Protein AF-E6UKV4-F1 (afdb_monomer_lite)

Foldseek 3Di:
DPPDDLVVLLVLLPVQDDPLLSVQVVVLPADSQLSNQLSVDDSVQSSLVSQFPDHSVLSNLLSVLQVVVLDHPVLNSLLSVLRNPFCQLSVCSVVLSVCSVVVVDDNNQSSLLSLLSRPDVDDSVVSVVLVVLVQWGRDSPSHIAGDLVLLVLLVLLVAKKWWADPVGDIDTPPDPVSSVVCVVRVTGIDGPDASCLSSLSSVLVPPPCSVVLSVVSSPPPPDDSHPDYSVNSVVSVQLVVQVVLLVVLLVLLVVLLVVVVVVLVVDDPVVVVVCVVVNVVSVVLSVCSVVPSNPDHPQLSVLLNPDPRNSVLLSVLQVPDPPNPPDDSVVSSSVSSVVSSVVVVVVVVVVVVVVVVVVVVVVVPDDDDDDDDDDDD

Radius of gyration: 33.76 Å; chains: 1; bounding box: 69×80×96 Å

Sequence (377 aa):
MIQTNRDDNLASLAEVLSKEQMARIIACDYSDQAIAVMAEFDRGYVERFAESKFDVESIEKLIIAYDDKLFDWKDLLHIMEYSCYDFGCEEYIDDFIRSLRAKEINHTTAARILTATSYEPDTYHGLMALIKSGAYYPTQFASIGLNTGVAAELRDLGVPLTAMRKEGTYYDLTQKSDFDEAVKKGDRIKLVKFPKLAVAVNEMMAYPDWHDFKAWFQKHLGIDRTQLTGDELRAQYRYFSMERYADKLVDKVAAEHTAFMEDIKKRPPEQIIGSAYEIVIKEQIKMFMTEVPQLIPEQKTDALMSSNNALNAIYEQWRSDDDFADTDIEVIIENTADKLIAARERERKLAAELAKKTMADDLQDKPHFKPGKKFRR

InterPro domains:
  IPR024380 Domain of unknown function DUF3848 [PF12959] (249-339)

pLDDT: mean 88.66, std 11.86, range [41.22, 98.62]

Structure (mmCIF, N/CA/C/O backbone):
data_AF-E6UKV4-F1
#
_entry.id   AF-E6UKV4-F1
#
loop_
_atom_site.group_PDB
_atom_site.id
_atom_site.type_symbol
_atom_site.label_atom_id
_atom_site.label_alt_id
_atom_site.label_comp_id
_atom_site.label_asym_id
_atom_site.label_entity_id
_atom_site.label_seq_id
_atom_site.pdbx_PDB_ins_code
_atom_site.Cartn_x
_atom_site.Cartn_y
_atom_site.Cartn_z
_atom_site.occupancy
_atom_site.B_iso_or_equiv
_atom_site.auth_seq_id
_atom_site.auth_comp_id
_atom_site.auth_asym_id
_atom_site.auth_atom_id
_atom_site.pdbx_PDB_model_num
ATOM 1 N N . MET A 1 1 ? 25.575 -23.690 -29.001 1.00 41.75 1 MET A N 1
ATOM 2 C CA . MET A 1 1 ? 26.316 -22.420 -29.095 1.00 41.75 1 MET A CA 1
ATOM 3 C C . MET A 1 1 ? 27.323 -22.554 -30.215 1.00 41.75 1 MET A C 1
ATOM 5 O O . MET A 1 1 ? 28.294 -23.283 -30.060 1.00 41.75 1 MET A O 1
ATOM 9 N N . ILE A 1 2 ? 27.036 -21.953 -31.367 1.00 41.22 2 ILE A N 1
ATOM 10 C CA . ILE A 1 2 ? 28.061 -21.690 -32.377 1.00 41.22 2 ILE A CA 1
ATOM 11 C C . ILE A 1 2 ? 28.805 -20.467 -31.838 1.00 41.22 2 ILE A C 1
ATOM 13 O O . ILE A 1 2 ? 28.173 -19.442 -31.614 1.00 41.22 2 ILE A O 1
ATOM 17 N N . GLN A 1 3 ? 30.096 -20.600 -31.534 1.00 46.06 3 GLN A N 1
ATOM 18 C CA . GLN A 1 3 ? 30.961 -19.441 -31.318 1.00 46.06 3 GLN A CA 1
ATOM 19 C C . GLN A 1 3 ? 31.087 -18.732 -32.669 1.00 46.06 3 GLN A C 1
ATOM 21 O O . GLN A 1 3 ? 31.904 -19.135 -33.494 1.00 46.06 3 GLN A O 1
ATOM 26 N N . THR A 1 4 ? 30.239 -17.743 -32.942 1.00 57.81 4 THR A N 1
ATOM 27 C CA . THR A 1 4 ? 30.533 -16.759 -33.986 1.00 57.81 4 THR A CA 1
ATOM 28 C C . THR A 1 4 ? 31.707 -15.906 -33.519 1.00 57.81 4 THR A C 1
ATOM 30 O O . THR A 1 4 ? 31.806 -15.554 -32.342 1.00 57.81 4 THR A O 1
ATOM 33 N N . ASN A 1 5 ? 32.642 -15.632 -34.427 1.00 84.00 5 ASN A N 1
ATOM 34 C CA . ASN A 1 5 ? 33.784 -14.771 -34.139 1.00 84.00 5 ASN A CA 1
ATOM 35 C C . ASN A 1 5 ? 33.293 -13.314 -34.021 1.00 84.00 5 ASN A C 1
ATOM 37 O O . ASN A 1 5 ? 32.336 -12.940 -34.699 1.00 84.00 5 ASN A O 1
ATOM 41 N N . ARG A 1 6 ? 33.929 -12.486 -33.177 1.00 89.69 6 ARG A N 1
ATOM 42 C CA . ARG A 1 6 ? 33.567 -11.072 -32.940 1.00 89.69 6 ARG A CA 1
ATOM 43 C C . ARG A 1 6 ? 33.323 -10.315 -34.247 1.00 89.69 6 ARG A C 1
ATOM 45 O O . ARG A 1 6 ? 32.348 -9.577 -34.357 1.00 89.69 6 ARG A O 1
ATOM 52 N N . ASP A 1 7 ? 34.178 -10.551 -35.238 1.00 89.69 7 ASP A N 1
ATOM 53 C CA . ASP A 1 7 ? 34.106 -9.928 -36.560 1.00 89.69 7 ASP A CA 1
ATOM 54 C C . ASP A 1 7 ? 32.793 -10.237 -37.298 1.00 89.69 7 ASP A C 1
ATOM 56 O O . ASP A 1 7 ? 32.227 -9.344 -37.923 1.00 89.69 7 ASP A O 1
ATOM 60 N N . ASP A 1 8 ? 32.267 -11.461 -37.184 1.00 90.06 8 ASP A N 1
ATOM 61 C CA . ASP A 1 8 ? 31.013 -11.870 -37.833 1.00 90.06 8 ASP A CA 1
ATOM 62 C C . ASP A 1 8 ? 29.803 -11.182 -37.180 1.00 90.06 8 ASP A C 1
ATOM 64 O O . ASP A 1 8 ? 28.882 -10.724 -37.864 1.00 90.06 8 ASP A O 1
ATOM 68 N N . ASN A 1 9 ? 29.814 -11.059 -35.848 1.00 91.75 9 ASN A N 1
ATOM 69 C CA . ASN A 1 9 ? 28.762 -10.356 -35.111 1.00 91.75 9 ASN A CA 1
ATOM 70 C C . ASN A 1 9 ? 28.812 -8.846 -35.402 1.00 91.75 9 ASN A C 1
ATOM 72 O O . ASN A 1 9 ? 27.779 -8.237 -35.666 1.00 91.75 9 ASN A O 1
ATOM 76 N N . LEU A 1 10 ? 30.008 -8.243 -35.444 1.00 91.62 10 LEU A N 1
ATOM 77 C CA . LEU A 1 10 ? 30.180 -6.841 -35.844 1.00 91.62 10 LEU A CA 1
ATOM 78 C C . LEU A 1 10 ? 29.750 -6.597 -37.297 1.00 91.62 10 LEU A C 1
ATOM 80 O O . LEU A 1 10 ? 29.139 -5.568 -37.581 1.00 91.62 10 LEU A O 1
ATOM 84 N N . ALA A 1 11 ? 30.030 -7.530 -38.210 1.00 91.00 11 ALA A N 1
ATOM 85 C CA . ALA A 1 11 ? 29.547 -7.456 -39.586 1.00 91.00 11 ALA A CA 1
ATOM 86 C C . ALA A 1 11 ? 28.012 -7.493 -39.636 1.00 91.00 11 ALA A C 1
ATOM 88 O O . ALA A 1 11 ? 27.412 -6.651 -40.299 1.00 91.00 11 ALA A O 1
ATOM 89 N N . SER A 1 12 ? 27.387 -8.388 -38.864 1.00 90.06 12 SER A N 1
ATOM 90 C CA . SER A 1 12 ? 25.924 -8.492 -38.755 1.00 90.06 12 SER A CA 1
ATOM 91 C C . SER A 1 12 ? 25.298 -7.194 -38.225 1.00 90.06 12 SER A C 1
ATOM 93 O O . SER A 1 12 ? 24.320 -6.699 -38.781 1.00 90.06 12 SER A O 1
ATOM 95 N N . LEU A 1 13 ? 25.906 -6.572 -37.207 1.00 91.81 13 LEU A N 1
ATOM 96 C CA . LEU A 1 13 ? 25.491 -5.259 -36.699 1.00 91.81 13 LEU A CA 1
ATOM 97 C C . LEU A 1 13 ? 25.635 -4.149 -37.753 1.00 91.81 13 LEU A C 1
ATOM 99 O O . LEU A 1 13 ? 24.759 -3.291 -37.879 1.00 91.81 13 LEU A O 1
ATOM 103 N N . ALA A 1 14 ? 26.712 -4.172 -38.541 1.00 91.12 14 ALA A N 1
ATOM 104 C CA . ALA A 1 14 ? 26.966 -3.185 -39.589 1.00 91.12 14 ALA A CA 1
ATOM 105 C C . ALA A 1 14 ? 25.975 -3.265 -40.768 1.00 91.12 14 ALA A C 1
ATOM 107 O O . ALA A 1 14 ? 25.822 -2.281 -41.493 1.00 91.12 14 ALA A O 1
ATOM 108 N N . GLU A 1 15 ? 25.285 -4.394 -40.966 1.00 90.38 15 GLU A N 1
ATOM 109 C CA . GLU A 1 15 ? 24.217 -4.520 -41.971 1.00 90.38 15 GLU A CA 1
ATOM 110 C C . GLU A 1 15 ? 22.943 -3.748 -41.584 1.00 90.38 15 GLU A C 1
ATOM 112 O O . GLU A 1 15 ? 22.165 -3.343 -42.455 1.00 90.38 15 GLU A O 1
ATOM 117 N N . VAL A 1 16 ? 22.725 -3.525 -40.283 1.00 89.56 16 VAL A N 1
ATOM 118 C CA . VAL A 1 16 ? 21.478 -2.960 -39.744 1.00 89.56 16 VAL A CA 1
ATOM 119 C C . VAL A 1 16 ? 21.639 -1.555 -39.153 1.00 89.56 16 VAL A C 1
ATOM 121 O O . VAL A 1 16 ? 20.703 -0.753 -39.247 1.00 89.56 16 VAL A O 1
ATOM 124 N N . LEU A 1 17 ? 22.811 -1.223 -38.609 1.00 91.12 17 LEU A N 1
ATOM 125 C CA . LEU A 1 17 ? 23.125 0.086 -38.026 1.00 91.12 17 LEU A CA 1
ATOM 126 C C . LEU A 1 17 ? 23.653 1.092 -39.062 1.00 91.12 17 LEU A C 1
ATOM 128 O O . LEU A 1 17 ? 24.257 0.732 -40.073 1.00 91.12 17 LEU A O 1
ATOM 132 N N . SER A 1 18 ? 23.465 2.391 -38.800 1.00 92.56 18 SER A N 1
ATOM 133 C CA . SER A 1 18 ? 24.151 3.447 -39.556 1.00 92.56 18 SER A CA 1
ATOM 134 C C . SER A 1 18 ? 25.662 3.430 -39.283 1.00 92.56 18 SER A C 1
ATOM 136 O O . SER A 1 18 ? 26.125 2.884 -38.281 1.00 92.56 18 SER A O 1
ATOM 138 N N . LYS A 1 19 ? 26.459 4.085 -40.140 1.00 92.94 19 LYS A N 1
ATOM 139 C CA . LYS A 1 19 ? 27.911 4.208 -39.913 1.00 92.94 19 LYS A CA 1
ATOM 140 C C . LYS A 1 19 ? 28.224 4.918 -38.596 1.00 92.94 19 LYS A C 1
ATOM 142 O O . LYS A 1 19 ? 29.165 4.537 -37.907 1.00 92.94 19 LYS A O 1
ATOM 147 N N . GLU A 1 20 ? 27.437 5.932 -38.246 1.00 92.56 20 GLU A N 1
ATOM 148 C CA . GLU A 1 20 ? 27.574 6.674 -36.993 1.00 92.56 20 GLU A CA 1
ATOM 149 C C . GLU A 1 20 ? 27.211 5.806 -35.782 1.00 92.56 20 GLU A C 1
ATOM 151 O O . GLU A 1 20 ? 27.952 5.799 -34.802 1.00 92.56 20 GLU A O 1
ATOM 156 N N . GLN A 1 21 ? 26.110 5.050 -35.851 1.00 93.00 21 GLN A N 1
ATOM 157 C CA . GLN A 1 21 ? 25.702 4.126 -34.787 1.00 93.00 21 GLN A CA 1
ATOM 158 C C . GLN A 1 21 ? 26.740 3.010 -34.597 1.00 93.00 21 GLN A C 1
ATOM 160 O O . GLN A 1 21 ? 27.145 2.727 -33.471 1.00 93.00 21 GLN A O 1
ATOM 165 N N . MET A 1 22 ? 27.249 2.442 -35.692 1.00 93.81 22 MET A N 1
ATOM 166 C CA . MET A 1 22 ? 28.295 1.420 -35.646 1.00 93.81 22 MET A CA 1
ATOM 167 C C . MET A 1 22 ? 29.593 1.957 -35.028 1.00 93.81 22 MET A C 1
ATOM 169 O O . MET A 1 22 ? 30.216 1.285 -34.208 1.00 93.81 22 MET A O 1
ATOM 173 N N . ALA A 1 23 ? 29.987 3.191 -35.362 1.00 92.44 23 ALA A N 1
ATOM 174 C CA . ALA A 1 23 ? 31.160 3.826 -34.766 1.00 92.44 23 ALA A CA 1
ATOM 175 C C . ALA A 1 23 ? 31.024 3.997 -33.243 1.00 92.44 23 ALA A C 1
ATOM 177 O O . ALA A 1 23 ? 32.015 3.836 -32.532 1.00 92.44 23 ALA A O 1
ATOM 178 N N . ARG A 1 24 ? 29.814 4.274 -32.733 1.00 90.75 24 ARG A N 1
ATOM 179 C CA . ARG A 1 24 ? 29.554 4.334 -31.284 1.00 90.75 24 ARG A CA 1
ATOM 180 C C . ARG A 1 24 ? 29.714 2.971 -30.622 1.00 90.75 24 ARG A C 1
ATOM 182 O O . ARG A 1 24 ? 30.441 2.881 -29.642 1.00 90.75 24 ARG A O 1
ATOM 189 N N . ILE A 1 25 ? 29.112 1.920 -31.185 1.00 91.50 25 ILE A N 1
ATOM 190 C CA . ILE A 1 25 ? 29.242 0.550 -30.656 1.00 91.50 25 ILE A CA 1
ATOM 191 C C . ILE A 1 25 ? 30.713 0.121 -30.587 1.00 91.50 25 ILE A C 1
ATOM 193 O O . ILE A 1 25 ? 31.148 -0.406 -29.568 1.00 91.50 25 ILE A O 1
ATOM 197 N N . ILE A 1 26 ? 31.497 0.397 -31.635 1.00 90.88 26 ILE A N 1
ATOM 198 C CA . ILE A 1 26 ? 32.935 0.084 -31.661 1.00 90.88 26 ILE A CA 1
ATOM 199 C C . ILE A 1 26 ? 33.698 0.888 -30.598 1.00 90.88 26 ILE A C 1
ATOM 201 O O . ILE A 1 26 ? 34.584 0.345 -29.943 1.00 90.88 26 ILE A O 1
ATOM 205 N N . ALA A 1 27 ? 33.363 2.167 -30.409 1.00 90.44 27 ALA A N 1
ATOM 206 C CA . ALA A 1 27 ? 34.031 3.030 -29.435 1.00 90.44 27 ALA A CA 1
ATOM 207 C C . ALA A 1 27 ? 33.774 2.624 -27.973 1.00 90.44 27 ALA A C 1
ATOM 209 O O . ALA A 1 27 ? 34.588 2.945 -27.112 1.00 90.44 27 ALA A O 1
ATOM 210 N N . CYS A 1 28 ? 32.666 1.932 -27.696 1.00 87.50 28 CYS A N 1
ATOM 211 C CA . CYS A 1 28 ? 32.306 1.458 -26.361 1.00 87.50 28 CYS A CA 1
ATOM 212 C C . CYS A 1 28 ? 33.097 0.221 -25.897 1.00 87.50 28 CYS A C 1
ATOM 214 O O . CYS A 1 28 ? 32.982 -0.136 -24.735 1.00 87.50 28 CYS A O 1
ATOM 216 N N . ASP A 1 29 ? 33.879 -0.426 -26.770 1.00 88.50 29 ASP A N 1
ATOM 217 C CA . ASP A 1 29 ? 34.692 -1.619 -26.460 1.00 88.50 29 ASP A CA 1
ATOM 218 C C . ASP A 1 29 ? 33.945 -2.733 -25.695 1.00 88.50 29 ASP A C 1
ATOM 220 O O . ASP A 1 29 ? 34.481 -3.372 -24.793 1.00 88.50 29 ASP A O 1
ATOM 224 N N . TYR A 1 30 ? 32.683 -2.980 -26.066 1.00 91.81 30 TYR A N 1
ATOM 225 C CA . TYR A 1 30 ? 31.877 -4.052 -25.479 1.00 91.81 30 TYR A CA 1
ATOM 226 C C . TYR A 1 30 ? 32.553 -5.423 -25.618 1.00 91.81 30 TYR A C 1
ATOM 228 O O . TYR A 1 30 ? 33.149 -5.745 -26.660 1.00 91.81 30 TYR A O 1
ATOM 236 N N . SER A 1 31 ? 32.369 -6.266 -24.604 1.00 92.06 31 SER A N 1
ATOM 237 C CA . SER A 1 31 ? 32.771 -7.671 -24.609 1.00 92.06 31 SER A CA 1
ATOM 238 C C . SER A 1 31 ? 32.166 -8.453 -25.779 1.00 92.06 31 SER A C 1
ATOM 240 O O . SER A 1 31 ? 31.101 -8.128 -26.308 1.00 92.06 31 SER A O 1
ATOM 242 N N . ASP A 1 32 ? 32.837 -9.534 -26.182 1.00 91.12 32 ASP A N 1
ATOM 243 C CA . ASP A 1 32 ? 32.373 -10.394 -27.281 1.00 91.12 32 ASP A CA 1
ATOM 244 C C . ASP A 1 32 ? 30.984 -10.982 -27.016 1.00 91.12 32 ASP A C 1
ATOM 246 O O . ASP A 1 32 ? 30.185 -11.118 -27.941 1.00 91.12 32 ASP A O 1
ATOM 250 N N . GLN A 1 33 ? 30.680 -11.285 -25.750 1.00 90.19 33 GLN A N 1
ATOM 251 C CA . GLN A 1 33 ? 29.360 -11.742 -25.322 1.00 90.19 33 GLN A CA 1
ATOM 252 C C . GLN A 1 33 ? 28.304 -10.654 -25.536 1.00 90.19 33 GLN A C 1
ATOM 254 O O . GLN A 1 33 ? 27.249 -10.938 -26.099 1.00 90.19 33 GLN A O 1
ATOM 259 N N . ALA A 1 34 ? 28.592 -9.411 -25.139 1.00 91.25 34 ALA A N 1
ATOM 260 C CA . ALA A 1 34 ? 27.663 -8.305 -25.328 1.00 91.25 34 ALA A CA 1
ATOM 261 C C . ALA A 1 34 ? 27.397 -8.028 -26.814 1.00 91.25 34 ALA A C 1
ATOM 263 O O . ALA A 1 34 ? 26.242 -7.907 -27.220 1.00 91.25 34 ALA A O 1
ATOM 264 N N . ILE A 1 35 ? 28.448 -8.028 -27.641 1.00 93.00 35 ILE A N 1
ATOM 265 C CA . ILE A 1 35 ? 28.330 -7.888 -29.098 1.00 93.00 35 ILE A CA 1
ATOM 266 C C . ILE A 1 35 ? 27.526 -9.040 -29.715 1.00 93.00 35 ILE A C 1
ATOM 268 O O . ILE A 1 35 ? 26.695 -8.797 -30.590 1.00 93.00 35 ILE A O 1
ATOM 272 N N . ALA A 1 36 ? 27.735 -10.279 -29.259 1.00 91.25 36 ALA A N 1
ATOM 273 C CA . ALA A 1 36 ? 26.970 -11.431 -29.728 1.00 91.25 36 ALA A CA 1
ATOM 274 C C . ALA A 1 36 ? 25.477 -11.282 -29.411 1.00 91.25 36 ALA A C 1
ATOM 276 O O . ALA A 1 36 ? 24.657 -11.432 -30.309 1.00 91.25 36 ALA A O 1
ATOM 277 N N . VAL A 1 37 ? 25.131 -10.910 -28.174 1.00 90.38 37 VAL A N 1
ATOM 278 C CA . VAL A 1 37 ? 23.735 -10.684 -27.772 1.00 90.38 37 VAL A CA 1
ATOM 279 C C . VAL A 1 37 ? 23.104 -9.550 -28.576 1.00 90.38 37 VAL A C 1
ATOM 281 O O . VAL A 1 37 ? 21.997 -9.714 -29.075 1.00 90.38 37 VAL A O 1
ATOM 284 N N . MET A 1 38 ? 23.791 -8.414 -28.749 1.00 91.44 38 MET A N 1
ATOM 285 C CA . MET A 1 38 ? 23.276 -7.300 -29.558 1.00 91.44 38 MET A CA 1
ATOM 286 C C . MET A 1 38 ? 22.964 -7.735 -30.997 1.00 91.44 38 MET A C 1
ATOM 288 O O . MET A 1 38 ? 21.953 -7.310 -31.554 1.00 91.44 38 MET A O 1
ATOM 292 N N . ALA A 1 39 ? 23.798 -8.598 -31.585 1.00 90.25 39 ALA A N 1
ATOM 293 C CA . ALA A 1 39 ? 23.620 -9.102 -32.945 1.00 90.25 39 ALA A CA 1
ATOM 294 C C . ALA A 1 39 ? 22.420 -10.059 -33.106 1.00 90.25 39 ALA A C 1
ATOM 296 O O . ALA A 1 39 ? 21.989 -10.297 -34.232 1.00 90.25 39 ALA A O 1
ATOM 297 N N . GLU A 1 40 ? 21.855 -10.586 -32.013 1.00 87.81 40 GLU A N 1
ATOM 298 C CA . GLU A 1 40 ? 20.640 -11.415 -32.049 1.00 87.81 40 GLU A CA 1
ATOM 299 C C . GLU A 1 40 ? 19.350 -10.590 -32.209 1.00 87.81 40 GLU A C 1
ATOM 301 O O . GLU A 1 40 ? 18.304 -11.149 -32.544 1.00 87.81 40 GLU A O 1
ATOM 306 N N . PHE A 1 41 ? 19.394 -9.275 -31.962 1.00 85.88 41 PHE A N 1
ATOM 307 C CA . PHE A 1 41 ? 18.215 -8.409 -32.008 1.00 85.88 41 PHE A CA 1
ATOM 308 C C . PHE A 1 41 ? 17.915 -7.879 -33.414 1.00 85.88 41 PHE A C 1
ATOM 310 O O . PHE A 1 41 ? 18.807 -7.532 -34.187 1.00 85.88 41 PHE A O 1
ATOM 317 N N . ASP A 1 42 ? 16.622 -7.718 -33.714 1.00 82.00 42 ASP A N 1
ATOM 318 C CA . ASP A 1 42 ? 16.176 -7.055 -34.940 1.00 82.00 42 ASP A CA 1
ATOM 319 C C . ASP A 1 42 ? 16.672 -5.600 -35.025 1.00 82.00 42 ASP A C 1
ATOM 321 O O . ASP A 1 42 ? 16.846 -4.898 -34.023 1.00 82.00 42 ASP A O 1
ATOM 325 N N . ARG A 1 43 ? 16.800 -5.106 -36.263 1.00 72.00 43 ARG A N 1
ATOM 326 C CA . ARG A 1 43 ? 17.299 -3.762 -36.603 1.00 72.00 43 ARG A CA 1
ATOM 327 C C . ARG A 1 43 ? 16.708 -2.623 -35.763 1.00 72.00 43 ARG A C 1
ATOM 329 O O . ARG A 1 43 ? 17.446 -1.740 -35.343 1.00 72.00 43 ARG A O 1
ATOM 336 N N . GLY A 1 44 ? 15.393 -2.628 -35.537 1.00 70.44 44 GLY A N 1
ATOM 337 C CA . GLY A 1 44 ? 14.707 -1.560 -34.793 1.00 70.44 44 GLY A CA 1
ATOM 338 C C . GLY A 1 44 ? 15.002 -1.548 -33.289 1.00 70.44 44 GLY A C 1
ATOM 339 O O . GLY A 1 44 ? 14.623 -0.609 -32.598 1.00 70.44 44 GLY A O 1
ATOM 340 N N . TYR A 1 45 ? 15.662 -2.584 -32.774 1.00 82.81 45 TYR A N 1
ATOM 341 C CA . TYR A 1 45 ? 15.988 -2.729 -31.359 1.00 82.81 45 TYR A CA 1
ATOM 342 C C . TYR A 1 45 ? 17.469 -2.509 -31.096 1.00 82.81 45 TYR A C 1
ATOM 344 O O . TYR A 1 45 ? 17.832 -1.886 -30.100 1.00 82.81 45 TYR A O 1
ATOM 352 N N . VAL A 1 46 ? 18.328 -2.949 -32.017 1.00 88.25 46 VAL A N 1
ATOM 353 C CA . VAL A 1 46 ? 19.776 -2.831 -31.837 1.00 88.25 46 VAL A CA 1
ATOM 354 C C . VAL A 1 46 ? 20.275 -1.379 -31.869 1.00 88.25 46 VAL A C 1
ATOM 356 O O . VAL A 1 46 ? 21.248 -1.042 -31.196 1.00 88.25 46 VAL A O 1
ATOM 359 N N . GLU A 1 47 ? 19.554 -0.478 -32.549 1.00 90.62 47 GLU A N 1
ATOM 360 C CA . GLU A 1 47 ? 19.830 0.968 -32.520 1.00 90.62 47 GLU A CA 1
ATOM 361 C C . GLU A 1 47 ? 19.790 1.558 -31.101 1.00 90.62 47 GLU A C 1
ATOM 363 O O . GLU A 1 47 ? 20.557 2.470 -30.793 1.00 90.62 47 GLU A O 1
ATOM 368 N N . ARG A 1 48 ? 18.972 0.995 -30.199 1.00 92.19 48 ARG A N 1
ATOM 369 C CA . ARG A 1 48 ? 18.816 1.501 -28.828 1.00 92.19 48 ARG A CA 1
ATOM 370 C C . ARG A 1 48 ? 20.066 1.310 -27.986 1.00 92.19 48 ARG A C 1
ATOM 372 O O . ARG A 1 48 ? 20.369 2.162 -27.161 1.00 92.19 48 ARG A O 1
ATOM 379 N N . PHE A 1 49 ? 20.861 0.279 -28.258 1.00 91.44 49 PHE A N 1
ATOM 380 C CA . PHE A 1 49 ? 22.164 0.104 -27.610 1.00 91.44 49 PHE A CA 1
ATOM 381 C C . PHE A 1 49 ? 23.181 1.163 -28.059 1.00 91.44 49 PHE A C 1
ATOM 383 O O . PHE A 1 49 ? 23.992 1.610 -27.254 1.00 91.44 49 PHE A O 1
ATOM 390 N N . ALA A 1 50 ? 23.113 1.613 -29.315 1.00 90.06 50 ALA A N 1
ATOM 391 C CA . ALA A 1 50 ? 23.993 2.658 -29.849 1.00 90.06 50 ALA A CA 1
ATOM 392 C C . ALA A 1 50 ? 23.559 4.088 -29.460 1.00 90.06 50 ALA A C 1
ATOM 394 O O . ALA A 1 50 ? 24.345 5.038 -29.562 1.00 90.06 50 ALA A O 1
ATOM 395 N N . GLU A 1 51 ? 22.293 4.261 -29.079 1.00 92.25 51 GLU A N 1
ATOM 396 C CA . GLU A 1 51 ? 21.681 5.550 -28.730 1.00 92.25 51 GLU A CA 1
ATOM 397 C C . GLU A 1 51 ? 21.413 5.724 -27.234 1.00 92.25 51 GLU A C 1
ATOM 399 O O . GLU A 1 51 ? 21.063 6.823 -26.800 1.00 92.25 51 GLU A O 1
ATOM 404 N N . SER A 1 52 ? 21.582 4.658 -26.453 1.00 93.38 52 SER A N 1
ATOM 405 C CA . SER A 1 52 ? 21.482 4.675 -24.998 1.00 93.38 52 SER A CA 1
ATOM 406 C C . SER A 1 52 ? 22.367 5.762 -24.393 1.00 93.38 52 SER A C 1
ATOM 408 O O . SER A 1 52 ? 23.492 5.994 -24.840 1.00 93.38 52 SER A O 1
ATOM 410 N N . LYS A 1 53 ? 21.855 6.412 -23.348 1.00 94.06 53 LYS A N 1
ATOM 411 C CA . LYS A 1 53 ? 22.612 7.366 -22.533 1.00 94.06 53 LYS A CA 1
ATOM 412 C C . LYS A 1 53 ? 23.323 6.716 -21.348 1.00 94.06 53 LYS A C 1
ATOM 414 O O . LYS A 1 53 ? 24.107 7.407 -20.706 1.00 94.06 53 LYS A O 1
ATOM 419 N N . PHE A 1 54 ? 23.039 5.443 -21.067 1.00 95.56 54 PHE A N 1
ATOM 420 C CA . PHE A 1 54 ? 23.764 4.683 -20.053 1.00 95.56 54 PHE A CA 1
ATOM 421 C C . PHE A 1 54 ? 25.232 4.519 -20.433 1.00 95.56 54 PHE A C 1
ATOM 423 O O . PHE A 1 54 ? 25.594 4.480 -21.613 1.00 95.56 54 PHE A O 1
ATOM 430 N N . ASP A 1 55 ? 26.060 4.373 -19.414 1.00 94.81 55 ASP A N 1
ATOM 431 C CA . ASP A 1 55 ? 27.430 3.943 -19.533 1.00 94.81 55 ASP A CA 1
ATOM 432 C C . ASP A 1 55 ? 27.538 2.488 -20.025 1.00 94.81 55 ASP A C 1
ATOM 434 O O . ASP A 1 55 ? 26.604 1.677 -20.012 1.00 94.81 55 ASP A O 1
ATOM 438 N N . VAL A 1 56 ? 28.730 2.178 -20.532 1.00 94.06 56 VAL A N 1
ATOM 439 C CA . VAL A 1 56 ? 29.046 0.872 -21.115 1.00 94.06 56 VAL A CA 1
ATOM 440 C C . VAL A 1 56 ? 28.918 -0.234 -20.068 1.00 94.06 56 VAL A C 1
ATOM 442 O O . VAL A 1 56 ? 28.394 -1.301 -20.379 1.00 94.06 56 VAL A O 1
ATOM 445 N N . GLU A 1 57 ? 29.353 0.021 -18.830 1.00 95.44 57 GLU A N 1
ATOM 446 C CA . GLU A 1 57 ? 29.342 -0.965 -17.744 1.00 95.44 57 GLU A CA 1
ATOM 447 C C . GLU A 1 57 ? 27.909 -1.397 -17.397 1.00 95.44 57 GLU A C 1
ATOM 449 O O . GLU A 1 57 ? 27.623 -2.583 -17.230 1.00 95.44 57 GLU A O 1
ATOM 454 N N . SER A 1 58 ? 26.986 -0.445 -17.338 1.00 96.75 58 SER A N 1
ATOM 455 C CA . SER A 1 58 ? 25.564 -0.640 -17.084 1.00 96.75 58 SER A CA 1
ATOM 456 C C . SER A 1 58 ? 24.899 -1.449 -18.190 1.00 96.75 58 SER A C 1
ATOM 458 O O . SER A 1 58 ? 24.157 -2.395 -17.909 1.00 96.75 58 SER A O 1
ATOM 460 N N . ILE A 1 59 ? 25.203 -1.134 -19.452 1.00 95.62 59 ILE A N 1
ATOM 461 C CA . ILE A 1 59 ? 24.707 -1.896 -20.603 1.00 95.62 59 ILE A CA 1
ATOM 462 C C . ILE A 1 59 ? 25.266 -3.325 -20.578 1.00 95.62 59 ILE A C 1
ATOM 464 O O . ILE A 1 59 ? 24.507 -4.276 -20.772 1.00 95.62 59 ILE A O 1
ATOM 468 N N . GLU A 1 60 ? 26.554 -3.509 -20.268 1.00 95.38 60 GLU A N 1
ATOM 469 C CA . GLU A 1 60 ? 27.146 -4.842 -20.116 1.00 95.38 60 GLU A CA 1
ATOM 470 C C . GLU A 1 60 ? 26.474 -5.651 -19.005 1.00 95.38 60 GLU A C 1
ATOM 472 O O . GLU A 1 60 ? 26.095 -6.801 -19.230 1.00 95.38 60 GLU A O 1
ATOM 477 N N . LYS A 1 61 ? 26.261 -5.056 -17.825 1.00 97.25 61 LYS A N 1
ATOM 478 C CA . LYS A 1 61 ? 25.563 -5.708 -16.705 1.00 97.25 61 LYS A CA 1
ATOM 479 C C . LYS A 1 61 ? 24.171 -6.190 -17.108 1.00 97.25 61 LYS A C 1
ATOM 481 O O . LYS A 1 61 ? 23.799 -7.317 -16.776 1.00 97.25 61 LYS A O 1
ATOM 486 N N . LEU A 1 62 ? 23.409 -5.362 -17.826 1.00 97.56 62 LEU A N 1
ATOM 487 C CA . LEU A 1 62 ? 22.076 -5.718 -18.316 1.00 97.56 62 LEU A CA 1
ATOM 488 C C . LEU A 1 62 ? 22.133 -6.860 -19.336 1.00 97.56 62 LEU A C 1
ATOM 490 O O . LEU A 1 62 ? 21.347 -7.800 -19.235 1.00 97.56 62 LEU A O 1
ATOM 494 N N . ILE A 1 63 ? 23.078 -6.823 -20.276 1.00 95.44 63 ILE A N 1
ATOM 495 C CA . ILE A 1 63 ? 23.232 -7.877 -21.285 1.00 95.44 63 ILE A CA 1
ATOM 496 C C . ILE A 1 63 ? 23.640 -9.208 -20.647 1.00 95.44 63 ILE A C 1
ATOM 498 O O . ILE A 1 63 ? 23.038 -10.235 -20.953 1.00 95.44 63 ILE A O 1
ATOM 502 N N . ILE A 1 64 ? 24.603 -9.198 -19.724 1.00 95.06 64 ILE A N 1
ATOM 503 C CA . ILE A 1 64 ? 25.022 -10.400 -18.990 1.00 95.06 64 ILE A CA 1
ATOM 504 C C . ILE A 1 64 ? 23.843 -10.964 -18.191 1.00 95.06 64 ILE A C 1
ATOM 506 O O . ILE A 1 64 ? 23.574 -12.160 -18.241 1.00 95.06 64 ILE A O 1
ATOM 510 N N . ALA A 1 65 ? 23.091 -10.110 -17.492 1.00 97.44 65 ALA A N 1
ATOM 511 C CA . ALA A 1 65 ? 21.926 -10.538 -16.725 1.00 97.44 65 ALA A CA 1
ATOM 512 C C . ALA A 1 65 ? 20.794 -11.106 -17.611 1.00 97.44 65 ALA A C 1
ATOM 514 O O . ALA A 1 65 ? 20.118 -12.058 -17.206 1.00 97.44 65 ALA A O 1
ATOM 515 N N . TYR A 1 66 ? 20.601 -10.564 -18.817 1.00 96.94 66 TYR A N 1
ATOM 516 C CA . TYR A 1 66 ? 19.708 -11.131 -19.830 1.00 96.94 66 TYR A CA 1
ATOM 517 C C . TYR A 1 66 ? 20.210 -12.494 -20.332 1.00 96.94 66 TYR A C 1
ATOM 519 O O . TYR A 1 66 ? 19.430 -13.446 -20.425 1.00 96.94 66 TYR A O 1
ATOM 527 N N . ASP A 1 67 ? 21.506 -12.627 -20.621 1.00 94.38 67 ASP A N 1
ATOM 528 C CA . ASP A 1 67 ? 22.069 -13.889 -21.101 1.00 94.38 67 ASP A CA 1
ATOM 529 C C . ASP A 1 67 ? 21.981 -14.997 -20.038 1.00 94.38 67 ASP A C 1
ATOM 531 O O . ASP A 1 67 ? 21.551 -16.112 -20.346 1.00 94.38 67 ASP A O 1
ATOM 535 N N . ASP A 1 68 ? 22.198 -14.634 -18.767 1.00 95.25 68 ASP A N 1
ATOM 536 C CA . ASP A 1 68 ? 21.964 -15.452 -17.565 1.00 95.25 68 ASP A CA 1
ATOM 537 C C . ASP A 1 68 ? 20.480 -15.815 -17.334 1.00 95.25 68 ASP A C 1
ATOM 539 O O . ASP A 1 68 ? 20.143 -16.531 -16.386 1.00 95.25 68 ASP A O 1
ATOM 543 N N . LYS A 1 69 ? 19.571 -15.342 -18.195 1.00 96.69 69 LYS A N 1
ATOM 544 C CA . LYS A 1 69 ? 18.121 -15.591 -18.155 1.00 96.69 69 LYS A CA 1
ATOM 545 C C . LYS A 1 69 ? 17.447 -15.072 -16.880 1.00 96.69 69 LYS A C 1
ATOM 547 O O . LYS A 1 69 ? 16.460 -15.653 -16.422 1.00 96.69 69 LYS A O 1
ATOM 552 N N . LEU A 1 70 ? 17.949 -13.974 -16.305 1.00 97.81 70 LEU A N 1
ATOM 553 C CA . LEU A 1 70 ? 17.300 -13.314 -15.162 1.00 97.81 70 LEU A CA 1
ATOM 55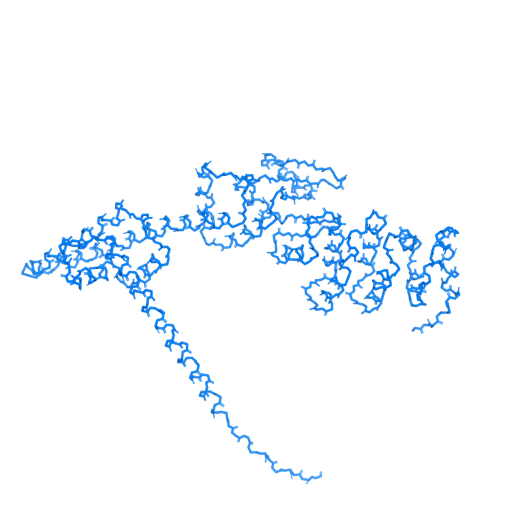4 C C . LEU A 1 70 ? 16.024 -12.563 -15.566 1.00 97.81 70 LEU A C 1
ATOM 556 O O . LEU A 1 70 ? 15.108 -12.428 -14.754 1.00 97.81 70 LEU A O 1
ATOM 560 N N . PHE A 1 71 ? 15.962 -12.095 -16.810 1.00 97.75 71 PHE A N 1
ATOM 561 C CA . PHE A 1 71 ? 14.811 -11.441 -17.428 1.00 97.75 71 PHE A CA 1
ATOM 562 C C . PHE A 1 71 ? 14.794 -11.720 -18.935 1.00 97.75 71 PHE A C 1
ATOM 564 O O . PHE A 1 71 ? 15.730 -12.328 -19.461 1.00 97.75 71 PHE A O 1
ATOM 571 N N . ASP A 1 72 ? 13.717 -11.338 -19.624 1.00 96.19 72 ASP A N 1
ATOM 572 C CA . ASP A 1 72 ? 13.545 -11.639 -21.046 1.00 96.19 72 ASP A CA 1
ATOM 573 C C . ASP A 1 72 ? 13.888 -10.455 -21.966 1.00 96.19 72 ASP A C 1
ATOM 575 O O . ASP A 1 72 ? 14.221 -9.349 -21.536 1.00 96.19 72 ASP A O 1
ATOM 579 N N . TRP A 1 73 ? 13.825 -10.698 -23.274 1.00 93.50 73 TRP A N 1
ATOM 580 C CA . TRP A 1 73 ? 14.198 -9.705 -24.277 1.00 93.50 73 TRP A CA 1
ATOM 581 C C . TRP A 1 73 ? 13.269 -8.482 -24.283 1.00 93.50 73 TRP A C 1
ATOM 583 O O . TRP A 1 73 ? 13.705 -7.396 -24.660 1.00 93.50 73 TRP A O 1
ATOM 593 N N . LYS A 1 74 ? 12.000 -8.631 -23.871 1.00 94.69 74 LYS A N 1
ATOM 594 C CA . LYS A 1 74 ? 11.037 -7.522 -23.825 1.00 94.69 74 LYS A CA 1
ATOM 595 C C . LYS A 1 74 ? 11.384 -6.570 -22.699 1.00 94.69 74 LYS A C 1
ATOM 597 O O . LYS A 1 74 ? 11.247 -5.365 -22.868 1.00 94.69 74 LYS A O 1
ATOM 602 N N . ASP A 1 75 ? 11.840 -7.105 -21.574 1.00 96.94 75 ASP A N 1
ATOM 603 C CA . ASP A 1 75 ? 12.287 -6.289 -20.453 1.00 96.94 75 ASP A CA 1
ATOM 604 C C . ASP A 1 75 ? 13.597 -5.567 -20.775 1.00 96.94 75 ASP A C 1
ATOM 606 O O . ASP A 1 75 ? 13.709 -4.378 -20.477 1.00 96.94 7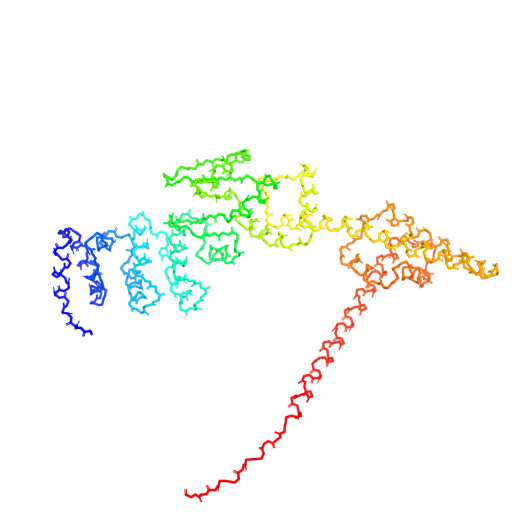5 ASP A O 1
ATOM 610 N N . LEU A 1 76 ? 14.555 -6.249 -21.428 1.00 96.00 76 LEU A N 1
ATOM 611 C CA . LEU A 1 76 ? 15.787 -5.606 -21.900 1.00 96.00 76 LEU A CA 1
ATOM 612 C C . LEU A 1 76 ? 15.448 -4.446 -22.829 1.00 96.00 76 LEU A C 1
ATOM 614 O O . LEU A 1 76 ? 15.897 -3.325 -22.613 1.00 96.00 76 LEU A O 1
ATOM 618 N N . LEU A 1 77 ? 14.607 -4.708 -23.829 1.00 93.75 77 LEU A N 1
ATOM 619 C CA . LEU A 1 77 ? 14.185 -3.698 -24.783 1.00 93.75 77 LEU A CA 1
ATOM 620 C C . LEU A 1 77 ? 13.459 -2.537 -24.100 1.00 93.75 77 LEU A C 1
ATOM 622 O O . LEU A 1 77 ? 13.739 -1.389 -24.421 1.00 93.75 77 LEU A O 1
ATOM 626 N N . HIS A 1 78 ? 12.565 -2.820 -23.150 1.00 94.94 78 HIS A N 1
ATOM 627 C CA . HIS A 1 78 ? 11.867 -1.790 -22.379 1.00 94.94 78 HIS A CA 1
ATOM 628 C C . HIS A 1 78 ? 12.865 -0.880 -21.651 1.00 94.94 78 HIS A C 1
ATOM 630 O O . HIS A 1 78 ? 12.749 0.338 -21.726 1.00 94.94 78 HIS A O 1
ATOM 636 N N . ILE A 1 79 ? 13.884 -1.443 -20.997 1.00 96.81 79 ILE A N 1
ATOM 637 C CA . ILE A 1 79 ? 14.932 -0.657 -20.326 1.00 96.81 79 ILE A CA 1
ATOM 638 C C . ILE A 1 79 ? 15.731 0.174 -21.344 1.00 96.81 79 ILE A C 1
ATOM 640 O O . ILE A 1 79 ? 15.898 1.378 -21.150 1.00 96.81 79 ILE A O 1
ATOM 644 N N . MET A 1 80 ? 16.171 -0.444 -22.445 1.00 94.94 80 MET A N 1
ATOM 645 C CA . MET A 1 80 ? 16.977 0.220 -23.476 1.00 94.94 80 MET A CA 1
ATOM 646 C C . MET A 1 80 ? 16.207 1.300 -24.246 1.00 94.94 80 MET A C 1
ATOM 648 O O . MET A 1 80 ? 16.788 2.286 -24.683 1.00 94.94 80 MET A O 1
ATOM 652 N N . GLU A 1 81 ? 14.894 1.153 -24.421 1.00 93.38 81 GLU A N 1
ATOM 653 C CA . GLU A 1 81 ? 14.064 2.185 -25.041 1.00 93.38 81 GLU A CA 1
ATOM 654 C C . GLU A 1 81 ? 14.053 3.457 -24.186 1.00 93.38 81 GLU A C 1
ATOM 656 O O . GLU A 1 81 ? 14.237 4.557 -24.714 1.00 93.38 81 GLU A O 1
ATOM 661 N N . TYR A 1 82 ? 13.889 3.311 -22.868 1.00 93.81 82 TYR A N 1
ATOM 662 C CA . TYR A 1 82 ? 13.867 4.443 -21.944 1.00 93.81 82 TYR A CA 1
ATOM 663 C C . TYR A 1 82 ? 15.251 5.060 -21.709 1.00 93.81 82 TYR A C 1
ATOM 665 O O . TYR A 1 82 ? 15.337 6.284 -21.567 1.00 93.81 82 TYR A O 1
ATOM 673 N N . SER A 1 83 ? 16.325 4.266 -21.776 1.00 94.69 83 SER A N 1
ATOM 674 C CA . SER A 1 83 ? 17.699 4.764 -21.616 1.00 94.69 83 SER A CA 1
ATOM 675 C C . SER A 1 83 ? 18.123 5.758 -22.709 1.00 94.69 83 SER A C 1
ATOM 677 O O . SER A 1 83 ? 19.026 6.568 -22.501 1.00 94.69 83 SER A O 1
ATOM 679 N N . CYS A 1 84 ? 17.463 5.762 -23.873 1.00 92.31 84 CYS A N 1
ATOM 680 C CA . CYS A 1 84 ? 17.688 6.769 -24.917 1.00 92.31 84 CYS A CA 1
ATOM 681 C C . CYS A 1 84 ? 17.179 8.166 -24.520 1.00 92.31 84 CYS A C 1
ATOM 683 O O . CYS A 1 84 ? 17.664 9.184 -25.024 1.00 92.31 84 CYS A O 1
ATOM 685 N N . TYR A 1 85 ? 16.189 8.246 -23.628 1.00 89.81 85 TYR A N 1
ATOM 686 C CA . TYR A 1 85 ? 15.562 9.506 -23.229 1.00 89.81 85 TYR A CA 1
ATOM 687 C C . TYR A 1 85 ? 16.140 10.037 -21.921 1.00 89.81 85 TYR A C 1
ATOM 689 O O . TYR A 1 85 ? 16.438 11.232 -21.841 1.00 89.81 85 TYR A O 1
ATOM 697 N N . ASP A 1 86 ? 16.360 9.160 -20.945 1.00 88.31 86 ASP A N 1
ATOM 698 C CA . ASP A 1 86 ? 16.758 9.505 -19.584 1.00 88.31 86 ASP A CA 1
ATOM 699 C C . ASP A 1 86 ? 17.696 8.435 -18.999 1.00 88.31 86 ASP A C 1
ATOM 701 O O . ASP A 1 86 ? 17.527 7.253 -19.279 1.00 88.31 86 ASP A O 1
ATOM 705 N N . PHE A 1 87 ? 18.686 8.848 -18.202 1.00 88.56 87 PHE A N 1
ATOM 706 C CA . PHE A 1 87 ? 19.657 7.940 -17.575 1.00 88.56 87 PHE A CA 1
ATOM 707 C C . PHE A 1 87 ? 19.517 7.858 -16.044 1.00 88.56 87 PHE A C 1
ATOM 709 O O . PHE A 1 87 ? 20.295 7.182 -15.385 1.00 88.56 87 PHE A O 1
ATOM 716 N N . GLY A 1 88 ? 18.521 8.516 -15.445 1.00 90.25 88 GLY A N 1
ATOM 717 C CA . GLY A 1 88 ? 18.332 8.569 -13.992 1.00 90.25 88 GLY A CA 1
ATOM 718 C C . GLY A 1 88 ? 18.119 7.200 -13.343 1.00 90.25 88 GLY A C 1
ATOM 719 O O . GLY A 1 88 ? 18.512 6.998 -12.200 1.00 90.25 88 GLY A O 1
ATOM 720 N N . CYS A 1 89 ? 17.561 6.229 -14.070 1.00 94.44 89 CYS A N 1
ATOM 721 C CA . CYS A 1 89 ? 17.392 4.872 -13.558 1.00 94.44 89 CYS A CA 1
ATOM 722 C C . CYS A 1 89 ? 18.683 4.037 -13.505 1.00 94.44 89 CYS A C 1
ATOM 724 O O . CYS A 1 89 ? 18.690 2.990 -12.856 1.00 94.44 89 CYS A O 1
ATOM 726 N N . GLU A 1 90 ? 19.769 4.495 -14.131 1.00 96.38 90 GLU A N 1
ATOM 727 C CA . GLU A 1 90 ? 21.040 3.773 -14.234 1.00 96.38 90 GLU A CA 1
ATOM 728 C C . GLU A 1 90 ? 21.642 3.417 -12.868 1.00 96.38 90 GLU A C 1
ATOM 730 O O . GLU A 1 90 ? 22.099 2.291 -12.661 1.00 96.38 90 GLU A O 1
ATOM 735 N N . GLU A 1 91 ? 21.540 4.327 -11.892 1.00 96.38 91 GLU A N 1
ATOM 736 C CA . GLU A 1 91 ? 22.073 4.123 -10.537 1.00 96.38 91 GLU A CA 1
ATOM 737 C C . GLU A 1 91 ? 21.461 2.907 -9.812 1.00 96.38 91 GLU A C 1
ATOM 739 O O . GLU A 1 91 ? 22.046 2.389 -8.860 1.00 96.38 91 GLU A O 1
ATOM 744 N N . TYR A 1 92 ? 20.305 2.415 -10.275 1.00 98.25 92 TYR A N 1
ATOM 745 C CA . TYR A 1 92 ? 19.574 1.303 -9.668 1.00 98.25 92 TYR A CA 1
ATOM 746 C C . TYR A 1 92 ? 19.716 -0.029 -10.419 1.00 98.25 92 TYR A C 1
ATOM 748 O O . TYR A 1 92 ? 19.058 -1.003 -10.047 1.00 98.25 92 TYR A O 1
ATOM 756 N N . ILE A 1 93 ? 20.558 -0.130 -11.454 1.00 98.44 93 ILE A N 1
ATOM 757 C CA . ILE A 1 93 ? 20.719 -1.378 -12.227 1.00 98.44 93 ILE A CA 1
ATOM 758 C C . ILE A 1 93 ? 21.198 -2.538 -11.343 1.00 98.44 93 ILE A C 1
ATOM 760 O O . ILE A 1 93 ? 20.670 -3.651 -11.433 1.00 98.44 93 ILE A O 1
ATOM 764 N N . ASP A 1 94 ? 22.136 -2.285 -10.429 1.00 98.50 94 ASP A N 1
ATOM 765 C CA . ASP A 1 94 ? 22.619 -3.313 -9.502 1.00 98.50 94 ASP A CA 1
ATOM 766 C C . ASP A 1 94 ? 21.523 -3.746 -8.507 1.00 98.50 94 ASP A C 1
ATOM 768 O O . ASP A 1 94 ? 21.408 -4.929 -8.173 1.00 98.50 94 ASP A O 1
ATOM 772 N N . ASP A 1 95 ? 20.664 -2.825 -8.060 1.00 98.56 95 ASP A N 1
ATOM 773 C CA . ASP A 1 95 ? 19.488 -3.144 -7.239 1.00 98.56 95 ASP A CA 1
ATOM 774 C C . ASP A 1 95 ? 18.458 -3.979 -8.002 1.00 98.56 95 ASP A C 1
ATOM 776 O O . ASP A 1 95 ? 17.962 -4.986 -7.483 1.00 98.56 95 ASP A O 1
ATOM 780 N N . PHE A 1 96 ? 18.189 -3.608 -9.253 1.00 98.56 96 PHE A N 1
ATOM 781 C CA . PHE A 1 96 ? 17.332 -4.351 -10.165 1.00 98.56 96 PHE A CA 1
ATOM 782 C C . PHE A 1 96 ? 17.825 -5.795 -10.325 1.00 98.56 96 PHE A C 1
ATOM 784 O O . PHE A 1 96 ? 17.091 -6.728 -9.986 1.00 98.56 96 PHE A O 1
ATOM 791 N N . ILE A 1 97 ? 19.086 -6.004 -10.715 1.00 98.62 97 ILE A N 1
ATOM 792 C CA . ILE A 1 97 ? 19.666 -7.345 -10.905 1.00 98.62 97 ILE A CA 1
ATOM 793 C C . ILE A 1 97 ? 19.640 -8.153 -9.600 1.00 98.62 97 ILE A C 1
ATOM 795 O O . ILE A 1 97 ? 19.279 -9.337 -9.605 1.00 98.62 97 ILE A O 1
ATOM 799 N N . ARG A 1 98 ? 19.981 -7.532 -8.459 1.00 98.50 98 ARG A N 1
ATOM 800 C CA . ARG A 1 98 ? 19.904 -8.191 -7.144 1.00 98.50 98 ARG A CA 1
ATOM 801 C C . ARG A 1 98 ? 18.486 -8.656 -6.824 1.00 98.50 98 ARG A C 1
ATOM 803 O O . ARG A 1 98 ? 18.322 -9.798 -6.394 1.00 98.50 98 ARG A O 1
ATOM 810 N N . SER A 1 99 ? 17.477 -7.827 -7.089 1.00 98.25 99 SER A N 1
ATOM 811 C CA . SER A 1 99 ? 16.075 -8.173 -6.825 1.00 98.25 99 SER A CA 1
ATOM 812 C C . SER A 1 99 ? 15.594 -9.377 -7.650 1.00 98.25 99 SER A C 1
ATOM 814 O O . SER A 1 99 ? 14.862 -10.225 -7.130 1.00 98.25 99 SER A O 1
ATOM 816 N N . LEU A 1 100 ? 16.071 -9.520 -8.895 1.00 98.25 100 LEU A N 1
ATOM 817 C CA . LEU A 1 100 ? 15.775 -10.675 -9.752 1.00 98.25 100 LEU A CA 1
ATOM 818 C C . LEU A 1 100 ? 16.427 -11.955 -9.231 1.00 98.25 100 LEU A C 1
ATOM 820 O O . LEU A 1 100 ? 15.765 -12.986 -9.100 1.00 98.25 100 LEU A O 1
ATOM 824 N N . ARG A 1 101 ? 17.715 -11.889 -8.873 1.00 97.94 101 ARG A N 1
ATOM 825 C CA . ARG A 1 101 ? 18.457 -13.033 -8.313 1.00 97.94 101 ARG A CA 1
ATOM 826 C C . ARG A 1 101 ? 17.843 -13.522 -7.004 1.00 97.94 101 ARG A C 1
ATOM 828 O O . ARG A 1 101 ? 17.739 -14.727 -6.784 1.00 97.94 101 ARG A O 1
ATOM 835 N N . ALA A 1 102 ? 17.397 -12.590 -6.166 1.00 97.50 102 ALA A N 1
ATOM 836 C CA . ALA A 1 102 ? 16.704 -12.880 -4.917 1.00 97.50 102 ALA A CA 1
ATOM 837 C C . ALA A 1 102 ? 15.244 -13.340 -5.114 1.00 97.50 102 ALA A C 1
ATOM 839 O O . ALA A 1 102 ? 14.610 -13.765 -4.150 1.00 97.50 102 ALA A O 1
ATOM 840 N N . LYS A 1 103 ? 14.714 -13.297 -6.349 1.00 96.00 103 LYS A N 1
ATOM 841 C CA . LYS A 1 103 ? 13.317 -13.622 -6.696 1.00 96.00 103 LYS A CA 1
ATOM 842 C C . LYS A 1 103 ? 12.301 -12.827 -5.878 1.00 96.00 103 LYS A C 1
ATOM 844 O O . LYS A 1 103 ? 11.227 -13.321 -5.540 1.00 96.00 103 LYS A O 1
ATOM 849 N N . GLU A 1 104 ? 12.646 -11.588 -5.557 1.00 95.25 104 GLU A N 1
ATOM 850 C CA . GLU A 1 104 ? 11.806 -10.712 -4.748 1.00 95.25 104 GLU A CA 1
ATOM 851 C C . GLU A 1 104 ? 10.552 -10.235 -5.478 1.00 95.25 104 GLU A C 1
ATOM 853 O O . GLU A 1 104 ? 9.556 -9.877 -4.844 1.00 95.25 104 GLU A O 1
ATOM 858 N N . ILE A 1 105 ? 10.622 -10.174 -6.806 1.00 95.50 105 ILE A N 1
ATOM 859 C CA . ILE A 1 105 ? 9.564 -9.684 -7.677 1.00 95.50 105 ILE A CA 1
ATOM 860 C C . ILE A 1 105 ? 9.726 -10.298 -9.074 1.00 95.50 105 ILE A C 1
ATOM 862 O O . ILE A 1 105 ? 10.809 -10.744 -9.450 1.00 95.50 105 ILE A O 1
ATOM 866 N N . ASN A 1 106 ? 8.642 -10.349 -9.849 1.00 96.56 106 ASN A N 1
ATOM 867 C CA . ASN A 1 106 ? 8.701 -10.817 -11.233 1.00 96.56 106 ASN A CA 1
ATOM 868 C C . ASN A 1 106 ? 9.518 -9.852 -12.118 1.00 96.56 106 ASN A C 1
ATOM 870 O O . ASN A 1 106 ? 9.436 -8.635 -11.944 1.00 96.56 106 ASN A O 1
ATOM 874 N N . HIS A 1 107 ? 10.250 -10.406 -13.088 1.00 97.69 107 HIS A N 1
ATOM 875 C CA . HIS A 1 107 ? 11.187 -9.678 -13.943 1.00 97.69 107 HIS A CA 1
ATOM 876 C C . HIS A 1 107 ? 10.566 -8.510 -14.722 1.00 97.69 107 HIS A C 1
ATOM 878 O O . HIS A 1 107 ? 11.110 -7.408 -14.697 1.00 97.69 107 HIS A O 1
ATOM 884 N N . THR A 1 108 ? 9.374 -8.682 -15.296 1.00 98.00 108 THR A N 1
ATOM 885 C CA . THR A 1 108 ? 8.695 -7.600 -16.023 1.00 98.00 108 THR A CA 1
ATOM 886 C C . THR A 1 108 ? 8.250 -6.478 -15.096 1.00 98.00 108 THR A C 1
ATOM 888 O O . THR A 1 108 ? 8.328 -5.297 -15.438 1.00 98.00 108 THR A O 1
ATOM 891 N N . THR A 1 109 ? 7.805 -6.822 -13.890 1.00 97.81 109 THR A N 1
ATOM 892 C CA . THR A 1 109 ? 7.466 -5.830 -12.866 1.00 97.81 109 THR A CA 1
ATOM 893 C C . THR A 1 109 ? 8.718 -5.065 -12.428 1.00 97.81 109 THR A C 1
ATOM 895 O O . THR A 1 109 ? 8.675 -3.840 -12.370 1.00 97.81 109 THR A O 1
ATOM 898 N N . ALA A 1 110 ? 9.837 -5.758 -12.195 1.00 98.25 110 ALA A N 1
ATOM 899 C CA . ALA A 1 110 ? 11.126 -5.152 -11.856 1.00 98.25 110 ALA A CA 1
ATOM 900 C C . ALA A 1 110 ? 11.635 -4.194 -12.944 1.00 98.25 110 ALA A C 1
ATOM 902 O O . ALA A 1 110 ? 12.011 -3.069 -12.630 1.00 98.25 110 ALA A O 1
ATOM 903 N N . ALA A 1 111 ? 11.594 -4.590 -14.218 1.00 98.31 111 ALA A N 1
ATOM 904 C CA . ALA A 1 111 ? 12.086 -3.761 -15.320 1.00 98.31 111 ALA A CA 1
ATOM 905 C C . ALA A 1 111 ? 11.274 -2.466 -15.462 1.00 98.31 111 ALA A C 1
ATOM 907 O O . ALA A 1 111 ? 11.821 -1.379 -15.645 1.00 98.31 111 ALA A O 1
ATOM 908 N N . ARG A 1 112 ? 9.951 -2.554 -15.281 1.00 97.81 112 ARG A N 1
ATOM 909 C CA . ARG A 1 112 ? 9.086 -1.368 -15.273 1.00 97.81 112 ARG A CA 1
ATOM 910 C C . ARG A 1 112 ? 9.340 -0.468 -14.067 1.00 97.81 112 ARG A C 1
ATOM 912 O O . ARG A 1 112 ? 9.299 0.747 -14.230 1.00 97.81 112 ARG A O 1
ATOM 919 N N . ILE A 1 113 ? 9.625 -1.034 -12.890 1.00 97.94 113 ILE A N 1
ATOM 920 C CA . ILE A 1 113 ? 10.038 -0.255 -11.710 1.00 97.94 113 ILE A CA 1
ATOM 921 C C . ILE A 1 113 ? 11.342 0.475 -11.987 1.00 97.94 113 ILE A C 1
ATOM 923 O O . ILE A 1 113 ? 11.405 1.671 -11.728 1.00 97.94 113 ILE A O 1
ATOM 927 N N . LEU A 1 114 ? 12.338 -0.222 -12.543 1.00 98.31 114 LEU A N 1
ATOM 928 C CA . LEU A 1 114 ? 13.627 0.361 -12.895 1.00 98.31 114 LEU A CA 1
ATOM 929 C C . LEU A 1 114 ? 13.420 1.585 -13.785 1.00 98.31 114 LEU A C 1
ATOM 931 O O . LEU A 1 114 ? 13.802 2.675 -13.401 1.00 98.31 114 LEU A O 1
ATOM 935 N N . THR A 1 115 ? 12.706 1.458 -14.904 1.00 97.06 115 THR A N 1
ATOM 936 C CA . THR A 1 115 ? 12.462 2.628 -15.771 1.00 97.06 115 THR A CA 1
ATOM 937 C C . THR A 1 115 ? 11.634 3.733 -15.103 1.00 97.06 115 THR A C 1
ATOM 939 O O . THR A 1 115 ? 11.779 4.901 -15.447 1.00 97.06 115 THR A O 1
ATOM 942 N N . ALA A 1 116 ? 10.768 3.399 -14.140 1.00 95.25 116 ALA A N 1
ATOM 943 C CA . ALA A 1 116 ? 9.952 4.386 -13.441 1.00 95.25 116 ALA A CA 1
ATOM 944 C C . ALA A 1 116 ? 10.759 5.288 -12.495 1.00 95.25 116 ALA A C 1
ATOM 946 O O . ALA A 1 116 ? 10.313 6.405 -12.238 1.00 95.25 116 ALA A O 1
ATOM 947 N N . THR A 1 117 ? 11.932 4.867 -12.007 1.00 96.06 117 THR A N 1
ATOM 948 C CA . THR A 1 117 ? 12.754 5.705 -11.109 1.00 96.06 117 THR A CA 1
ATOM 949 C C . THR A 1 117 ? 13.278 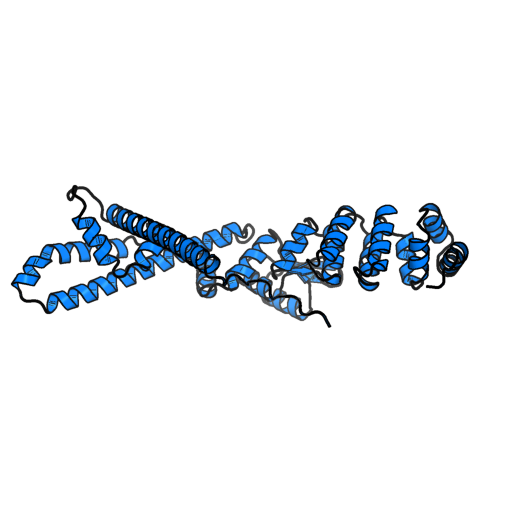6.968 -11.790 1.00 96.06 117 THR A C 1
ATOM 951 O O . THR A 1 117 ? 13.522 7.961 -11.117 1.00 96.06 117 THR A O 1
ATOM 954 N N . SER A 1 118 ? 13.357 6.988 -13.124 1.00 92.88 118 SER A N 1
ATOM 955 C CA . SER A 1 118 ? 13.669 8.197 -13.898 1.00 92.88 118 SER A CA 1
ATOM 956 C C . SER A 1 118 ? 12.585 9.283 -13.812 1.00 92.88 118 SER A C 1
ATOM 958 O O . SER A 1 118 ? 12.860 10.451 -14.078 1.00 92.88 118 SER A O 1
ATOM 960 N N . TYR A 1 119 ? 11.341 8.927 -13.471 1.00 89.62 119 TYR A N 1
ATOM 961 C CA . TYR A 1 119 ? 10.185 9.831 -13.574 1.00 89.62 119 TYR A CA 1
ATOM 962 C C . TYR A 1 119 ? 9.348 9.934 -12.296 1.00 89.62 119 TYR A C 1
ATOM 964 O O . TYR A 1 119 ? 8.437 10.762 -12.223 1.00 89.62 119 TYR A O 1
ATOM 972 N N . GLU A 1 120 ? 9.626 9.101 -11.297 1.00 89.81 120 GLU A N 1
ATOM 973 C CA . GLU A 1 120 ? 8.979 9.133 -9.990 1.00 89.81 120 GLU A CA 1
ATOM 974 C C . GLU A 1 120 ? 9.998 9.574 -8.926 1.00 89.81 120 GLU A C 1
ATOM 976 O O . GLU A 1 120 ? 11.154 9.161 -8.978 1.00 89.81 120 GLU A O 1
ATOM 981 N N . PRO A 1 121 ? 9.601 10.384 -7.931 1.00 85.75 121 PRO A N 1
ATOM 982 C CA . PRO A 1 121 ? 10.520 10.933 -6.934 1.00 85.75 121 PRO A CA 1
ATOM 983 C C . PRO A 1 121 ? 10.827 9.928 -5.804 1.00 85.75 121 PRO A C 1
ATOM 985 O O . PRO A 1 121 ? 10.620 10.236 -4.630 1.00 85.75 121 PRO A O 1
ATOM 988 N N . ASP A 1 122 ? 11.262 8.710 -6.138 1.00 92.75 122 ASP A N 1
ATOM 989 C CA . ASP A 1 122 ? 11.628 7.669 -5.168 1.00 92.75 122 ASP A CA 1
ATOM 990 C C . ASP A 1 122 ? 12.684 6.704 -5.743 1.00 92.75 122 ASP A C 1
ATOM 992 O O . ASP A 1 122 ? 12.884 6.598 -6.951 1.00 92.75 122 ASP A O 1
ATOM 996 N N . THR A 1 123 ? 13.347 5.975 -4.853 1.00 96.00 123 THR A N 1
ATOM 997 C CA . THR A 1 123 ? 14.341 4.945 -5.177 1.00 96.00 123 THR A CA 1
ATOM 998 C C . THR A 1 123 ? 13.690 3.686 -5.753 1.00 96.00 123 THR A C 1
ATOM 1000 O O . THR A 1 123 ? 12.506 3.422 -5.524 1.00 96.00 123 THR A O 1
ATOM 1003 N N . TYR A 1 124 ? 14.480 2.825 -6.405 1.00 97.69 124 TYR A N 1
ATOM 1004 C CA . TYR A 1 124 ? 14.012 1.511 -6.869 1.00 97.69 124 TYR A CA 1
ATOM 1005 C C . TYR A 1 124 ? 13.351 0.687 -5.754 1.00 97.69 124 TYR A C 1
ATOM 1007 O O . TYR A 1 124 ? 12.249 0.161 -5.927 1.00 97.69 124 TYR A O 1
ATOM 1015 N N . HIS A 1 125 ? 13.978 0.626 -4.574 1.00 97.38 125 HIS A N 1
ATOM 1016 C CA . HIS A 1 125 ? 13.432 -0.088 -3.413 1.00 97.38 125 HIS A CA 1
ATOM 1017 C C . HIS A 1 125 ? 12.158 0.560 -2.868 1.00 97.38 125 HIS A C 1
ATOM 1019 O O . HIS A 1 125 ? 11.232 -0.154 -2.478 1.00 97.38 125 HIS A O 1
ATOM 1025 N N . GLY A 1 126 ? 12.082 1.893 -2.872 1.00 96.75 126 GLY A N 1
ATOM 1026 C CA . GLY A 1 126 ? 10.885 2.635 -2.477 1.00 96.75 126 GLY A CA 1
ATOM 1027 C C . GLY A 1 126 ? 9.697 2.333 -3.388 1.00 96.75 126 GLY A C 1
ATOM 1028 O O . GLY A 1 126 ? 8.651 1.883 -2.912 1.00 96.75 126 GLY A O 1
ATOM 1029 N N . LEU A 1 127 ? 9.879 2.451 -4.706 1.00 96.75 127 LEU A N 1
ATOM 1030 C CA . LEU A 1 127 ? 8.853 2.100 -5.694 1.00 96.75 127 LEU A CA 1
ATOM 1031 C C . LEU A 1 127 ? 8.461 0.618 -5.622 1.00 96.75 127 LEU A C 1
ATOM 1033 O O . LEU A 1 127 ? 7.275 0.282 -5.679 1.00 96.75 127 LEU A O 1
ATOM 1037 N N . MET A 1 128 ? 9.435 -0.277 -5.438 1.00 97.62 128 MET A N 1
ATOM 1038 C CA . MET A 1 128 ? 9.173 -1.701 -5.244 1.00 97.62 128 MET A CA 1
ATOM 1039 C C . MET A 1 128 ? 8.321 -1.956 -3.995 1.00 97.62 128 MET A C 1
ATOM 1041 O O . MET A 1 128 ? 7.387 -2.757 -4.056 1.00 97.62 128 MET A O 1
ATOM 1045 N N . ALA A 1 129 ? 8.587 -1.268 -2.882 1.00 97.44 129 ALA A N 1
ATOM 1046 C CA . ALA A 1 129 ? 7.781 -1.374 -1.668 1.00 97.44 129 ALA A CA 1
ATOM 1047 C C . ALA A 1 129 ? 6.340 -0.883 -1.892 1.00 97.44 129 ALA A C 1
ATOM 1049 O O . ALA A 1 129 ? 5.391 -1.550 -1.472 1.00 97.44 129 ALA A O 1
ATOM 1050 N N . LEU A 1 130 ? 6.157 0.229 -2.617 1.00 96.75 130 LEU A N 1
ATOM 1051 C CA . LEU A 1 130 ? 4.829 0.728 -2.992 1.00 96.75 130 LEU A CA 1
ATOM 1052 C C . LEU A 1 130 ? 4.047 -0.297 -3.824 1.00 96.75 130 LEU A C 1
ATOM 1054 O O . LEU A 1 130 ? 2.865 -0.515 -3.568 1.00 96.75 130 LEU A O 1
ATOM 1058 N N . ILE A 1 131 ? 4.688 -0.968 -4.780 1.00 96.88 131 ILE A N 1
ATOM 1059 C CA . ILE A 1 131 ? 4.032 -1.982 -5.619 1.00 96.88 131 ILE A CA 1
ATOM 1060 C C . ILE A 1 131 ? 3.744 -3.263 -4.836 1.00 96.88 131 ILE A C 1
ATOM 1062 O O . ILE A 1 131 ? 2.638 -3.795 -4.925 1.00 96.88 131 ILE A O 1
ATOM 1066 N N . LYS A 1 132 ? 4.689 -3.738 -4.012 1.00 96.56 132 LYS A N 1
ATOM 1067 C CA . LYS A 1 132 ? 4.485 -4.912 -3.144 1.00 96.56 132 LYS A CA 1
ATOM 1068 C C . LYS A 1 132 ? 3.344 -4.707 -2.144 1.00 96.56 132 LYS A C 1
ATOM 1070 O O . LYS A 1 132 ? 2.714 -5.685 -1.756 1.00 96.56 132 LYS A O 1
ATOM 1075 N N . SER A 1 133 ? 3.041 -3.462 -1.765 1.00 96.44 133 SER A N 1
ATOM 1076 C CA . SER A 1 133 ? 1.886 -3.163 -0.909 1.00 96.44 133 SER A CA 1
ATOM 1077 C C . SER A 1 133 ? 0.534 -3.473 -1.563 1.00 96.44 133 SER A C 1
ATOM 1079 O O . SER A 1 133 ? -0.460 -3.586 -0.856 1.00 96.44 133 SER A O 1
ATOM 1081 N N . GLY A 1 134 ? 0.471 -3.574 -2.897 1.00 96.56 134 GLY A N 1
ATOM 1082 C CA . GLY A 1 134 ? -0.772 -3.721 -3.661 1.00 96.56 134 GLY A CA 1
ATOM 1083 C C . GLY A 1 134 ? -1.502 -2.404 -3.954 1.00 96.56 134 GLY A C 1
ATOM 1084 O O . GLY A 1 134 ? -2.411 -2.390 -4.786 1.00 96.56 134 GLY A O 1
ATOM 1085 N N . ALA A 1 135 ? -1.082 -1.287 -3.345 1.00 97.50 135 ALA A N 1
ATOM 1086 C CA . ALA A 1 135 ? -1.684 0.027 -3.578 1.00 97.50 135 ALA A CA 1
ATOM 1087 C C . ALA A 1 135 ? -1.344 0.617 -4.956 1.00 97.50 135 ALA A C 1
ATOM 1089 O O . ALA A 1 135 ? -2.108 1.422 -5.493 1.00 97.50 135 ALA A O 1
ATOM 1090 N N . TYR A 1 136 ? -0.218 0.198 -5.537 1.00 97.25 136 TYR A N 1
ATOM 1091 C CA . TYR A 1 136 ? 0.273 0.667 -6.828 1.00 97.25 136 TYR A CA 1
ATOM 1092 C C . TYR A 1 136 ? 0.576 -0.492 -7.773 1.00 97.25 136 TYR A C 1
ATOM 1094 O O . TYR A 1 136 ? 0.863 -1.609 -7.348 1.00 97.25 136 TYR A O 1
ATOM 1102 N N . TYR A 1 137 ? 0.577 -0.196 -9.068 1.00 95.62 137 TYR A N 1
ATOM 1103 C CA . TYR A 1 137 ? 1.077 -1.081 -10.112 1.00 95.62 137 TYR A CA 1
ATOM 1104 C C . TYR A 1 137 ? 2.052 -0.322 -11.022 1.00 95.62 137 TYR A C 1
ATOM 1106 O O . TYR A 1 137 ? 1.846 0.868 -11.286 1.00 95.62 137 TYR A O 1
ATOM 1114 N N . PRO A 1 138 ? 3.108 -0.977 -11.531 1.00 94.75 138 PRO A N 1
ATOM 1115 C CA . PRO A 1 138 ? 3.960 -0.363 -12.530 1.00 94.75 138 PRO A CA 1
ATOM 1116 C C . PRO A 1 138 ? 3.274 -0.395 -13.893 1.00 94.75 138 PRO A C 1
ATOM 1118 O O . PRO A 1 138 ? 2.629 -1.373 -14.284 1.00 94.75 138 PRO A O 1
ATOM 1121 N N . THR A 1 139 ? 3.435 0.684 -14.640 1.00 92.06 139 THR A N 1
ATOM 1122 C CA . THR A 1 139 ? 2.863 0.836 -15.974 1.00 92.06 139 THR A CA 1
ATOM 1123 C C . THR A 1 139 ? 3.891 0.494 -17.042 1.00 92.06 139 THR A C 1
ATOM 1125 O O . THR A 1 139 ? 5.089 0.441 -16.782 1.00 92.06 139 THR A O 1
ATOM 1128 N N . GLN A 1 140 ? 3.430 0.283 -18.271 1.00 89.88 140 GLN A N 1
ATOM 1129 C CA . GLN A 1 140 ? 4.320 0.121 -19.425 1.00 89.88 140 GLN A CA 1
ATOM 1130 C C . GLN A 1 140 ? 4.978 1.439 -19.873 1.00 89.88 140 GLN A C 1
ATOM 1132 O O . GLN A 1 140 ? 5.721 1.434 -20.840 1.00 89.88 140 GLN A O 1
ATOM 1137 N N . PHE A 1 141 ? 4.684 2.562 -19.207 1.00 88.81 141 PHE A N 1
ATOM 1138 C CA . PHE A 1 141 ? 5.108 3.901 -19.616 1.00 88.81 141 PHE A CA 1
ATOM 1139 C C . PHE A 1 141 ? 6.066 4.540 -18.597 1.00 88.81 141 PHE A C 1
ATOM 1141 O O . PHE A 1 141 ? 5.841 5.685 -18.199 1.00 88.81 141 PHE A O 1
ATOM 1148 N N . ALA A 1 142 ? 7.041 3.763 -18.105 1.00 90.56 142 ALA A N 1
ATOM 1149 C CA . ALA A 1 142 ? 8.053 4.179 -17.123 1.00 90.56 142 ALA A CA 1
ATOM 1150 C C . ALA A 1 142 ? 7.481 5.007 -15.956 1.00 90.56 142 ALA A C 1
ATOM 1152 O O . ALA A 1 142 ? 7.887 6.131 -15.679 1.00 90.56 142 ALA A O 1
ATOM 1153 N N . SER A 1 143 ? 6.457 4.470 -15.293 1.00 91.12 143 SER A N 1
ATOM 1154 C CA . SER A 1 143 ? 5.828 5.119 -14.141 1.00 91.12 143 SER A CA 1
ATOM 1155 C C . SER A 1 143 ? 5.018 4.113 -13.325 1.00 91.12 143 SER A C 1
ATOM 1157 O O . SER A 1 143 ? 4.706 3.025 -13.818 1.00 91.12 143 SER A O 1
ATOM 1159 N N . ILE A 1 144 ? 4.521 4.540 -12.163 1.00 93.56 144 ILE A N 1
ATOM 1160 C CA . ILE A 1 144 ? 3.505 3.816 -11.388 1.00 93.56 144 ILE A CA 1
ATOM 1161 C C . ILE A 1 144 ? 2.104 4.447 -11.493 1.00 93.56 144 ILE A C 1
ATOM 1163 O O . ILE A 1 144 ? 1.957 5.628 -11.820 1.00 93.56 144 ILE A O 1
ATOM 1167 N N . GLY A 1 145 ? 1.066 3.650 -11.238 1.00 94.62 145 GLY A N 1
ATOM 1168 C CA . GLY A 1 145 ? -0.332 4.076 -11.117 1.00 94.62 145 GLY A CA 1
ATOM 1169 C C . GLY A 1 145 ? -0.996 3.458 -9.886 1.00 94.62 145 GLY A C 1
ATOM 1170 O O . GLY A 1 145 ? -0.537 2.432 -9.385 1.00 94.62 145 GLY A O 1
ATOM 1171 N N . LEU A 1 146 ? -2.058 4.085 -9.382 1.00 96.81 146 LEU A N 1
ATOM 1172 C CA . LEU A 1 146 ? -2.834 3.578 -8.250 1.00 96.81 146 LEU A CA 1
ATOM 1173 C C . LEU A 1 146 ? -3.733 2.418 -8.666 1.00 96.81 146 LEU A C 1
ATOM 1175 O O . LEU A 1 146 ? -4.434 2.503 -9.673 1.00 96.81 146 LEU A O 1
ATOM 1179 N N . ASN A 1 147 ? -3.807 1.382 -7.832 1.00 97.00 147 ASN A N 1
ATOM 1180 C CA . ASN A 1 147 ? -4.858 0.379 -7.953 1.00 97.00 147 ASN A CA 1
ATOM 1181 C C . ASN A 1 147 ? -6.238 1.064 -7.920 1.00 97.00 147 ASN A C 1
ATOM 1183 O O . ASN A 1 147 ? -6.500 1.897 -7.052 1.00 97.00 147 ASN A O 1
ATOM 1187 N N . THR A 1 148 ? -7.128 0.717 -8.853 1.00 95.81 148 THR A N 1
ATOM 1188 C CA . THR A 1 148 ? -8.427 1.386 -9.018 1.00 95.81 148 THR A CA 1
ATOM 1189 C C . THR A 1 148 ? -9.296 1.341 -7.760 1.00 95.81 148 THR A C 1
ATOM 1191 O O . THR A 1 148 ? -9.979 2.321 -7.471 1.00 95.81 148 THR A O 1
ATOM 1194 N N . GLY A 1 149 ? -9.251 0.245 -6.992 1.00 96.38 149 GLY A N 1
ATOM 1195 C CA . GLY A 1 149 ? -9.985 0.138 -5.727 1.00 96.38 149 GLY A CA 1
ATOM 1196 C C . GLY A 1 149 ? -9.473 1.139 -4.691 1.00 96.38 149 GLY A C 1
ATOM 1197 O O . GLY A 1 149 ? -10.250 1.902 -4.127 1.00 96.38 149 GLY A O 1
ATOM 1198 N N . VAL A 1 150 ? -8.152 1.217 -4.528 1.00 97.62 150 VAL A N 1
ATOM 1199 C CA . VAL A 1 150 ? -7.498 2.166 -3.612 1.00 97.62 150 VAL A CA 1
ATOM 1200 C C . VAL A 1 150 ? -7.733 3.610 -4.050 1.00 97.62 150 VAL A C 1
ATOM 1202 O O . VAL A 1 150 ? -8.011 4.476 -3.224 1.00 97.62 150 VAL A O 1
ATOM 1205 N N . ALA A 1 151 ? -7.677 3.878 -5.354 1.00 97.25 151 ALA A N 1
ATOM 1206 C CA . ALA A 1 151 ? -7.965 5.195 -5.906 1.00 97.25 151 ALA A CA 1
ATOM 1207 C C . ALA A 1 151 ? -9.417 5.631 -5.634 1.00 97.25 151 ALA A C 1
ATOM 1209 O O . ALA A 1 151 ? -9.658 6.788 -5.297 1.00 97.25 151 ALA A O 1
ATOM 1210 N N . ALA A 1 152 ? -10.383 4.713 -5.734 1.00 96.06 152 ALA A N 1
ATOM 1211 C CA . ALA A 1 152 ? -11.779 5.006 -5.414 1.00 96.06 152 ALA A CA 1
ATOM 1212 C C . ALA A 1 152 ? -11.961 5.343 -3.925 1.00 96.06 152 ALA A C 1
ATOM 1214 O O . ALA A 1 152 ? -12.658 6.299 -3.595 1.00 96.06 152 ALA A O 1
ATOM 1215 N N . GLU A 1 153 ? -11.285 4.610 -3.039 1.00 96.44 153 GLU A N 1
ATOM 1216 C CA . GLU A 1 153 ? -11.295 4.867 -1.597 1.00 96.44 153 GLU A CA 1
ATOM 1217 C C . GLU A 1 153 ? -10.670 6.227 -1.246 1.00 96.44 153 GLU A C 1
ATOM 1219 O O . GLU A 1 153 ? -11.263 7.010 -0.506 1.00 96.44 153 GLU A O 1
ATOM 1224 N N . LEU A 1 154 ? -9.521 6.566 -1.840 1.00 95.94 154 LEU A N 1
ATOM 1225 C CA . LEU A 1 154 ? -8.884 7.881 -1.693 1.00 95.94 154 LEU A CA 1
ATOM 1226 C C . LEU A 1 154 ? -9.797 9.024 -2.158 1.00 95.94 154 LEU A C 1
ATOM 1228 O O . LEU A 1 154 ? -9.933 10.031 -1.460 1.00 95.94 154 LEU A O 1
ATOM 1232 N N . ARG A 1 155 ? -10.460 8.859 -3.309 1.00 94.81 155 ARG A N 1
ATOM 1233 C CA . ARG A 1 155 ? -11.446 9.824 -3.814 1.00 94.81 155 ARG A CA 1
ATOM 1234 C C . ARG A 1 155 ? -12.594 10.005 -2.824 1.00 94.81 155 ARG A C 1
ATOM 1236 O O . ARG A 1 155 ? -12.988 11.135 -2.554 1.00 94.81 155 ARG A O 1
ATOM 1243 N N . ASP A 1 156 ? -13.129 8.915 -2.281 1.00 93.56 156 ASP A N 1
ATOM 1244 C CA . ASP A 1 156 ? -14.250 8.966 -1.336 1.00 93.56 156 ASP A CA 1
ATOM 1245 C C . ASP A 1 156 ? -13.845 9.606 0.002 1.00 93.56 156 ASP A C 1
ATOM 1247 O O . ASP A 1 156 ? -14.667 10.256 0.650 1.00 93.56 156 ASP A O 1
ATOM 1251 N N . LEU A 1 157 ? -12.570 9.507 0.386 1.00 93.50 157 LEU A N 1
ATOM 1252 C CA . LEU A 1 157 ? -11.983 10.276 1.489 1.00 93.50 157 LEU A CA 1
ATOM 1253 C C . LEU A 1 157 ? -11.768 11.760 1.144 1.00 93.50 157 LEU A C 1
ATOM 1255 O O . LEU A 1 157 ? -11.399 12.537 2.020 1.00 93.50 157 LEU A O 1
ATOM 1259 N N . GLY A 1 158 ? -12.015 12.173 -0.102 1.00 92.19 158 GLY A N 1
ATOM 1260 C CA . GLY A 1 158 ? -11.836 13.536 -0.602 1.00 92.19 158 GLY A CA 1
ATOM 1261 C C . GLY A 1 158 ? -10.376 13.923 -0.828 1.00 92.19 158 GLY A C 1
ATOM 1262 O O . GLY A 1 158 ? -10.052 15.110 -0.787 1.00 92.19 158 GLY A O 1
ATOM 1263 N N . VAL A 1 159 ? -9.495 12.941 -1.022 1.00 93.81 159 VAL A N 1
ATOM 1264 C CA . VAL A 1 159 ? -8.083 13.173 -1.335 1.00 93.81 159 VAL A CA 1
ATOM 1265 C C . VAL A 1 159 ? -7.957 13.573 -2.810 1.00 93.81 159 VAL A C 1
ATOM 1267 O O . VAL A 1 159 ? -8.501 12.871 -3.666 1.00 93.81 159 VAL A O 1
ATOM 1270 N N . PRO A 1 160 ? -7.244 14.666 -3.143 1.00 93.44 160 PRO A N 1
ATOM 1271 C CA . PRO A 1 160 ? -7.036 15.068 -4.530 1.00 93.44 160 PRO A CA 1
ATOM 1272 C C . PRO A 1 160 ? -6.266 14.010 -5.327 1.00 93.44 160 PRO A C 1
ATOM 1274 O O . PRO A 1 160 ? -5.183 13.573 -4.926 1.00 93.44 160 PRO A O 1
ATOM 1277 N N . LEU A 1 161 ? -6.813 13.638 -6.483 1.00 95.75 161 LEU A N 1
ATOM 1278 C CA . LEU A 1 161 ? -6.214 12.692 -7.421 1.00 95.75 161 LEU A CA 1
ATOM 1279 C C . LEU A 1 161 ? -6.061 13.335 -8.796 1.00 95.75 161 LEU A C 1
ATOM 1281 O O . LEU A 1 161 ? -6.846 14.199 -9.187 1.00 95.75 161 LEU A O 1
ATOM 1285 N N . THR A 1 162 ? -5.081 12.854 -9.549 1.00 95.19 162 THR A N 1
ATOM 1286 C CA . THR A 1 162 ? -4.887 13.191 -10.960 1.00 95.19 162 THR A CA 1
ATOM 1287 C C . THR A 1 162 ? -4.965 11.936 -11.810 1.00 95.19 162 THR A C 1
ATOM 1289 O O . THR A 1 162 ? -4.805 10.816 -11.323 1.00 95.19 162 THR A O 1
ATOM 1292 N N . ALA A 1 163 ? -5.198 12.112 -13.102 1.00 95.00 163 ALA A N 1
ATOM 1293 C CA . ALA A 1 163 ? -5.049 11.059 -14.087 1.00 95.00 163 ALA A CA 1
ATOM 1294 C C . ALA A 1 163 ? -4.129 11.514 -15.218 1.00 95.00 163 ALA A C 1
ATOM 1296 O O . ALA A 1 163 ? -4.005 12.705 -15.511 1.00 95.00 163 ALA A O 1
ATOM 1297 N N . MET A 1 164 ? -3.477 10.546 -15.855 1.00 91.69 164 MET A N 1
ATOM 1298 C CA . MET A 1 164 ? -2.682 10.768 -17.052 1.00 91.69 164 MET A CA 1
ATOM 1299 C C . MET A 1 164 ? -3.230 9.940 -18.208 1.00 91.69 164 MET A C 1
ATOM 1301 O O . MET A 1 164 ? -3.385 8.720 -18.097 1.00 91.69 164 MET A O 1
ATOM 1305 N N . ARG A 1 165 ? -3.476 10.615 -19.330 1.00 88.56 165 ARG A N 1
ATOM 1306 C CA . ARG A 1 165 ? -3.860 9.966 -20.586 1.00 88.56 165 ARG A CA 1
ATOM 1307 C C . ARG A 1 165 ? -2.671 9.264 -21.235 1.00 88.56 165 ARG A C 1
ATOM 1309 O O . ARG A 1 165 ? -1.518 9.547 -20.910 1.00 88.56 165 ARG A O 1
ATOM 1316 N N . LYS A 1 166 ? -2.940 8.392 -22.208 1.00 80.25 166 LYS A N 1
ATOM 1317 C CA . LYS A 1 166 ? -1.898 7.663 -22.959 1.00 80.25 166 LYS A CA 1
ATOM 1318 C C . LYS A 1 166 ? -0.917 8.598 -23.670 1.00 80.25 166 LYS A C 1
ATOM 1320 O O . LYS A 1 166 ? 0.263 8.292 -23.743 1.00 80.25 166 LYS A O 1
ATOM 1325 N N . GLU A 1 167 ? -1.392 9.745 -24.138 1.00 80.12 167 GLU A N 1
ATOM 1326 C CA . GLU A 1 167 ? -0.595 10.799 -24.772 1.00 80.12 167 GLU A CA 1
ATOM 1327 C C . GLU A 1 167 ? 0.232 11.653 -23.788 1.00 80.12 167 GLU A C 1
ATOM 1329 O O . GLU A 1 167 ? 0.847 12.633 -24.198 1.00 80.12 167 GLU A O 1
ATOM 1334 N N . GLY A 1 168 ? 0.241 11.326 -22.490 1.00 80.81 168 GLY A N 1
ATOM 1335 C CA . GLY A 1 168 ? 1.080 11.994 -21.486 1.00 80.81 168 GLY A CA 1
ATOM 1336 C C . GLY A 1 168 ? 0.484 13.265 -20.872 1.00 80.81 168 GLY A C 1
ATOM 1337 O O . GLY A 1 168 ? 1.152 13.946 -20.099 1.00 80.81 168 GLY A O 1
ATOM 1338 N N . THR A 1 169 ? -0.772 13.600 -21.182 1.00 87.62 169 THR A N 1
ATOM 1339 C CA . THR A 1 169 ? -1.446 14.778 -20.608 1.00 87.62 169 THR A CA 1
ATOM 1340 C C . THR A 1 169 ? -2.012 14.469 -19.222 1.00 87.62 169 THR A C 1
ATOM 1342 O O . THR A 1 169 ? -2.795 13.527 -19.074 1.00 87.62 169 THR A O 1
ATOM 1345 N N . TYR A 1 170 ? -1.643 15.287 -18.232 1.00 90.19 170 TYR A N 1
ATOM 1346 C CA . TYR A 1 170 ? -2.153 15.233 -16.859 1.00 90.19 170 TYR A CA 1
ATOM 1347 C C . TYR A 1 170 ? -3.405 16.096 -16.685 1.00 90.19 170 TYR A C 1
ATOM 1349 O O . TYR A 1 170 ? -3.502 17.176 -17.267 1.00 90.19 170 TYR A O 1
ATOM 1357 N N . TYR A 1 171 ? -4.345 15.631 -15.864 1.00 93.12 171 TYR A N 1
ATOM 1358 C CA . TYR A 1 171 ? -5.534 16.387 -15.475 1.00 93.12 171 TYR A CA 1
ATOM 1359 C C . TYR A 1 171 ? -6.027 15.988 -14.077 1.00 93.12 171 TYR A C 1
ATOM 1361 O O . TYR A 1 171 ? -5.795 14.864 -13.624 1.00 93.12 171 TYR A O 1
ATOM 1369 N N . ASP A 1 172 ? -6.700 16.914 -13.397 1.00 93.88 172 ASP A N 1
ATOM 1370 C CA . ASP A 1 172 ? -7.256 16.701 -12.059 1.00 93.88 172 ASP A CA 1
ATOM 1371 C C . ASP A 1 172 ? -8.582 15.931 -12.119 1.00 93.88 172 ASP A C 1
ATOM 1373 O O . ASP A 1 172 ? -9.406 16.147 -13.010 1.00 93.88 172 ASP A O 1
ATOM 1377 N N . LEU A 1 173 ? -8.814 15.056 -11.140 1.00 94.12 173 LEU A N 1
ATOM 1378 C CA . LEU A 1 173 ? -10.072 14.326 -10.971 1.00 94.12 173 LEU A CA 1
ATOM 1379 C C . LEU A 1 173 ? -10.956 15.062 -9.961 1.00 94.12 173 LEU A C 1
ATOM 1381 O O . LEU A 1 173 ? -10.996 14.722 -8.779 1.00 94.12 173 LEU A O 1
ATOM 1385 N N . THR A 1 174 ? -11.630 16.114 -10.425 1.00 86.88 174 THR A N 1
ATOM 1386 C CA . THR A 1 174 ? -12.372 17.044 -9.556 1.00 86.88 174 THR A CA 1
ATOM 1387 C C . THR A 1 174 ? -13.746 16.529 -9.144 1.00 86.88 174 THR A C 1
ATOM 1389 O O . THR A 1 174 ? -14.232 16.841 -8.057 1.00 86.88 174 THR A O 1
ATOM 1392 N N . GLN A 1 175 ? -14.379 15.741 -10.011 1.00 89.12 175 GLN A N 1
ATOM 1393 C CA . GLN A 1 175 ? -15.701 15.167 -9.804 1.00 89.12 175 GLN A CA 1
ATOM 1394 C C . GLN A 1 175 ? -15.653 13.646 -9.926 1.00 89.12 175 GLN A C 1
ATOM 1396 O O . GLN A 1 175 ? -14.781 13.065 -10.575 1.00 89.12 175 GLN A O 1
ATOM 1401 N N . LYS A 1 176 ? -16.660 12.978 -9.355 1.00 91.00 176 LYS A N 1
ATOM 1402 C CA . LYS A 1 176 ? -16.813 11.525 -9.499 1.00 91.00 176 LYS A CA 1
ATOM 1403 C C . LYS A 1 176 ? -16.907 11.091 -10.970 1.00 91.00 176 LYS A C 1
ATOM 1405 O O . LYS A 1 176 ? -16.341 10.063 -11.324 1.00 91.00 176 LYS A O 1
ATOM 1410 N N . SER A 1 177 ? -17.564 11.884 -11.819 1.00 93.25 177 SER A N 1
ATOM 1411 C CA . SER A 1 177 ? -17.655 11.625 -13.262 1.00 93.25 177 SER A CA 1
ATOM 1412 C C . SER A 1 177 ? -16.289 11.576 -13.943 1.00 93.25 177 SER A C 1
ATOM 1414 O O . SER A 1 177 ? -16.073 10.708 -14.783 1.00 93.25 177 SER A O 1
ATOM 1416 N N . ASP A 1 178 ? -15.369 12.461 -13.550 1.00 93.44 178 ASP A N 1
ATOM 1417 C CA . ASP A 1 178 ? -14.022 12.538 -14.126 1.00 93.44 178 ASP A CA 1
ATOM 1418 C C . ASP A 1 178 ? -13.244 11.261 -13.793 1.00 93.44 178 ASP A C 1
ATOM 1420 O O . ASP A 1 178 ? -12.599 10.665 -14.654 1.00 93.44 178 ASP A O 1
ATOM 1424 N N . PHE A 1 179 ? -13.362 10.800 -12.542 1.00 95.19 179 PHE A N 1
ATOM 1425 C CA . PHE A 1 179 ? -12.773 9.541 -12.090 1.00 95.19 179 PHE A CA 1
ATOM 1426 C C . PHE A 1 179 ? -13.346 8.342 -12.853 1.00 95.19 179 PHE A C 1
ATOM 1428 O O . PHE A 1 179 ? -12.591 7.510 -13.352 1.00 95.19 179 PHE A O 1
ATOM 1435 N N . ASP A 1 180 ? -14.673 8.249 -12.960 1.00 94.88 180 ASP A N 1
ATOM 1436 C CA . ASP A 1 180 ? -15.335 7.124 -13.625 1.00 94.88 180 ASP A CA 1
ATOM 1437 C C . ASP A 1 180 ? -14.964 7.072 -15.124 1.00 94.88 180 ASP A C 1
ATOM 1439 O O . ASP A 1 180 ? -14.749 5.992 -15.686 1.00 94.88 180 ASP A O 1
ATOM 1443 N N . GLU A 1 181 ? -14.819 8.232 -15.774 1.00 95.19 181 GLU A N 1
ATOM 1444 C CA . GLU A 1 181 ? -14.339 8.335 -17.153 1.00 95.19 181 GLU A CA 1
ATOM 1445 C C . GLU A 1 181 ? -12.865 7.926 -17.290 1.00 95.19 181 GLU A C 1
ATOM 1447 O O . GLU A 1 181 ? -12.537 7.156 -18.200 1.00 95.19 181 GLU A O 1
ATOM 1452 N N . ALA A 1 182 ? -11.994 8.376 -16.380 1.00 95.06 182 ALA A N 1
ATOM 1453 C CA . ALA A 1 182 ? -10.580 8.000 -16.348 1.00 95.06 182 ALA A CA 1
ATOM 1454 C C . ALA A 1 182 ? -10.411 6.477 -16.221 1.00 95.06 182 ALA A C 1
ATOM 1456 O O . ALA A 1 182 ? -9.706 5.856 -17.021 1.00 95.06 182 ALA A O 1
ATOM 1457 N N . VAL A 1 183 ? -11.136 5.850 -15.286 1.00 94.31 183 VAL A N 1
ATOM 1458 C CA . VAL A 1 183 ? -11.146 4.388 -15.112 1.00 94.31 183 VAL A CA 1
ATOM 1459 C C . VAL A 1 183 ? -11.613 3.691 -16.388 1.00 94.31 183 VAL A C 1
ATOM 1461 O O . VAL A 1 183 ? -10.965 2.754 -16.854 1.00 94.31 183 VAL A O 1
ATOM 1464 N N . LYS A 1 184 ? -12.708 4.163 -16.997 1.00 94.88 184 LYS A N 1
ATOM 1465 C CA . LYS A 1 184 ? -13.259 3.575 -18.226 1.00 94.88 184 LYS A CA 1
ATOM 1466 C C . LYS A 1 184 ? -12.285 3.646 -19.405 1.00 94.88 184 LYS A C 1
ATOM 1468 O O . LYS A 1 184 ? -12.248 2.721 -20.216 1.00 94.88 184 LYS A O 1
ATOM 1473 N N . LYS A 1 185 ? -11.520 4.733 -19.526 1.00 92.62 185 LYS A N 1
ATOM 1474 C CA . LYS A 1 185 ? -10.510 4.911 -20.583 1.00 92.62 185 LYS A CA 1
ATOM 1475 C C . LYS A 1 185 ? -9.210 4.150 -20.314 1.00 92.62 185 LYS A C 1
ATOM 1477 O O . LYS A 1 185 ? -8.403 3.988 -21.232 1.00 92.62 185 LYS A O 1
ATOM 1482 N N . GLY A 1 186 ? -9.030 3.648 -19.092 1.00 91.00 186 GLY A N 1
ATOM 1483 C CA . GLY A 1 186 ? -7.771 3.064 -18.642 1.00 91.00 186 GLY A CA 1
ATOM 1484 C C . GLY A 1 186 ? -6.683 4.121 -18.461 1.00 91.00 186 GLY A C 1
ATOM 1485 O O . GLY A 1 186 ? -5.507 3.823 -18.671 1.00 91.00 186 GLY A O 1
ATOM 1486 N N . ASP A 1 187 ? -7.077 5.352 -18.123 1.00 93.69 187 ASP A N 1
ATOM 1487 C CA . ASP A 1 187 ? -6.140 6.416 -17.788 1.00 93.69 187 ASP A CA 1
ATOM 1488 C C . ASP A 1 187 ? -5.438 6.084 -16.469 1.00 93.69 187 ASP A C 1
ATOM 1490 O O . ASP A 1 187 ? -5.993 5.466 -15.556 1.00 93.69 187 ASP A O 1
ATOM 1494 N N . ARG A 1 188 ? -4.174 6.487 -16.369 1.00 92.69 188 ARG A N 1
ATOM 1495 C CA . ARG A 1 188 ? -3.336 6.173 -15.217 1.00 92.69 188 ARG A CA 1
ATOM 1496 C C . ARG A 1 188 ? -3.653 7.125 -14.076 1.00 92.69 188 ARG A C 1
ATOM 1498 O O . ARG A 1 188 ? -3.243 8.282 -14.121 1.00 92.69 188 ARG A O 1
ATOM 1505 N N . ILE A 1 189 ? -4.336 6.632 -13.050 1.00 95.75 189 ILE A N 1
ATOM 1506 C CA . ILE A 1 189 ? -4.669 7.426 -11.864 1.00 95.75 189 ILE A CA 1
ATOM 1507 C C . ILE A 1 189 ? -3.448 7.520 -10.946 1.00 95.75 189 ILE A C 1
ATOM 1509 O O . ILE A 1 189 ? -2.757 6.527 -10.701 1.00 95.75 189 ILE A O 1
ATOM 1513 N N . LYS A 1 190 ? -3.183 8.722 -10.439 1.00 92.75 190 LYS A N 1
ATOM 1514 C CA . LYS A 1 190 ? -2.064 9.047 -9.561 1.00 92.75 190 LYS A CA 1
ATOM 1515 C C . LYS A 1 190 ? -2.527 9.843 -8.348 1.00 92.75 190 LYS A C 1
ATOM 1517 O O . LYS A 1 190 ? -3.518 10.573 -8.380 1.00 92.75 190 LYS A O 1
ATOM 1522 N N . LEU A 1 191 ? -1.763 9.691 -7.273 1.00 91.56 191 LEU A N 1
ATOM 1523 C CA . LEU A 1 191 ? -1.897 10.497 -6.073 1.00 91.56 191 LEU A CA 1
ATOM 1524 C C . LEU A 1 191 ? -1.056 11.769 -6.217 1.00 91.56 191 LEU A C 1
ATOM 1526 O O . LEU A 1 191 ? 0.090 11.700 -6.655 1.00 91.56 191 LEU A O 1
ATOM 1530 N N . VAL A 1 192 ? -1.611 12.917 -5.826 1.00 82.44 192 VAL A N 1
ATOM 1531 C CA . VAL A 1 192 ? -0.932 14.217 -5.975 1.00 82.44 192 VAL A CA 1
ATOM 1532 C C . VAL A 1 192 ? 0.224 14.381 -4.981 1.00 82.44 192 VAL A C 1
ATOM 1534 O O . VAL A 1 192 ? 1.258 14.947 -5.329 1.00 82.44 192 VAL A O 1
ATOM 1537 N N . LYS A 1 193 ? 0.072 13.888 -3.743 1.00 83.94 193 LYS A N 1
ATOM 1538 C CA . LYS A 1 193 ? 1.082 13.979 -2.674 1.00 83.94 193 LYS A CA 1
ATOM 1539 C C . LYS A 1 193 ? 1.086 12.731 -1.791 1.00 83.94 193 LYS A C 1
ATOM 1541 O O . LYS A 1 193 ? 0.056 12.097 -1.619 1.00 83.94 193 LYS A O 1
ATOM 1546 N N . PHE A 1 194 ? 2.229 12.441 -1.165 1.00 87.38 194 PHE A N 1
ATOM 1547 C CA . PHE A 1 194 ? 2.397 11.402 -0.134 1.00 87.38 194 PHE A CA 1
ATOM 1548 C C . PHE A 1 194 ? 2.023 9.979 -0.592 1.00 87.38 194 PHE A C 1
ATOM 1550 O O . PHE A 1 194 ? 1.011 9.436 -0.152 1.00 87.38 194 PHE A O 1
ATOM 1557 N N . PRO A 1 195 ? 2.857 9.299 -1.400 1.00 89.69 195 PRO A N 1
ATOM 1558 C CA . PRO A 1 195 ? 2.521 7.983 -1.954 1.00 89.69 195 PRO A CA 1
ATOM 1559 C C . PRO A 1 195 ? 2.166 6.921 -0.896 1.00 89.69 195 PRO A C 1
ATOM 1561 O O . PRO A 1 195 ? 1.317 6.061 -1.141 1.00 89.69 195 PRO A O 1
ATOM 1564 N N . LYS A 1 196 ? 2.741 7.024 0.310 1.00 93.75 196 LYS A N 1
ATOM 1565 C CA . LYS A 1 196 ? 2.459 6.138 1.452 1.00 93.75 196 LYS A CA 1
ATOM 1566 C C . LYS A 1 196 ? 1.041 6.278 2.028 1.00 93.75 196 LYS A C 1
ATOM 1568 O O . LYS A 1 196 ? 0.600 5.377 2.734 1.00 93.75 196 LYS A O 1
ATOM 1573 N N . LEU A 1 197 ? 0.304 7.349 1.718 1.00 96.62 197 LEU A N 1
ATOM 1574 C CA . LEU A 1 197 ? -1.113 7.457 2.086 1.00 96.62 197 LEU A CA 1
ATOM 1575 C C . LEU A 1 197 ? -1.938 6.352 1.414 1.00 96.62 197 LEU A C 1
ATOM 1577 O O . LEU A 1 197 ? -2.733 5.697 2.079 1.00 96.62 197 LEU A O 1
ATOM 1581 N N . ALA A 1 198 ? -1.713 6.095 0.122 1.00 97.12 198 ALA A N 1
ATOM 1582 C CA . ALA A 1 198 ? -2.415 5.029 -0.591 1.00 97.12 198 ALA A CA 1
ATOM 1583 C C . ALA A 1 198 ? -2.115 3.642 -0.004 1.00 97.12 198 ALA A C 1
ATOM 1585 O O . ALA A 1 198 ? -3.000 2.794 0.051 1.00 97.12 198 ALA A O 1
ATOM 1586 N N . VAL A 1 199 ? -0.885 3.431 0.479 1.00 97.50 199 VAL A N 1
ATOM 1587 C CA . VAL A 1 199 ? -0.497 2.206 1.194 1.00 97.50 199 VAL A CA 1
ATOM 1588 C C . VAL A 1 199 ? -1.310 2.056 2.479 1.00 97.50 199 VAL A C 1
ATOM 1590 O O . VAL A 1 199 ? -1.912 1.010 2.696 1.00 97.50 199 VAL A O 1
ATOM 1593 N N . ALA A 1 200 ? -1.404 3.117 3.289 1.00 97.44 200 ALA A N 1
ATOM 1594 C CA . ALA A 1 200 ? -2.214 3.100 4.506 1.00 97.44 200 ALA A CA 1
ATOM 1595 C C . ALA A 1 200 ? -3.696 2.815 4.206 1.00 97.44 200 ALA A C 1
ATOM 1597 O O . ALA A 1 200 ? -4.291 1.967 4.861 1.00 97.44 200 ALA A O 1
ATOM 1598 N N . VAL A 1 201 ? -4.274 3.451 3.183 1.00 97.81 201 VAL A N 1
ATOM 1599 C CA . VAL A 1 201 ? -5.660 3.186 2.754 1.00 97.81 201 VAL A CA 1
ATOM 1600 C C . VAL A 1 201 ? -5.847 1.728 2.328 1.00 97.81 201 VAL A C 1
ATOM 1602 O O . VAL A 1 201 ? -6.805 1.088 2.753 1.00 97.81 201 VAL A O 1
ATOM 1605 N N . ASN A 1 202 ? -4.923 1.183 1.533 1.00 97.94 202 ASN A N 1
ATOM 1606 C CA . ASN A 1 202 ? -4.986 -0.203 1.071 1.00 97.94 202 ASN A CA 1
ATOM 1607 C C . ASN A 1 202 ? -4.880 -1.226 2.215 1.00 97.94 202 ASN A C 1
ATOM 1609 O O . ASN A 1 202 ? -5.497 -2.282 2.156 1.00 97.94 202 ASN A O 1
ATOM 1613 N N . GLU A 1 203 ? -4.122 -0.926 3.269 1.00 96.81 203 GLU A N 1
ATOM 1614 C CA . GLU A 1 203 ? -4.087 -1.760 4.475 1.00 96.81 203 GLU A CA 1
ATOM 1615 C C . GLU A 1 203 ? -5.389 -1.639 5.280 1.00 96.81 203 GLU A C 1
ATOM 1617 O O . GLU A 1 203 ? -5.981 -2.641 5.681 1.00 96.81 203 GLU A O 1
ATOM 1622 N N . MET A 1 204 ? -5.854 -0.408 5.504 1.00 96.50 204 MET A N 1
ATOM 1623 C CA . MET A 1 204 ? -6.988 -0.112 6.382 1.00 96.50 204 MET A CA 1
ATOM 1624 C C . MET A 1 204 ? -8.333 -0.540 5.792 1.00 96.50 204 MET A C 1
ATOM 1626 O O . MET A 1 204 ? -9.259 -0.815 6.549 1.00 96.50 204 MET A O 1
ATOM 1630 N N . MET A 1 205 ? -8.455 -0.672 4.467 1.00 95.62 205 MET A N 1
ATOM 1631 C CA . MET A 1 205 ? -9.689 -1.172 3.848 1.00 95.62 205 MET A CA 1
ATOM 1632 C C . MET A 1 205 ? -10.020 -2.626 4.224 1.00 95.62 205 MET A C 1
ATOM 1634 O O . MET A 1 205 ? -11.142 -3.075 4.000 1.00 95.62 205 MET A O 1
ATOM 1638 N N . ALA A 1 206 ? -9.059 -3.365 4.790 1.00 94.19 206 ALA A N 1
ATOM 1639 C CA . ALA A 1 206 ? -9.282 -4.701 5.334 1.00 94.19 206 ALA A CA 1
ATOM 1640 C C . ALA A 1 206 ? -9.903 -4.683 6.744 1.00 94.19 206 ALA A C 1
ATOM 1642 O O . ALA A 1 206 ? -10.288 -5.737 7.254 1.00 94.19 206 ALA A O 1
ATOM 1643 N N . TYR A 1 207 ? -9.985 -3.520 7.398 1.00 91.44 207 TYR A N 1
ATOM 1644 C CA . TYR A 1 207 ? -10.558 -3.410 8.734 1.00 91.44 207 TYR A CA 1
ATOM 1645 C C . TYR A 1 207 ? -12.079 -3.611 8.683 1.00 91.44 207 TYR A C 1
ATOM 1647 O O . TYR A 1 207 ? -12.746 -3.074 7.794 1.00 91.44 207 TYR A O 1
ATOM 1655 N N . PRO A 1 208 ? -12.660 -4.368 9.633 1.00 88.44 208 PRO A N 1
ATOM 1656 C CA . PRO A 1 208 ? -14.080 -4.728 9.600 1.00 88.44 208 PRO A CA 1
ATOM 1657 C C . PRO A 1 208 ? -15.016 -3.516 9.718 1.00 88.44 208 PRO A C 1
ATOM 1659 O O . PRO A 1 208 ? -16.169 -3.581 9.303 1.00 88.44 208 PRO A O 1
ATOM 1662 N N . ASP A 1 209 ? -14.527 -2.412 10.275 1.00 89.62 209 ASP A N 1
ATOM 1663 C CA . ASP A 1 209 ? -15.224 -1.147 10.489 1.00 89.62 209 ASP A CA 1
ATOM 1664 C C . ASP A 1 209 ? -14.719 -0.018 9.573 1.00 89.62 209 ASP A C 1
ATOM 1666 O O . ASP A 1 209 ? -15.043 1.148 9.795 1.00 89.62 209 ASP A O 1
ATOM 1670 N N . TRP A 1 210 ? -13.996 -0.343 8.492 1.00 94.69 210 TRP A N 1
ATOM 1671 C CA . TRP A 1 210 ? -13.514 0.635 7.507 1.00 94.69 210 TRP A CA 1
ATOM 1672 C C . TRP A 1 210 ? -14.621 1.566 6.986 1.00 94.69 210 TRP A C 1
ATOM 1674 O O . TRP A 1 210 ? -14.425 2.775 6.855 1.00 94.69 210 TRP A O 1
ATOM 1684 N N . HIS A 1 211 ? -15.807 1.019 6.700 1.00 94.38 211 HIS A N 1
ATOM 1685 C CA . HIS A 1 211 ? -16.942 1.809 6.217 1.00 94.38 211 HIS A CA 1
ATOM 1686 C C . HIS A 1 211 ? -17.472 2.788 7.271 1.00 94.38 211 HIS A C 1
ATOM 1688 O O . HIS A 1 211 ? -17.800 3.925 6.923 1.00 94.38 211 HIS A O 1
ATOM 1694 N N . ASP A 1 212 ? -17.506 2.370 8.538 1.00 92.56 212 ASP A N 1
ATOM 1695 C CA . ASP A 1 212 ? -17.916 3.219 9.659 1.00 92.56 212 ASP A CA 1
ATOM 1696 C C . ASP A 1 212 ? -16.892 4.344 9.864 1.00 92.56 212 ASP A C 1
ATOM 1698 O O . ASP A 1 212 ? -17.269 5.516 9.941 1.00 92.56 212 ASP A O 1
ATOM 1702 N N . PHE A 1 213 ? -15.596 4.005 9.849 1.00 94.00 213 PHE A N 1
ATOM 1703 C CA . PHE A 1 213 ? -14.505 4.976 9.930 1.00 94.00 213 PHE A CA 1
ATOM 1704 C C . PHE A 1 213 ? -14.569 5.995 8.792 1.00 94.00 213 PHE A C 1
ATOM 1706 O O . PHE A 1 213 ? -14.491 7.195 9.031 1.00 94.00 213 PHE A O 1
ATOM 1713 N N . LYS A 1 214 ? -14.753 5.550 7.546 1.00 94.44 214 LYS A N 1
ATOM 1714 C CA . LYS A 1 214 ? -14.847 6.443 6.385 1.00 94.44 214 LYS A CA 1
ATOM 1715 C C . LYS A 1 214 ? -16.041 7.395 6.500 1.00 94.44 214 LYS A C 1
ATOM 1717 O O . LYS A 1 214 ? -15.891 8.587 6.237 1.00 94.44 214 LYS A O 1
ATOM 1722 N N . ALA A 1 215 ? -17.204 6.907 6.937 1.00 93.19 215 ALA A N 1
ATOM 1723 C CA . ALA A 1 215 ? -18.380 7.748 7.165 1.00 93.19 215 ALA A CA 1
ATOM 1724 C C . ALA A 1 215 ? -18.158 8.767 8.297 1.00 93.19 215 ALA A C 1
ATOM 1726 O O . ALA A 1 215 ? -18.597 9.915 8.195 1.00 93.19 215 ALA A O 1
ATOM 1727 N N . TRP A 1 216 ? -17.461 8.363 9.361 1.00 92.06 216 TRP A N 1
ATOM 1728 C CA . TRP A 1 216 ? -17.027 9.249 10.438 1.00 92.06 216 TRP A CA 1
ATOM 1729 C C . TRP A 1 216 ? -16.047 10.315 9.915 1.00 92.06 216 TRP A C 1
ATOM 1731 O O . TRP A 1 216 ? -16.298 11.511 10.068 1.00 92.06 216 TRP A O 1
ATOM 1741 N N . PHE A 1 217 ? -15.008 9.910 9.185 1.00 93.38 217 PHE A N 1
ATOM 1742 C CA . PHE A 1 217 ? -13.964 10.780 8.635 1.00 93.38 217 PHE A CA 1
ATOM 1743 C C . PHE A 1 217 ? -14.533 11.817 7.658 1.00 93.38 217 PHE A C 1
ATOM 1745 O O . PHE A 1 217 ? -14.128 12.979 7.645 1.00 93.38 217 PHE A O 1
ATOM 1752 N N . GLN A 1 218 ? -15.534 11.432 6.861 1.00 91.06 218 GLN A N 1
ATOM 1753 C CA . GLN A 1 218 ? -16.210 12.337 5.931 1.00 91.06 218 GLN A CA 1
ATOM 1754 C C . GLN A 1 218 ? -16.941 13.492 6.629 1.00 91.06 218 GLN A C 1
ATOM 1756 O O . GLN A 1 218 ? -17.006 14.583 6.059 1.00 91.06 218 GLN A O 1
ATOM 1761 N N . LYS A 1 219 ? -17.460 13.269 7.845 1.00 89.88 219 LYS A N 1
ATOM 1762 C CA . LYS A 1 219 ? -18.166 14.278 8.653 1.00 89.88 219 LYS A CA 1
ATOM 1763 C C . LYS A 1 219 ? -17.217 15.225 9.397 1.00 89.88 219 LYS A C 1
ATOM 1765 O O . LYS A 1 219 ? -17.631 16.320 9.768 1.00 89.88 219 LYS A O 1
ATOM 1770 N N . HIS A 1 220 ? -15.958 14.835 9.590 1.00 84.94 220 HIS A N 1
ATOM 1771 C CA . HIS A 1 220 ? -14.960 15.631 10.300 1.00 84.94 220 HIS A CA 1
ATOM 1772 C C . HIS A 1 220 ? -14.323 16.670 9.364 1.00 84.94 220 HIS A C 1
ATOM 1774 O O . HIS A 1 220 ? -13.358 16.405 8.651 1.00 84.94 220 HIS A O 1
ATOM 1780 N N . LEU A 1 221 ? -14.896 17.880 9.356 1.00 76.62 221 LEU A N 1
ATOM 1781 C CA . LEU A 1 221 ? -14.533 18.975 8.440 1.00 76.62 221 LEU A CA 1
ATOM 1782 C C . LEU A 1 221 ? -13.185 19.654 8.747 1.00 76.62 221 LEU A C 1
ATOM 1784 O O . LEU A 1 221 ? -12.695 20.416 7.919 1.00 76.62 221 LEU A O 1
ATOM 1788 N N . GLY A 1 222 ? -12.585 19.400 9.913 1.00 83.69 222 GLY A N 1
ATOM 1789 C CA . GLY A 1 222 ? -11.309 20.007 10.321 1.00 83.69 222 GLY A CA 1
ATOM 1790 C C . GLY A 1 222 ? -10.064 19.399 9.664 1.00 83.69 222 GLY A C 1
ATOM 1791 O O . GLY A 1 222 ? -8.959 19.870 9.914 1.00 83.69 222 GLY A O 1
ATOM 1792 N N . ILE A 1 223 ? -10.223 18.352 8.850 1.00 87.00 223 ILE A N 1
ATOM 1793 C CA . ILE A 1 223 ? -9.107 17.597 8.276 1.00 87.00 223 ILE A CA 1
ATOM 1794 C C . ILE A 1 223 ? -8.751 18.162 6.898 1.00 87.00 223 ILE A C 1
ATOM 1796 O O . ILE A 1 223 ? -9.538 18.066 5.952 1.00 87.00 223 ILE A O 1
ATOM 1800 N N . ASP A 1 224 ? -7.537 18.696 6.756 1.00 90.25 224 ASP A N 1
ATOM 1801 C CA . ASP A 1 224 ? -7.002 19.097 5.453 1.00 90.25 224 ASP A CA 1
ATOM 1802 C C . ASP A 1 224 ? -6.580 17.866 4.636 1.00 90.25 224 ASP A C 1
ATOM 1804 O O . ASP A 1 224 ? -5.466 17.345 4.735 1.00 90.25 224 ASP A O 1
ATOM 1808 N N . ARG A 1 225 ? -7.488 17.421 3.767 1.00 90.50 225 ARG A N 1
ATOM 1809 C CA . ARG A 1 225 ? -7.300 16.259 2.885 1.00 90.50 225 ARG A CA 1
ATOM 1810 C C . ARG A 1 225 ? -6.219 16.464 1.822 1.00 90.50 225 ARG A C 1
ATOM 1812 O O . ARG A 1 225 ? -5.771 15.491 1.223 1.00 90.50 225 ARG A O 1
ATOM 1819 N N . THR A 1 226 ? -5.771 17.700 1.590 1.00 90.38 226 THR A N 1
ATOM 1820 C CA . THR A 1 226 ? -4.683 17.993 0.646 1.00 90.38 226 THR A CA 1
ATOM 1821 C C . THR A 1 226 ? -3.301 17.746 1.253 1.00 90.38 226 THR A C 1
ATOM 1823 O O . THR A 1 226 ? -2.331 17.569 0.509 1.00 90.38 226 THR A O 1
ATOM 1826 N N . GLN A 1 227 ? -3.193 17.765 2.588 1.00 91.94 227 GLN A N 1
ATOM 1827 C CA . GLN A 1 227 ? -1.960 17.494 3.338 1.00 91.94 227 GLN A CA 1
ATOM 1828 C C . GLN A 1 227 ? -2.013 16.172 4.120 1.00 91.94 227 GLN A C 1
ATOM 1830 O O . GLN A 1 227 ? -1.119 15.883 4.912 1.00 91.94 227 GLN A O 1
ATOM 1835 N N . LEU A 1 228 ? -3.041 15.354 3.884 1.00 93.94 228 LEU A N 1
ATOM 1836 C CA . LEU A 1 228 ? -3.229 14.085 4.571 1.00 93.94 228 LEU A CA 1
ATOM 1837 C C . LEU A 1 228 ? -2.076 13.118 4.269 1.00 93.94 228 LEU A C 1
ATOM 1839 O O . LEU A 1 228 ? -1.772 12.822 3.114 1.00 93.94 228 LEU A O 1
ATOM 1843 N N . THR A 1 229 ? -1.458 12.594 5.323 1.00 95.44 229 THR A N 1
ATOM 1844 C CA . THR A 1 229 ? -0.444 11.537 5.239 1.00 95.44 229 THR A CA 1
ATOM 1845 C C . THR A 1 229 ? -1.026 10.211 5.721 1.00 95.44 229 THR A C 1
ATOM 1847 O O . THR A 1 229 ? -2.078 10.170 6.361 1.00 95.44 229 THR A O 1
ATOM 1850 N N . GLY A 1 230 ? -0.341 9.101 5.430 1.00 94.06 230 GLY A N 1
ATOM 1851 C CA . GLY A 1 230 ? -0.750 7.791 5.945 1.00 94.06 230 GLY A CA 1
ATOM 1852 C C . GLY A 1 230 ? -0.756 7.725 7.477 1.00 94.06 230 GLY A C 1
ATOM 1853 O O . GLY A 1 230 ? -1.656 7.122 8.054 1.00 94.06 230 GLY A O 1
ATOM 1854 N N . ASP A 1 231 ? 0.202 8.379 8.138 1.00 93.31 231 ASP A N 1
ATOM 1855 C CA . ASP A 1 231 ? 0.290 8.401 9.603 1.00 93.31 231 ASP A CA 1
ATOM 1856 C C . ASP A 1 231 ? -0.838 9.224 10.227 1.00 93.31 231 ASP A C 1
ATOM 1858 O O . ASP A 1 231 ? -1.426 8.800 11.225 1.00 93.31 231 ASP A O 1
ATOM 1862 N N . GLU A 1 232 ? -1.189 10.349 9.599 1.00 94.12 232 GLU A N 1
ATOM 1863 C CA . GLU A 1 232 ? -2.326 11.169 10.011 1.00 94.12 232 GLU A CA 1
ATOM 1864 C C . GLU A 1 232 ? -3.638 10.394 9.854 1.00 94.12 232 GLU A C 1
ATOM 1866 O O . GLU A 1 232 ? -4.424 10.323 10.793 1.00 94.12 232 GLU A O 1
ATOM 1871 N N . LEU A 1 233 ? -3.854 9.702 8.728 1.00 95.44 233 LEU A N 1
ATOM 1872 C CA . LEU A 1 233 ? -5.042 8.859 8.548 1.00 95.44 233 LEU A CA 1
ATOM 1873 C C . LEU A 1 233 ? -5.145 7.773 9.635 1.00 95.44 233 LEU A C 1
ATOM 1875 O O . LEU A 1 233 ? -6.222 7.552 10.191 1.00 95.44 233 LEU A O 1
ATOM 1879 N N . ARG A 1 234 ? -4.026 7.120 9.983 1.00 93.19 234 ARG A N 1
ATOM 1880 C CA . ARG A 1 234 ? -3.986 6.143 11.086 1.00 93.19 234 ARG A CA 1
ATOM 1881 C C . ARG A 1 234 ? -4.262 6.793 12.443 1.00 93.19 234 ARG A C 1
ATOM 1883 O O . ARG A 1 234 ? -4.864 6.150 13.297 1.00 93.19 234 ARG A O 1
ATOM 1890 N N . ALA A 1 235 ? -3.832 8.035 12.665 1.00 89.00 235 ALA A N 1
ATOM 1891 C CA . ALA A 1 235 ? -4.145 8.781 13.883 1.00 89.00 235 ALA A CA 1
ATOM 1892 C C . ALA A 1 235 ? -5.644 9.078 13.997 1.00 89.00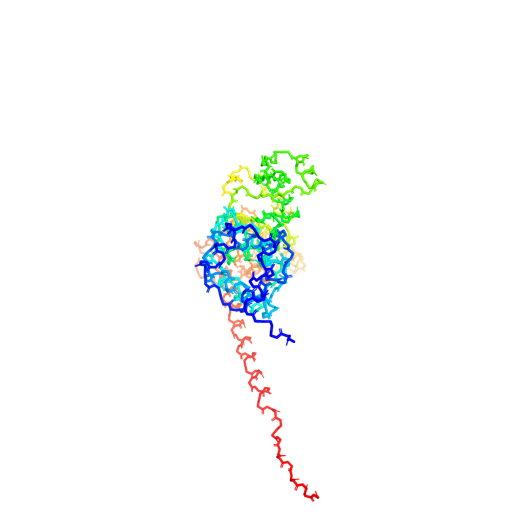 235 ALA A C 1
ATOM 1894 O O . ALA A 1 235 ? -6.236 8.821 15.043 1.00 89.00 235 ALA A O 1
ATOM 1895 N N . GLN A 1 236 ? -6.266 9.508 12.900 1.00 91.44 236 GLN A N 1
ATOM 1896 C CA . GLN A 1 236 ? -7.710 9.726 12.830 1.00 91.44 236 GLN A CA 1
ATOM 1897 C C . GLN A 1 236 ? -8.487 8.428 13.083 1.00 91.44 236 GLN A C 1
ATOM 1899 O O . GLN A 1 236 ? -9.478 8.425 13.807 1.00 91.44 236 GLN A O 1
ATOM 1904 N N . TYR A 1 237 ? -8.002 7.295 12.567 1.00 90.44 237 TYR A N 1
ATOM 1905 C CA . TYR A 1 237 ? -8.594 5.991 12.868 1.00 90.44 237 TYR A CA 1
ATOM 1906 C C . TYR A 1 237 ? -8.472 5.594 14.342 1.00 90.44 237 TYR A C 1
ATOM 1908 O O . TYR A 1 237 ? -9.425 5.049 14.898 1.00 90.44 237 TYR A O 1
ATOM 1916 N N . ARG A 1 238 ? -7.339 5.881 15.002 1.00 83.50 238 ARG A N 1
ATOM 1917 C CA . ARG A 1 238 ? -7.214 5.665 16.454 1.00 83.50 238 ARG A CA 1
ATOM 1918 C C . ARG A 1 238 ? -8.249 6.481 17.220 1.00 83.50 238 ARG A C 1
ATOM 1920 O O . ARG A 1 238 ? -8.892 5.934 18.103 1.00 83.50 238 ARG A O 1
ATOM 1927 N N . TYR A 1 239 ? -8.460 7.741 16.846 1.00 83.00 239 TYR A N 1
ATOM 1928 C CA . TYR A 1 239 ? -9.472 8.585 17.480 1.00 83.00 239 TYR A CA 1
ATOM 1929 C C . TYR A 1 239 ? -10.898 8.050 17.264 1.00 83.00 239 TYR A C 1
ATOM 1931 O O . TYR A 1 239 ? -11.623 7.850 18.233 1.00 83.00 239 TYR A O 1
ATOM 1939 N N . PHE A 1 240 ? -11.263 7.701 16.026 1.00 86.50 240 PHE A N 1
ATOM 1940 C CA . PHE A 1 240 ? -12.534 7.025 15.724 1.00 86.50 240 PHE A CA 1
ATOM 1941 C C . PHE A 1 240 ? -12.725 5.747 16.552 1.00 86.50 240 PHE A C 1
ATOM 1943 O O . PHE A 1 240 ? -13.801 5.493 17.094 1.00 86.50 240 PHE A O 1
ATOM 1950 N N . SER A 1 241 ? -11.670 4.936 16.650 1.00 81.25 241 SER A N 1
ATOM 1951 C CA . SER A 1 241 ? -11.694 3.698 17.422 1.00 81.25 241 SER A CA 1
ATOM 1952 C C . SER A 1 241 ? -11.914 4.004 18.899 1.00 81.25 241 SER A C 1
ATOM 1954 O O . SER A 1 241 ? -12.773 3.381 19.509 1.00 81.25 241 SER A O 1
ATOM 1956 N N . MET A 1 242 ? -11.204 4.985 19.462 1.00 72.62 242 MET A N 1
ATOM 1957 C CA . MET A 1 242 ? -11.373 5.412 20.852 1.00 72.62 242 MET A CA 1
ATOM 1958 C C . MET A 1 242 ? -12.808 5.849 21.150 1.00 72.62 242 MET A C 1
ATOM 1960 O O . MET A 1 242 ? -13.381 5.337 22.107 1.00 72.62 242 MET A O 1
ATOM 1964 N N . GLU A 1 243 ? -13.408 6.711 20.322 1.00 74.75 243 GLU A N 1
ATOM 1965 C CA . GLU A 1 243 ? -14.810 7.128 20.492 1.00 74.75 243 GLU A CA 1
ATOM 1966 C C . GLU A 1 243 ? -15.749 5.911 20.497 1.00 74.75 243 GLU A C 1
ATOM 1968 O O . GLU A 1 243 ? -16.521 5.699 21.431 1.00 74.75 243 GLU A O 1
ATOM 1973 N N . ARG A 1 244 ? -15.610 5.030 19.501 1.00 76.88 244 ARG A N 1
ATOM 1974 C CA . ARG A 1 244 ? -16.449 3.832 19.354 1.00 76.88 244 ARG A CA 1
ATOM 1975 C C . ARG A 1 244 ? -16.249 2.811 20.479 1.00 76.88 244 ARG A C 1
ATOM 1977 O O . ARG A 1 244 ? -17.198 2.132 20.874 1.00 76.88 244 ARG A O 1
ATOM 1984 N N . TYR A 1 245 ? -15.020 2.617 20.951 1.00 73.56 245 TYR A N 1
ATOM 1985 C CA . TYR A 1 245 ? -14.720 1.689 22.043 1.00 73.56 245 TYR A CA 1
ATOM 1986 C C . TYR A 1 245 ? -15.175 2.238 23.391 1.00 73.56 245 TYR A C 1
ATOM 1988 O O . TYR A 1 245 ? -15.614 1.450 24.228 1.00 73.56 245 TYR A O 1
ATOM 1996 N N . ALA A 1 246 ? -15.125 3.555 23.581 1.00 75.44 246 ALA A N 1
ATOM 1997 C CA . ALA A 1 246 ? -15.700 4.198 24.748 1.00 75.44 246 ALA A CA 1
ATOM 1998 C C . ALA A 1 246 ? -17.218 3.963 24.802 1.00 75.44 246 ALA A C 1
ATOM 2000 O O . ALA A 1 246 ? -17.702 3.450 25.809 1.00 75.44 246 ALA A O 1
ATOM 2001 N N . ASP A 1 247 ? -17.942 4.170 23.695 1.00 80.62 247 ASP A N 1
ATOM 2002 C CA . ASP A 1 247 ? -19.383 3.874 23.609 1.00 80.62 247 ASP A CA 1
ATOM 2003 C C . ASP A 1 247 ? -19.696 2.406 23.948 1.00 80.62 247 ASP A C 1
ATOM 2005 O O . ASP A 1 247 ? -20.558 2.105 24.774 1.00 80.62 247 ASP A O 1
ATOM 2009 N N . LYS A 1 248 ? -18.945 1.457 23.372 1.00 84.62 248 LYS A N 1
ATOM 2010 C CA . LYS A 1 248 ? -19.123 0.023 23.668 1.00 84.62 248 LYS A CA 1
ATOM 2011 C C . LYS A 1 248 ? -18.845 -0.323 25.127 1.00 84.62 248 LYS A C 1
ATOM 2013 O O . LYS A 1 248 ? -19.481 -1.226 25.673 1.00 84.62 248 LYS A O 1
ATOM 2018 N N . LEU A 1 249 ? -17.863 0.332 25.741 1.00 87.00 249 LEU A N 1
ATOM 2019 C CA . LEU A 1 249 ? -17.543 0.122 27.144 1.00 87.00 249 LEU A CA 1
ATOM 2020 C C . LEU A 1 249 ? -18.661 0.669 28.041 1.00 87.00 249 LEU A C 1
ATOM 2022 O O . LEU A 1 249 ? -19.039 -0.010 28.998 1.00 87.00 249 LEU A O 1
ATOM 2026 N N . VAL A 1 250 ? -19.242 1.823 27.696 1.00 88.81 250 VAL A N 1
ATOM 2027 C CA . VAL A 1 250 ? -20.448 2.358 28.351 1.00 88.81 250 VAL A CA 1
ATOM 2028 C C . VAL A 1 250 ? -21.601 1.365 28.247 1.00 88.81 250 VAL A C 1
ATOM 2030 O O . VAL A 1 250 ? -22.186 1.009 29.270 1.00 88.81 250 VAL A O 1
ATOM 2033 N N . ASP A 1 251 ? -21.877 0.842 27.051 1.00 91.31 251 ASP A N 1
ATOM 2034 C CA . ASP A 1 251 ? -22.932 -0.153 26.832 1.00 91.31 251 ASP A CA 1
ATOM 2035 C C . ASP A 1 251 ? -22.701 -1.428 27.655 1.00 91.31 251 ASP A C 1
ATOM 2037 O O . ASP A 1 251 ? -23.625 -1.945 28.293 1.00 91.31 251 ASP A O 1
ATOM 2041 N N . LYS A 1 252 ? -21.460 -1.933 27.687 1.00 93.75 252 LYS A N 1
ATOM 2042 C CA . LYS A 1 252 ? -21.078 -3.100 28.497 1.00 93.75 252 LYS A CA 1
ATOM 2043 C C . LYS A 1 252 ? -21.333 -2.843 29.980 1.00 93.75 252 LYS A C 1
ATOM 2045 O O . LYS A 1 252 ? -21.964 -3.673 30.632 1.00 93.75 252 LYS A O 1
ATOM 2050 N N . VAL A 1 253 ? -20.888 -1.704 30.507 1.00 93.88 253 VAL A N 1
ATOM 2051 C CA . VAL A 1 253 ? -21.076 -1.345 31.920 1.00 93.88 253 VAL A CA 1
ATOM 2052 C C . VAL A 1 253 ? -22.554 -1.135 32.251 1.00 93.88 253 VAL A C 1
ATOM 2054 O O . VAL A 1 253 ? -23.018 -1.599 33.292 1.00 93.88 253 VAL A O 1
ATOM 2057 N N . ALA A 1 254 ? -23.333 -0.529 31.354 1.00 94.62 254 ALA A N 1
ATOM 2058 C CA . ALA A 1 254 ? -24.777 -0.383 31.513 1.00 94.62 254 ALA A CA 1
ATOM 2059 C C . ALA A 1 254 ? -25.504 -1.742 31.522 1.00 94.62 254 ALA A C 1
ATOM 2061 O O . ALA A 1 254 ? -26.408 -1.960 32.339 1.00 94.62 254 ALA A O 1
ATOM 2062 N N . ALA A 1 255 ? -25.096 -2.680 30.662 1.00 96.75 255 ALA A N 1
ATOM 2063 C CA . ALA A 1 255 ? -25.634 -4.038 30.629 1.00 96.75 255 ALA A CA 1
ATOM 2064 C C . ALA A 1 255 ? -25.271 -4.830 31.897 1.00 96.75 255 ALA A C 1
ATOM 2066 O O . ALA A 1 255 ? -26.139 -5.459 32.505 1.00 96.75 255 ALA A O 1
ATOM 2067 N N . GLU A 1 256 ? -24.015 -4.753 32.344 1.00 97.69 256 GLU A N 1
ATOM 2068 C CA . GLU A 1 256 ? -23.542 -5.377 33.587 1.00 97.69 256 GLU A CA 1
ATOM 2069 C C . GLU A 1 256 ? -24.260 -4.811 34.817 1.00 97.69 256 GLU A C 1
ATOM 2071 O O . GLU A 1 256 ? -24.667 -5.571 35.699 1.00 97.69 256 GLU A O 1
ATOM 2076 N N . HIS A 1 257 ? -24.484 -3.495 34.853 1.00 97.69 257 HIS A N 1
ATOM 2077 C CA . HIS A 1 257 ? -25.264 -2.839 35.898 1.00 97.69 257 HIS A CA 1
ATOM 2078 C C . HIS A 1 257 ? -26.717 -3.324 35.905 1.00 97.69 257 HIS A C 1
ATOM 2080 O O . HIS A 1 257 ? -27.274 -3.634 36.958 1.00 97.69 257 HIS A O 1
ATOM 2086 N N . THR A 1 258 ? -27.339 -3.418 34.729 1.00 97.69 258 THR A N 1
ATOM 2087 C CA . THR A 1 258 ? -28.719 -3.902 34.593 1.00 97.69 258 THR A CA 1
ATOM 2088 C C . THR A 1 258 ? -28.846 -5.332 35.112 1.00 97.69 258 THR A C 1
ATOM 2090 O O . THR A 1 258 ? -29.713 -5.598 35.944 1.00 97.69 258 THR A O 1
ATOM 2093 N N . ALA A 1 259 ? -27.935 -6.224 34.714 1.00 97.44 259 ALA A N 1
ATOM 2094 C CA . ALA A 1 259 ? -27.897 -7.602 35.199 1.00 97.44 259 ALA A CA 1
ATOM 2095 C C . ALA A 1 259 ? -27.689 -7.680 36.722 1.00 97.44 259 ALA A C 1
ATOM 2097 O O . ALA A 1 259 ? -28.376 -8.441 37.406 1.00 97.44 259 ALA A O 1
ATOM 2098 N N . PHE A 1 260 ? -26.788 -6.857 37.271 1.00 97.44 260 PHE A N 1
ATOM 2099 C CA . PHE A 1 260 ? -26.581 -6.742 38.715 1.00 97.44 260 PHE A CA 1
ATOM 2100 C C . PHE A 1 260 ? -27.864 -6.308 39.440 1.00 97.44 260 PHE A C 1
ATOM 2102 O O . PHE A 1 260 ? -28.276 -6.948 40.406 1.00 97.44 260 PHE A O 1
ATOM 2109 N N . MET A 1 261 ? -28.550 -5.274 38.949 1.00 97.38 261 MET A N 1
ATOM 2110 C CA . MET A 1 261 ? -29.796 -4.792 39.551 1.00 97.38 261 MET A CA 1
ATOM 2111 C C . MET A 1 261 ? -30.939 -5.805 39.443 1.00 97.38 261 MET A C 1
ATOM 2113 O O . MET A 1 261 ? -31.749 -5.916 40.364 1.00 97.38 261 MET A O 1
ATOM 2117 N N . GLU A 1 262 ? -31.033 -6.547 38.340 1.00 97.19 262 GLU A N 1
ATOM 2118 C CA . GLU A 1 262 ? -32.003 -7.635 38.186 1.00 97.19 262 GLU A CA 1
ATOM 2119 C C . GLU A 1 262 ? -31.763 -8.788 39.163 1.00 97.19 262 GLU A C 1
ATOM 2121 O O . GLU A 1 262 ? -32.729 -9.394 39.633 1.00 97.19 262 GLU A O 1
ATOM 2126 N N . ASP A 1 263 ? -30.505 -9.087 39.485 1.00 96.75 263 ASP A N 1
ATOM 2127 C CA . ASP A 1 263 ? -30.151 -10.064 40.513 1.00 96.75 263 ASP A CA 1
ATOM 2128 C C . ASP A 1 263 ? -30.490 -9.550 41.920 1.00 96.75 263 ASP A C 1
ATOM 2130 O O . ASP A 1 263 ? -31.203 -10.222 42.667 1.00 96.75 263 ASP A O 1
ATOM 2134 N N . ILE A 1 264 ? -30.077 -8.321 42.257 1.00 95.56 264 ILE A N 1
ATOM 2135 C CA . ILE A 1 264 ? -30.348 -7.683 43.557 1.00 95.56 264 ILE A CA 1
ATOM 2136 C C . ILE A 1 264 ? -31.845 -7.667 43.879 1.00 95.56 264 ILE A C 1
ATOM 2138 O O . ILE A 1 264 ? -32.238 -7.999 44.997 1.00 95.56 264 ILE A O 1
ATOM 2142 N N . LYS A 1 265 ? -32.700 -7.349 42.898 1.00 93.25 265 LYS A N 1
ATOM 2143 C CA . LYS A 1 265 ? -34.165 -7.305 43.069 1.00 93.25 265 LYS A CA 1
ATOM 2144 C C . LYS A 1 265 ? -34.790 -8.646 43.472 1.00 93.25 265 LYS A C 1
ATOM 2146 O O . LYS A 1 265 ? -35.918 -8.654 43.958 1.00 93.25 265 LYS A O 1
ATOM 2151 N N . LYS A 1 266 ? -34.101 -9.771 43.257 1.00 95.81 266 LYS A N 1
ATOM 2152 C CA . LYS A 1 266 ? -34.580 -11.119 43.614 1.00 95.81 266 LYS A CA 1
ATOM 2153 C C . LYS A 1 266 ? -34.167 -11.537 45.030 1.00 95.81 266 LYS A C 1
ATOM 2155 O O . LYS A 1 266 ? -34.611 -12.584 45.499 1.00 95.81 266 LYS A O 1
ATOM 2160 N N . ARG A 1 267 ? -33.307 -10.760 45.699 1.00 94.94 267 ARG A N 1
ATOM 2161 C CA . ARG A 1 267 ? -32.760 -11.086 47.022 1.00 94.94 267 ARG A CA 1
ATOM 2162 C C . ARG A 1 267 ? -33.707 -10.657 48.160 1.00 94.94 267 ARG A C 1
ATOM 2164 O O . ARG A 1 267 ? -34.535 -9.768 47.967 1.00 94.94 267 ARG A O 1
ATOM 2171 N N . PRO A 1 268 ? -33.596 -11.257 49.361 1.00 96.25 268 PRO A N 1
ATOM 2172 C CA . PRO A 1 268 ? -34.336 -10.817 50.545 1.00 96.25 268 PRO A CA 1
ATOM 2173 C C . PRO A 1 268 ? -34.000 -9.371 50.957 1.00 96.25 268 PRO A C 1
ATOM 2175 O O . PRO A 1 268 ? -32.867 -8.932 50.728 1.00 96.25 268 PRO A O 1
ATOM 2178 N N . PRO A 1 269 ? -34.920 -8.647 51.626 1.00 94.25 269 PRO A N 1
ATOM 2179 C CA . PRO A 1 269 ? -34.717 -7.254 52.035 1.00 94.25 269 PRO A CA 1
ATOM 2180 C C . PRO A 1 269 ? -33.416 -7.000 52.806 1.00 94.25 269 PRO A C 1
ATOM 2182 O O . PRO A 1 269 ? -32.722 -6.026 52.528 1.00 94.25 269 PRO A O 1
ATOM 2185 N N . GLU A 1 270 ? -33.035 -7.887 53.725 1.00 95.50 270 GLU A N 1
ATOM 2186 C CA . GLU A 1 270 ? -31.811 -7.751 54.524 1.00 95.50 270 GLU A CA 1
ATOM 2187 C C . GLU A 1 270 ? -30.549 -7.774 53.651 1.00 95.50 270 GLU A C 1
ATOM 2189 O O . GLU A 1 270 ? -29.601 -7.030 53.900 1.00 95.50 270 GLU A O 1
ATOM 2194 N N . GLN A 1 271 ? -30.542 -8.594 52.597 1.00 92.94 271 GLN A N 1
ATOM 2195 C CA . GLN A 1 271 ? -29.424 -8.664 51.655 1.00 92.94 271 GLN A CA 1
ATOM 2196 C C . GLN A 1 271 ? -29.395 -7.452 50.723 1.00 92.94 271 GLN A C 1
ATOM 2198 O O . GLN A 1 271 ? -28.315 -6.974 50.390 1.00 92.94 271 GLN A O 1
ATOM 2203 N N . ILE A 1 272 ? -30.561 -6.920 50.341 1.00 93.44 272 ILE A N 1
ATOM 2204 C CA . ILE A 1 272 ? -30.646 -5.675 49.565 1.00 93.44 272 ILE A CA 1
ATOM 2205 C C . ILE A 1 272 ? -30.065 -4.512 50.375 1.00 93.44 272 ILE A C 1
ATOM 2207 O O . ILE A 1 272 ? -29.249 -3.755 49.855 1.00 93.44 272 ILE A O 1
ATOM 2211 N N . ILE A 1 273 ? -30.429 -4.400 51.658 1.00 93.50 273 ILE A N 1
ATOM 2212 C CA . ILE A 1 273 ? -29.873 -3.389 52.569 1.00 93.50 273 ILE A CA 1
ATOM 2213 C C . ILE A 1 273 ? -28.354 -3.566 52.701 1.00 93.50 273 ILE A C 1
ATOM 2215 O O . ILE A 1 273 ? -27.617 -2.586 52.619 1.00 93.50 273 ILE A O 1
ATOM 2219 N N . GLY A 1 274 ? -27.872 -4.806 52.837 1.00 93.44 274 GLY A N 1
ATOM 2220 C CA . GLY A 1 274 ? -26.437 -5.107 52.883 1.00 93.44 274 GLY A CA 1
ATOM 2221 C C . GLY A 1 274 ? -25.672 -4.705 51.614 1.00 93.44 274 GLY A C 1
ATOM 2222 O O . GLY A 1 274 ? -24.505 -4.331 51.698 1.00 93.44 274 GLY A O 1
ATOM 2223 N N . SER A 1 275 ? -26.332 -4.722 50.455 1.00 94.75 275 SER A N 1
ATOM 2224 C CA . SER A 1 275 ? -25.766 -4.298 49.168 1.00 94.75 275 SER A CA 1
ATOM 2225 C C . SER A 1 275 ? -25.978 -2.812 48.850 1.00 94.75 275 SER A C 1
ATOM 2227 O 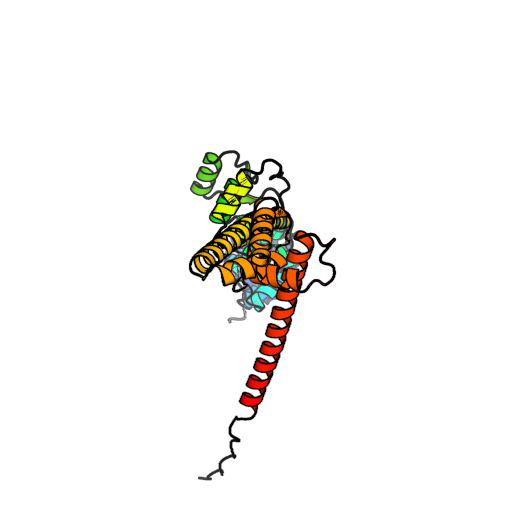O . SER A 1 275 ? -25.550 -2.369 47.788 1.00 94.75 275 SER A O 1
ATOM 2229 N N . ALA A 1 276 ? -26.594 -2.015 49.732 1.00 93.75 276 ALA A N 1
ATOM 2230 C CA . ALA A 1 276 ? -26.937 -0.617 49.442 1.00 93.75 276 ALA A CA 1
ATOM 2231 C C . ALA A 1 276 ? -25.733 0.224 48.983 1.00 93.75 276 ALA A C 1
ATOM 2233 O O . ALA A 1 276 ? -25.845 0.991 48.030 1.00 93.75 276 ALA A O 1
ATOM 2234 N N . TYR A 1 277 ? -24.571 0.039 49.614 1.00 93.00 277 TYR A N 1
ATOM 2235 C CA . TYR A 1 277 ? -23.345 0.732 49.219 1.00 93.00 277 TYR A CA 1
ATOM 2236 C C . TYR A 1 277 ? -22.877 0.327 47.815 1.00 93.00 277 TYR A C 1
ATOM 2238 O O . TYR A 1 277 ? -22.608 1.181 46.978 1.00 93.00 277 TYR A O 1
ATOM 2246 N N . GLU A 1 278 ? -22.835 -0.977 47.533 1.00 95.31 278 GLU A N 1
ATOM 2247 C CA . GLU A 1 278 ? -22.458 -1.506 46.218 1.00 95.31 278 GLU A CA 1
ATOM 2248 C C . GLU A 1 278 ? -23.390 -1.000 45.110 1.00 95.31 278 GLU A C 1
ATOM 2250 O O . GLU A 1 278 ? -22.916 -0.615 44.045 1.00 95.31 278 GLU A O 1
ATOM 2255 N N . ILE A 1 279 ? -24.698 -0.939 45.380 1.00 96.25 279 ILE A N 1
ATOM 2256 C CA . ILE A 1 279 ? -25.699 -0.402 44.450 1.00 96.25 279 ILE A CA 1
ATOM 2257 C C . ILE A 1 279 ? -25.389 1.056 44.103 1.00 96.25 279 ILE A C 1
ATOM 2259 O O . ILE A 1 279 ? -25.357 1.409 42.927 1.00 96.25 279 ILE A O 1
ATOM 2263 N N . VAL A 1 280 ? -25.137 1.896 45.111 1.00 94.81 280 VAL A N 1
ATOM 2264 C CA . VAL A 1 280 ? -24.862 3.324 44.899 1.00 94.81 280 VAL A CA 1
ATOM 2265 C C . VAL A 1 280 ? -23.577 3.526 44.099 1.00 94.81 280 VAL A C 1
ATOM 2267 O O . VAL A 1 280 ? -23.595 4.250 43.108 1.00 94.81 280 VAL A O 1
ATOM 2270 N N . ILE A 1 281 ? -22.484 2.862 44.483 1.00 93.75 281 ILE A N 1
ATOM 2271 C CA . ILE A 1 281 ? -21.196 3.031 43.798 1.00 93.75 281 ILE A CA 1
ATOM 2272 C C . ILE A 1 281 ? -21.260 2.507 42.359 1.00 93.75 281 ILE A C 1
ATOM 2274 O O . ILE A 1 281 ? -20.772 3.167 41.445 1.00 93.75 281 ILE A O 1
ATOM 2278 N N . LYS A 1 282 ? -21.897 1.355 42.113 1.00 96.12 282 LYS A N 1
ATOM 2279 C CA . LYS A 1 282 ? -22.029 0.819 40.750 1.00 96.12 282 LYS A CA 1
ATOM 2280 C C . LYS A 1 282 ? -22.895 1.703 39.847 1.00 96.12 282 LYS A C 1
ATOM 2282 O O . LYS A 1 282 ? -22.575 1.835 38.666 1.00 96.12 282 LYS A O 1
ATOM 2287 N N . GLU A 1 283 ? -23.937 2.344 40.377 1.00 95.31 283 GLU A N 1
ATOM 2288 C CA . GLU A 1 283 ? -24.709 3.340 39.620 1.00 95.31 283 GLU A CA 1
ATOM 2289 C C . GLU A 1 283 ? -23.868 4.600 39.350 1.00 95.31 283 GLU A C 1
ATOM 2291 O O . GLU A 1 283 ? -23.890 5.110 38.234 1.00 95.31 283 GLU A O 1
ATOM 2296 N N . GLN A 1 284 ? -23.065 5.069 40.313 1.00 92.94 284 GLN A N 1
ATOM 2297 C CA . GLN A 1 284 ? -22.154 6.206 40.114 1.00 92.94 284 GLN A CA 1
ATOM 2298 C C . GLN A 1 284 ? -21.085 5.932 39.050 1.00 92.94 284 GLN A C 1
ATOM 2300 O O . GLN A 1 284 ? -20.875 6.776 38.184 1.00 92.94 284 GLN A O 1
ATOM 2305 N N . ILE A 1 285 ? -20.465 4.746 39.056 1.00 92.44 285 ILE A N 1
ATOM 2306 C CA . ILE A 1 285 ? -19.515 4.322 38.014 1.00 92.44 285 ILE A CA 1
ATOM 2307 C C . ILE A 1 285 ? -20.195 4.344 36.641 1.00 92.44 285 ILE A C 1
ATOM 2309 O O . ILE A 1 285 ? -19.667 4.924 35.695 1.00 92.44 285 ILE A O 1
ATOM 2313 N N . LYS A 1 286 ? -21.391 3.750 36.531 1.00 93.62 286 LYS A N 1
ATOM 2314 C CA . LYS A 1 286 ? -22.170 3.744 35.287 1.00 93.62 286 LYS A CA 1
ATOM 2315 C C . LYS A 1 286 ? -22.478 5.167 34.805 1.00 93.62 286 LYS A C 1
ATOM 2317 O O . LYS A 1 286 ? -22.300 5.447 33.620 1.00 93.62 286 LYS A O 1
ATOM 2322 N N . MET A 1 287 ? -22.944 6.052 35.691 1.00 89.94 287 MET A N 1
ATOM 2323 C CA . MET A 1 287 ? -23.235 7.450 35.349 1.00 89.94 287 MET A CA 1
ATOM 2324 C C . MET A 1 287 ? -21.976 8.171 34.867 1.00 89.94 287 MET A C 1
ATOM 2326 O O . MET A 1 287 ? -21.995 8.739 33.781 1.00 89.94 287 MET A O 1
ATOM 2330 N N . PHE A 1 288 ? -20.867 8.055 35.604 1.00 88.06 288 PHE A N 1
ATOM 2331 C CA . PHE A 1 288 ? -19.593 8.669 35.233 1.00 88.06 288 PHE A CA 1
ATOM 2332 C C . PHE A 1 288 ? -19.139 8.241 33.833 1.00 88.06 288 PHE A C 1
ATOM 2334 O O . PHE A 1 288 ? -18.820 9.080 32.997 1.00 88.06 288 PHE A O 1
ATOM 2341 N N . MET A 1 289 ? -19.176 6.938 33.540 1.00 85.62 289 MET A N 1
ATOM 2342 C CA . MET A 1 289 ? -18.774 6.427 32.227 1.00 85.62 289 MET A CA 1
ATOM 2343 C C . MET A 1 289 ? -19.703 6.902 31.107 1.00 85.62 289 MET A C 1
ATOM 2345 O O . MET A 1 289 ? -19.238 7.140 29.999 1.00 85.62 289 MET A O 1
ATOM 2349 N N . THR A 1 290 ? -20.994 7.079 31.395 1.00 83.12 290 THR A N 1
ATOM 2350 C CA . THR A 1 290 ? -21.968 7.606 30.426 1.00 83.12 290 THR A CA 1
ATOM 2351 C C . THR A 1 290 ? -21.736 9.093 30.138 1.00 83.12 290 THR A C 1
ATOM 2353 O O . THR A 1 290 ? -21.919 9.537 29.008 1.00 83.12 290 THR A O 1
ATOM 2356 N N . GLU A 1 291 ? -21.343 9.872 31.146 1.00 80.31 291 GLU A N 1
ATOM 2357 C CA . GLU A 1 291 ? -21.149 11.322 31.032 1.00 80.31 291 GLU A CA 1
ATOM 2358 C C . GLU A 1 291 ? -19.764 11.701 30.486 1.00 80.31 291 GLU A C 1
ATOM 2360 O O . GLU A 1 291 ? -19.632 12.720 29.804 1.00 80.31 291 GLU A O 1
ATOM 2365 N N . VAL A 1 292 ? -18.737 10.883 30.750 1.00 71.25 292 VAL A N 1
ATOM 2366 C CA . VAL A 1 292 ? -17.335 11.176 30.406 1.00 71.25 292 VAL A CA 1
ATOM 2367 C C . VAL A 1 292 ? -16.622 10.000 29.697 1.00 71.25 292 VAL A C 1
ATOM 2369 O O . VAL A 1 292 ? -15.526 9.603 30.097 1.00 71.25 292 VAL A O 1
ATOM 2372 N N . PRO A 1 293 ? -17.184 9.424 28.613 1.00 63.03 293 PRO A N 1
ATOM 2373 C CA . PRO A 1 293 ? -16.598 8.248 27.955 1.00 63.03 293 PRO A CA 1
ATOM 2374 C C . PRO A 1 293 ? -15.224 8.518 27.307 1.00 63.03 293 PRO A C 1
ATOM 2376 O O . PRO A 1 293 ? -14.368 7.637 27.256 1.00 63.03 293 PRO A O 1
ATOM 2379 N N . GLN A 1 294 ? -14.980 9.750 26.851 1.00 59.94 294 GLN A N 1
ATOM 2380 C CA . GLN A 1 294 ? -13.834 10.128 26.005 1.00 59.94 294 GLN A CA 1
ATOM 2381 C C . GLN A 1 294 ? -12.442 10.173 26.680 1.00 59.94 294 GLN A C 1
ATOM 2383 O O . GLN A 1 294 ? -11.460 10.452 25.990 1.00 59.94 294 GLN A O 1
ATOM 2388 N N . LEU A 1 295 ? -12.308 9.926 27.989 1.00 60.22 295 LEU A N 1
ATOM 2389 C CA . LEU A 1 295 ? -11.034 10.136 28.706 1.00 60.22 295 LEU A CA 1
ATOM 2390 C C . LEU A 1 295 ? -10.136 8.894 28.840 1.00 60.22 295 LEU A C 1
ATOM 2392 O O . LEU A 1 295 ? -9.006 9.019 29.302 1.00 60.22 295 LEU A O 1
ATOM 2396 N N . ILE A 1 296 ? -10.572 7.705 28.409 1.00 70.94 296 ILE A N 1
ATOM 2397 C CA . ILE A 1 296 ? -9.813 6.464 28.643 1.00 70.94 296 ILE A CA 1
ATOM 2398 C C . ILE A 1 296 ? -8.943 6.098 27.416 1.00 70.94 296 ILE A C 1
ATOM 2400 O O . ILE A 1 296 ? -9.480 5.872 26.328 1.00 70.94 296 ILE A O 1
ATOM 2404 N N . PRO A 1 297 ? -7.604 5.980 27.558 1.00 75.56 297 PRO A N 1
ATOM 2405 C CA . PRO A 1 297 ? -6.711 5.531 26.484 1.00 75.56 297 PRO A CA 1
ATOM 2406 C C . PRO A 1 297 ? -7.054 4.139 25.920 1.00 75.56 297 PRO A C 1
ATOM 2408 O O . PRO A 1 297 ? -7.447 3.245 26.666 1.00 75.56 297 PRO A O 1
ATOM 2411 N N . GLU A 1 298 ? -6.787 3.910 24.625 1.00 74.12 298 GLU A N 1
ATOM 2412 C CA . GLU A 1 298 ? -7.096 2.663 23.887 1.00 74.12 298 GLU A CA 1
ATOM 2413 C C . GLU A 1 298 ? -6.709 1.380 24.646 1.00 74.12 298 GLU A C 1
ATOM 2415 O O . GLU A 1 298 ? -7.552 0.517 24.884 1.00 74.12 298 GLU A O 1
ATOM 2420 N N . GLN A 1 299 ? -5.456 1.276 25.105 1.00 80.94 299 GLN A N 1
ATOM 2421 C CA . GLN A 1 299 ? -4.971 0.089 25.825 1.00 80.94 299 GLN A CA 1
ATOM 2422 C C . GLN A 1 299 ? -5.753 -0.183 27.119 1.00 80.94 299 GLN A C 1
ATOM 2424 O O . GLN A 1 299 ? -5.970 -1.342 27.481 1.00 80.94 299 GLN A O 1
ATOM 2429 N N . LYS A 1 300 ? -6.184 0.878 27.814 1.00 86.44 300 LYS A N 1
ATOM 2430 C CA . LYS A 1 300 ? -6.973 0.785 29.047 1.00 86.44 300 LYS A CA 1
ATOM 2431 C C . LYS A 1 300 ? -8.412 0.361 28.736 1.00 86.44 300 LYS A C 1
ATOM 2433 O O . LYS A 1 300 ? -8.943 -0.533 29.398 1.00 86.44 300 LYS A O 1
ATOM 2438 N N . THR A 1 301 ? -9.008 0.912 27.679 1.00 83.56 301 THR A N 1
ATOM 2439 C CA . THR A 1 301 ? -10.340 0.519 27.200 1.00 83.56 301 THR A CA 1
ATOM 2440 C C . THR A 1 301 ? -10.375 -0.951 26.773 1.00 83.56 301 THR A C 1
ATOM 2442 O O . THR A 1 301 ? -11.264 -1.689 27.197 1.00 83.56 301 THR A O 1
ATOM 2445 N N . ASP A 1 302 ? -9.361 -1.432 26.048 1.00 83.94 302 ASP A N 1
ATOM 2446 C CA . ASP A 1 302 ? -9.209 -2.849 25.677 1.00 83.94 302 ASP A CA 1
ATOM 2447 C C . ASP A 1 302 ? -9.063 -3.775 26.892 1.00 83.94 302 ASP A C 1
ATOM 2449 O O . ASP A 1 302 ? -9.557 -4.915 26.914 1.00 83.94 302 ASP A O 1
ATOM 2453 N N . ALA A 1 303 ? -8.364 -3.310 27.927 1.00 89.38 303 ALA A N 1
ATOM 2454 C CA . ALA A 1 303 ? -8.224 -4.035 29.180 1.00 89.38 303 ALA A CA 1
ATOM 2455 C C . ALA A 1 303 ? -9.587 -4.251 29.844 1.00 89.38 303 ALA A C 1
ATOM 2457 O O . ALA A 1 303 ? -9.956 -5.401 30.115 1.00 89.38 303 ALA A O 1
ATOM 2458 N N . LEU A 1 304 ? -10.350 -3.169 30.014 1.00 90.88 304 LEU A N 1
ATOM 2459 C CA . LEU A 1 304 ? -11.681 -3.172 30.622 1.00 90.88 304 LEU A CA 1
ATOM 2460 C C . LEU A 1 304 ? -12.693 -3.966 29.783 1.00 90.88 304 LEU A C 1
ATOM 2462 O O . LEU A 1 304 ? -13.392 -4.826 30.322 1.00 90.88 304 LEU A O 1
ATOM 2466 N N . MET A 1 305 ? -12.721 -3.768 28.463 1.00 89.81 305 MET A N 1
ATOM 2467 C CA . MET A 1 305 ? -13.637 -4.461 27.546 1.00 89.81 305 MET A CA 1
ATOM 2468 C C . MET A 1 305 ? -13.477 -5.978 27.573 1.00 89.81 305 MET A C 1
ATOM 2470 O O . MET A 1 305 ? -14.461 -6.715 27.559 1.00 89.81 305 MET A O 1
ATOM 2474 N N . SER A 1 306 ? -12.236 -6.450 27.644 1.00 89.31 306 SER A N 1
ATOM 2475 C CA . SER A 1 306 ? -11.928 -7.881 27.667 1.00 89.31 306 SER A CA 1
ATOM 2476 C C . SER A 1 306 ? -11.979 -8.486 29.083 1.00 89.31 306 SER A C 1
ATOM 2478 O O . SER A 1 306 ? -11.587 -9.635 29.276 1.00 89.31 306 SER A O 1
ATOM 2480 N N . SER A 1 307 ? -12.417 -7.729 30.095 1.00 92.88 307 SER A N 1
ATOM 2481 C CA . SER A 1 307 ? -12.691 -8.270 31.430 1.00 92.88 307 SER A CA 1
ATOM 2482 C C . SER A 1 307 ? -14.067 -8.952 31.482 1.00 92.88 307 SER A C 1
ATOM 2484 O O . SER A 1 307 ? -15.013 -8.556 30.792 1.00 92.88 307 SER A O 1
ATOM 2486 N N . ASN A 1 308 ? -14.192 -9.985 32.323 1.00 93.50 308 ASN A N 1
ATOM 2487 C CA . ASN A 1 308 ? -15.446 -10.731 32.475 1.00 93.50 308 ASN A CA 1
ATOM 2488 C C . ASN A 1 308 ? -16.597 -9.835 32.948 1.00 93.50 308 ASN A C 1
ATOM 2490 O O . ASN A 1 308 ? -17.716 -9.967 32.462 1.00 93.50 308 ASN A O 1
ATOM 2494 N N . ASN A 1 309 ? -16.310 -8.939 33.893 1.00 95.44 309 ASN A N 1
ATOM 2495 C CA . ASN A 1 309 ? -17.254 -7.963 34.417 1.00 95.44 309 ASN A CA 1
ATOM 2496 C C . ASN A 1 309 ? -16.482 -6.689 34.778 1.00 95.44 309 ASN A C 1
ATOM 2498 O O . ASN A 1 309 ? -15.803 -6.647 35.809 1.00 95.44 309 ASN A O 1
ATOM 2502 N N . ALA A 1 310 ? -16.539 -5.693 33.895 1.00 94.81 310 ALA A N 1
ATOM 2503 C CA . ALA A 1 310 ? -15.772 -4.460 34.033 1.00 94.81 310 ALA A CA 1
ATOM 2504 C C . ALA A 1 310 ? -16.282 -3.643 35.220 1.00 94.81 310 ALA A C 1
ATOM 2506 O O . ALA A 1 310 ? -15.490 -3.219 36.060 1.00 94.81 310 ALA A O 1
ATOM 2507 N N . LEU A 1 311 ? -17.604 -3.512 35.348 1.00 96.50 311 LEU A N 1
ATOM 2508 C CA . LEU A 1 311 ? -18.244 -2.796 36.446 1.00 96.50 311 LEU A CA 1
ATOM 2509 C C . LEU A 1 311 ? -17.845 -3.368 37.810 1.00 96.50 311 LEU A C 1
ATOM 2511 O O . LEU A 1 311 ? -17.546 -2.622 38.740 1.00 96.50 311 LEU A O 1
ATOM 2515 N N . ASN A 1 312 ? -17.821 -4.695 37.941 1.00 96.75 312 ASN A N 1
ATOM 2516 C CA . ASN A 1 312 ? -17.423 -5.331 39.189 1.00 96.75 312 ASN A CA 1
ATOM 2517 C C . ASN A 1 312 ? -15.929 -5.162 39.465 1.00 96.75 312 ASN A C 1
ATOM 2519 O O . ASN A 1 312 ? -15.563 -4.938 40.608 1.00 96.75 312 ASN A O 1
ATOM 2523 N N . ALA A 1 313 ? -15.070 -5.247 38.447 1.00 95.44 313 ALA A N 1
ATOM 2524 C CA . ALA A 1 313 ? -13.639 -5.012 38.627 1.00 95.44 313 ALA A CA 1
ATOM 2525 C C . ALA A 1 313 ? -13.354 -3.580 39.113 1.00 95.44 313 ALA A C 1
ATOM 2527 O O . ALA A 1 313 ? -12.575 -3.404 40.047 1.00 95.44 313 ALA A O 1
ATOM 2528 N N . ILE A 1 314 ? -14.033 -2.582 38.534 1.00 94.19 314 ILE A N 1
ATOM 2529 C CA . ILE A 1 314 ? -13.928 -1.174 38.947 1.00 94.19 314 ILE A CA 1
ATOM 2530 C C . ILE A 1 314 ? -14.457 -1.001 40.377 1.00 94.19 314 ILE A C 1
ATOM 2532 O O . ILE A 1 314 ? -13.822 -0.342 41.194 1.00 94.19 314 ILE A O 1
ATOM 2536 N N . TYR A 1 315 ? -15.582 -1.636 40.718 1.00 94.62 315 TYR A N 1
ATOM 2537 C CA . TYR A 1 315 ? -16.128 -1.604 42.078 1.00 94.62 315 TYR A CA 1
ATOM 2538 C C . TYR A 1 315 ? -15.199 -2.256 43.117 1.00 94.62 315 TYR A C 1
ATOM 2540 O O . TYR A 1 315 ? -15.016 -1.715 44.203 1.00 94.62 315 TYR A O 1
ATOM 2548 N N . GLU A 1 316 ? -14.591 -3.402 42.812 1.00 93.44 316 GLU A N 1
ATOM 2549 C CA . GLU A 1 316 ? -13.627 -4.029 43.725 1.00 93.44 316 GLU A CA 1
ATOM 2550 C C . GLU A 1 316 ? -12.373 -3.169 43.881 1.00 93.44 316 GLU A C 1
ATOM 2552 O O . GLU A 1 316 ? -11.827 -3.065 44.979 1.00 93.44 316 GLU A O 1
ATOM 2557 N N . GLN A 1 317 ? -11.945 -2.496 42.807 1.00 91.75 317 GLN A N 1
ATOM 2558 C CA . GLN A 1 317 ? -10.854 -1.536 42.890 1.00 91.75 317 GLN A CA 1
ATOM 2559 C C . GLN A 1 317 ? -11.214 -0.367 43.806 1.00 91.75 317 GLN A C 1
ATOM 2561 O O . GLN A 1 317 ? -10.434 -0.071 44.708 1.00 91.75 317 GLN A O 1
ATOM 2566 N N . TRP A 1 318 ? -12.398 0.221 43.619 1.00 90.31 318 TRP A N 1
ATOM 2567 C CA . TRP A 1 318 ? -12.962 1.256 44.487 1.00 90.31 318 TRP A CA 1
ATOM 2568 C C . TRP A 1 318 ? -12.978 0.810 45.952 1.00 90.31 318 TRP A C 1
ATOM 2570 O O . TRP A 1 318 ? -12.566 1.539 46.843 1.00 90.31 318 TRP A O 1
ATOM 2580 N N . ARG A 1 319 ? -13.422 -0.425 46.212 1.00 88.94 319 ARG A N 1
ATOM 2581 C CA . ARG A 1 319 ? -13.493 -1.000 47.560 1.00 88.94 3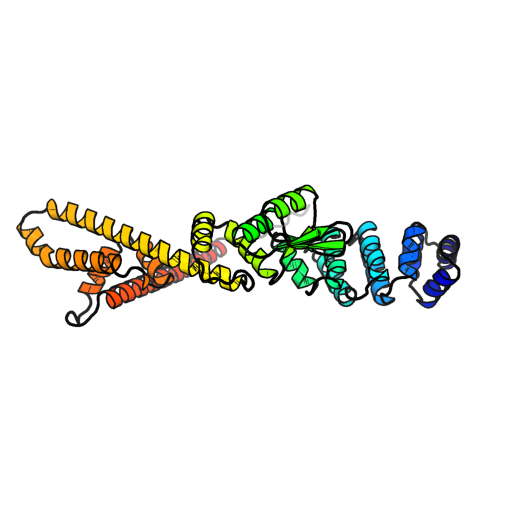19 ARG A CA 1
ATOM 2582 C C . ARG A 1 319 ? -12.118 -1.247 48.187 1.00 88.94 319 ARG A C 1
ATOM 2584 O O . ARG A 1 319 ? -12.014 -1.289 49.406 1.00 88.94 319 ARG A O 1
ATOM 2591 N N . SER A 1 320 ? -11.101 -1.498 47.371 1.00 85.00 320 SER A N 1
ATOM 2592 C CA . SER A 1 320 ? -9.736 -1.774 47.832 1.00 85.00 320 SER A CA 1
ATOM 2593 C C . SER A 1 320 ? -8.900 -0.521 48.083 1.00 85.00 320 SER A C 1
ATOM 2595 O O . SER A 1 320 ? -7.772 -0.650 48.552 1.00 85.00 320 SER A O 1
ATOM 2597 N N . ASP A 1 321 ? -9.406 0.651 47.700 1.00 77.00 321 ASP A N 1
ATOM 2598 C CA . ASP A 1 321 ? -8.698 1.911 47.870 1.00 77.00 321 ASP A CA 1
ATOM 2599 C C . ASP A 1 321 ? -8.918 2.430 49.294 1.00 77.00 321 ASP A C 1
ATOM 2601 O O . ASP A 1 321 ? -10.040 2.759 49.673 1.00 77.00 321 ASP A O 1
ATOM 2605 N N . ASP A 1 322 ? -7.860 2.442 50.106 1.00 62.28 322 ASP A N 1
ATOM 2606 C CA . ASP A 1 322 ? -7.942 2.808 51.525 1.00 62.28 322 ASP A CA 1
ATOM 2607 C C . ASP A 1 322 ? -8.234 4.317 51.727 1.00 62.28 322 ASP A C 1
ATOM 2609 O O . ASP A 1 322 ? -8.719 4.704 52.794 1.00 62.28 322 ASP A O 1
ATOM 2613 N N . ASP A 1 323 ? -8.028 5.159 50.700 1.00 61.94 323 ASP A N 1
ATOM 2614 C CA . ASP A 1 323 ? -8.281 6.612 50.701 1.00 61.94 323 ASP A CA 1
ATOM 2615 C C . ASP A 1 323 ? -9.657 6.967 50.087 1.00 61.94 323 ASP A C 1
ATOM 2617 O O . ASP A 1 323 ? -9.801 7.807 49.192 1.00 61.94 323 ASP A O 1
ATOM 2621 N N . PHE A 1 324 ? -10.712 6.328 50.608 1.00 57.19 324 PHE A N 1
ATOM 2622 C CA . PHE A 1 324 ? -12.116 6.428 50.164 1.00 57.19 324 PHE A CA 1
ATOM 2623 C C . PHE A 1 324 ? -12.714 7.845 50.049 1.00 57.19 324 PHE A C 1
ATOM 2625 O O . PHE A 1 324 ? -13.804 7.992 49.494 1.00 57.19 324 PHE A O 1
ATOM 2632 N N . ALA A 1 325 ? -12.093 8.867 50.644 1.00 54.56 325 ALA A N 1
ATOM 2633 C CA . ALA A 1 325 ? -12.698 10.191 50.792 1.00 54.56 325 ALA A CA 1
ATOM 2634 C C . ALA A 1 325 ? -12.405 11.153 49.628 1.00 54.56 325 ALA A C 1
ATOM 2636 O O . ALA A 1 325 ? -13.256 11.993 49.344 1.00 54.56 325 ALA A O 1
ATOM 2637 N N . ASP A 1 326 ? -11.260 11.004 48.950 1.00 58.78 326 ASP A N 1
ATOM 2638 C CA . ASP A 1 326 ? -10.751 12.005 47.993 1.00 58.78 326 ASP A CA 1
ATOM 2639 C C . ASP A 1 326 ? -10.416 11.424 46.603 1.00 58.78 326 ASP A C 1
ATOM 2641 O O . ASP A 1 326 ? -9.928 12.147 45.734 1.00 58.78 326 ASP A O 1
ATOM 2645 N N . THR A 1 327 ? -10.654 10.128 46.371 1.00 69.31 327 THR A N 1
ATOM 2646 C CA . THR A 1 327 ? -10.266 9.472 45.112 1.00 69.31 327 THR A CA 1
ATOM 2647 C C . THR A 1 327 ? -11.392 9.511 44.077 1.00 69.31 327 THR A C 1
ATOM 2649 O O . THR A 1 327 ? -12.467 8.944 44.276 1.00 69.31 327 THR A O 1
ATOM 2652 N N . ASP A 1 328 ? -11.125 10.153 42.938 1.00 83.31 328 ASP A N 1
ATOM 2653 C CA . ASP A 1 328 ? -12.072 10.282 41.829 1.00 83.31 328 ASP A CA 1
ATOM 2654 C C . ASP A 1 328 ? -12.327 8.946 41.105 1.00 83.31 328 ASP A C 1
ATOM 2656 O O . ASP A 1 328 ? -11.420 8.134 40.898 1.00 83.31 328 ASP A O 1
ATOM 2660 N N . ILE A 1 329 ? -13.568 8.736 40.637 1.00 86.56 329 ILE A N 1
ATOM 2661 C CA . ILE A 1 329 ? -13.970 7.539 39.867 1.00 86.56 329 ILE A CA 1
ATOM 2662 C C . ILE A 1 329 ? -13.083 7.348 38.627 1.00 86.56 329 ILE A C 1
ATOM 2664 O O . ILE A 1 329 ? -12.766 6.213 38.272 1.00 86.56 329 ILE A O 1
ATOM 2668 N N . GLU A 1 330 ? -12.645 8.441 38.001 1.00 85.75 330 GLU A N 1
ATOM 2669 C CA . GLU A 1 330 ? -11.713 8.418 36.871 1.00 85.75 330 GLU A CA 1
ATOM 2670 C C . GLU A 1 330 ? -10.423 7.664 37.218 1.00 85.75 330 GLU A C 1
ATOM 2672 O O . GLU A 1 330 ? -10.066 6.696 36.546 1.00 85.75 330 GLU A O 1
ATOM 2677 N N . VAL A 1 331 ? -9.783 8.036 38.331 1.00 86.69 331 VAL A N 1
ATOM 2678 C CA . VAL A 1 331 ? -8.535 7.429 38.813 1.00 86.69 331 VAL A CA 1
ATOM 2679 C C . VAL A 1 331 ? -8.736 5.946 39.117 1.00 86.69 331 VAL A C 1
ATOM 2681 O O . VAL A 1 331 ? -7.888 5.113 38.795 1.00 86.69 331 VAL A O 1
ATOM 2684 N N . ILE A 1 332 ? -9.884 5.578 39.687 1.00 90.38 332 ILE A N 1
ATOM 2685 C CA . ILE A 1 332 ? -10.219 4.178 39.963 1.00 90.38 332 ILE A CA 1
ATOM 2686 C C . ILE A 1 332 ? -10.370 3.368 38.673 1.00 90.38 332 ILE A C 1
ATOM 2688 O O . ILE A 1 332 ? -9.872 2.239 38.597 1.00 90.38 332 ILE A O 1
ATOM 2692 N N . ILE A 1 333 ? -11.017 3.922 37.647 1.00 89.44 333 ILE A N 1
ATOM 2693 C CA . ILE A 1 333 ? -11.151 3.276 36.335 1.00 89.44 333 ILE A CA 1
ATOM 2694 C C . ILE A 1 333 ? -9.772 3.083 35.698 1.00 89.44 333 ILE A C 1
ATOM 2696 O O . ILE A 1 333 ? -9.458 1.982 35.233 1.00 89.44 333 ILE A O 1
ATOM 2700 N N . GLU A 1 334 ? -8.927 4.113 35.735 1.00 88.50 334 GLU A N 1
ATOM 2701 C CA . GLU A 1 334 ? -7.559 4.051 35.227 1.00 88.50 334 GLU A CA 1
ATOM 2702 C C . GLU A 1 334 ? -6.730 2.974 35.934 1.00 88.50 334 GLU A C 1
ATOM 2704 O O . GLU A 1 334 ? -6.164 2.096 35.278 1.00 88.50 334 GLU A O 1
ATOM 2709 N N . ASN A 1 335 ? -6.732 2.980 37.267 1.00 90.31 335 ASN A N 1
ATOM 2710 C CA . ASN A 1 335 ? -6.021 2.004 38.089 1.00 90.31 335 ASN A CA 1
ATOM 2711 C C . ASN A 1 335 ? -6.518 0.576 37.837 1.00 90.31 335 ASN A C 1
ATOM 2713 O O . ASN A 1 335 ? -5.729 -0.374 37.807 1.00 90.31 335 ASN A O 1
ATOM 2717 N N . THR A 1 336 ? -7.828 0.406 37.643 1.00 92.56 336 THR A N 1
ATOM 2718 C CA . THR A 1 336 ? -8.423 -0.892 37.303 1.00 92.56 336 THR A CA 1
ATOM 2719 C C . THR A 1 336 ? -7.885 -1.389 35.968 1.00 92.56 336 THR A C 1
ATOM 2721 O O . THR A 1 336 ? -7.449 -2.538 35.861 1.00 92.56 336 THR A O 1
ATOM 2724 N N . ALA A 1 337 ? -7.878 -0.526 34.952 1.00 91.62 337 ALA A N 1
ATOM 2725 C CA . ALA A 1 337 ? -7.366 -0.869 33.638 1.00 91.62 337 ALA A CA 1
ATOM 2726 C C . ALA A 1 337 ? -5.873 -1.230 33.687 1.00 91.62 337 ALA A C 1
ATOM 2728 O O . ALA A 1 337 ? -5.487 -2.276 33.163 1.00 91.62 337 ALA A O 1
ATOM 2729 N N . ASP A 1 338 ? -5.051 -0.454 34.397 1.00 91.88 338 ASP A N 1
ATOM 2730 C CA . ASP A 1 338 ? -3.617 -0.724 34.553 1.00 91.88 338 ASP A CA 1
ATOM 2731 C C . ASP A 1 338 ? -3.359 -2.067 35.257 1.00 91.88 338 ASP A C 1
ATOM 2733 O O . ASP A 1 338 ? -2.506 -2.857 34.833 1.00 91.88 338 ASP A O 1
ATOM 2737 N N . LYS A 1 339 ? -4.154 -2.402 36.282 1.00 92.81 339 LYS A N 1
ATOM 2738 C CA . LYS A 1 339 ? -4.094 -3.716 36.943 1.00 92.81 339 LYS A CA 1
ATOM 2739 C C . LYS A 1 339 ? -4.457 -4.857 35.993 1.00 92.81 339 LYS A C 1
ATOM 2741 O O . LYS A 1 339 ? -3.780 -5.890 36.010 1.00 92.81 339 LYS A O 1
ATOM 2746 N N . LEU A 1 340 ? -5.482 -4.681 35.157 1.00 92.94 340 LEU A N 1
ATOM 2747 C CA . LEU A 1 340 ? -5.893 -5.670 34.155 1.00 92.94 340 LEU A CA 1
ATOM 2748 C C . LEU A 1 340 ? -4.822 -5.868 33.071 1.00 92.94 340 LEU A C 1
ATOM 2750 O O . LEU A 1 340 ? -4.530 -7.010 32.706 1.00 92.94 340 LEU A O 1
ATOM 2754 N N . ILE A 1 341 ? -4.192 -4.788 32.597 1.00 92.56 341 ILE A N 1
ATOM 2755 C CA . ILE A 1 341 ? -3.066 -4.851 31.651 1.00 92.56 341 ILE A CA 1
ATOM 2756 C C . ILE A 1 341 ? -1.910 -5.634 32.278 1.00 92.56 341 ILE A C 1
ATOM 2758 O O . ILE A 1 341 ? -1.454 -6.632 31.715 1.00 92.56 341 ILE A O 1
ATOM 2762 N N . ALA A 1 342 ? -1.490 -5.252 33.486 1.00 92.00 342 ALA A N 1
ATOM 2763 C CA . ALA A 1 342 ? -0.388 -5.904 34.184 1.00 92.00 342 ALA A CA 1
ATOM 2764 C C . ALA A 1 342 ? -0.664 -7.389 34.478 1.00 92.00 342 ALA A C 1
ATOM 2766 O O . ALA A 1 342 ? 0.268 -8.198 34.513 1.00 92.00 342 ALA A O 1
ATOM 2767 N N . ALA A 1 343 ? -1.922 -7.770 34.724 1.00 90.00 343 ALA A N 1
ATOM 2768 C CA . ALA A 1 343 ? -2.320 -9.167 34.888 1.00 90.00 343 ALA A CA 1
ATOM 2769 C C . ALA A 1 343 ? -2.167 -9.951 33.574 1.00 90.00 343 ALA A C 1
ATOM 2771 O O . ALA A 1 343 ? -1.515 -10.996 33.564 1.00 90.00 343 ALA A O 1
ATOM 2772 N N . ARG A 1 344 ? -2.650 -9.407 32.449 1.00 87.31 344 ARG A N 1
ATOM 2773 C CA . ARG A 1 344 ? -2.492 -10.032 31.124 1.00 87.31 344 ARG A CA 1
ATOM 2774 C C . ARG A 1 344 ? -1.040 -10.186 30.709 1.00 87.31 344 ARG A C 1
ATOM 2776 O O . ARG A 1 344 ? -0.668 -11.205 30.133 1.00 87.31 344 ARG A O 1
ATOM 2783 N N . GLU A 1 345 ? -0.202 -9.192 30.979 1.00 89.75 345 GLU A N 1
ATOM 2784 C CA . GLU A 1 345 ? 1.227 -9.293 30.683 1.00 89.75 345 GLU A CA 1
ATOM 2785 C C . GLU A 1 345 ? 1.897 -10.417 31.477 1.00 89.75 345 GLU A C 1
ATOM 2787 O O . GLU A 1 345 ? 2.715 -11.159 30.928 1.00 89.75 345 GLU A O 1
ATOM 2792 N N . ARG A 1 346 ? 1.532 -10.576 32.757 1.00 90.88 346 ARG A N 1
ATOM 2793 C CA . ARG A 1 346 ? 2.004 -11.683 33.599 1.00 90.88 346 ARG A CA 1
ATOM 2794 C C . ARG A 1 346 ? 1.551 -13.035 33.050 1.00 90.88 346 ARG A C 1
ATOM 2796 O O . ARG A 1 346 ? 2.380 -13.933 32.918 1.00 90.88 346 ARG A O 1
ATOM 2803 N N . GLU A 1 347 ? 0.285 -13.162 32.662 1.00 88.69 347 GLU A N 1
ATOM 2804 C CA . GLU A 1 347 ? -0.254 -14.379 32.042 1.00 88.69 347 GLU A CA 1
ATOM 2805 C C . GLU A 1 347 ? 0.443 -14.711 30.718 1.00 88.69 347 GLU A C 1
ATOM 2807 O O . GLU A 1 347 ? 0.852 -15.851 30.508 1.00 88.69 347 GLU A O 1
ATOM 2812 N N . ARG A 1 348 ? 0.661 -13.717 29.845 1.00 88.31 348 ARG A N 1
ATOM 2813 C CA . ARG A 1 348 ? 1.390 -13.895 28.577 1.00 88.31 348 ARG A CA 1
ATOM 2814 C C . ARG A 1 348 ? 2.827 -14.354 28.801 1.00 88.31 348 ARG A C 1
ATOM 2816 O O . ARG A 1 348 ? 3.289 -15.249 28.097 1.00 88.31 348 ARG A O 1
ATOM 2823 N N . LYS A 1 349 ? 3.535 -13.768 29.775 1.00 90.31 349 LYS A N 1
ATOM 2824 C CA . LYS A 1 349 ? 4.898 -14.191 30.140 1.00 90.31 349 LYS A CA 1
ATOM 2825 C C . LYS A 1 349 ? 4.911 -15.639 30.623 1.00 90.31 349 LYS A C 1
ATOM 2827 O O . LYS A 1 349 ? 5.709 -16.430 30.127 1.00 90.31 349 LYS A O 1
ATOM 2832 N N . LEU A 1 350 ? 3.988 -15.999 31.513 1.00 90.38 350 LEU A N 1
ATOM 2833 C CA . LEU A 1 350 ? 3.869 -17.360 32.030 1.00 90.38 350 LEU A CA 1
ATOM 2834 C C . LEU A 1 350 ? 3.544 -18.363 30.911 1.00 90.38 350 LEU A C 1
ATOM 2836 O O . LEU A 1 350 ? 4.181 -19.410 30.816 1.00 90.38 350 LEU A O 1
ATOM 2840 N N . ALA A 1 351 ? 2.613 -18.022 30.018 1.00 86.69 351 ALA A N 1
ATOM 2841 C CA . ALA A 1 351 ? 2.258 -18.842 28.862 1.00 86.69 351 ALA A CA 1
ATOM 2842 C C . ALA A 1 351 ? 3.440 -19.025 27.895 1.00 86.69 351 ALA A C 1
ATOM 2844 O O . ALA A 1 351 ? 3.679 -20.132 27.417 1.00 86.69 351 ALA A O 1
ATOM 2845 N N . ALA A 1 352 ? 4.224 -17.972 27.646 1.00 86.81 352 ALA A N 1
ATOM 2846 C CA . ALA A 1 352 ? 5.426 -18.057 26.822 1.00 86.81 352 ALA A CA 1
ATOM 2847 C C . ALA A 1 352 ? 6.518 -18.927 27.471 1.00 86.81 352 ALA A C 1
ATOM 2849 O O . ALA A 1 352 ? 7.208 -19.671 26.775 1.00 86.81 352 ALA A O 1
ATOM 2850 N N . GLU A 1 353 ? 6.677 -18.872 28.795 1.00 87.75 353 GLU A N 1
ATOM 2851 C CA . GLU A 1 353 ? 7.590 -19.756 29.528 1.00 87.75 353 GLU A CA 1
ATOM 2852 C C . GLU A 1 353 ? 7.132 -21.219 29.500 1.00 87.75 353 GLU A C 1
ATOM 2854 O O . GLU A 1 353 ? 7.952 -22.114 29.291 1.00 87.75 353 GLU A O 1
ATOM 2859 N N . LEU A 1 354 ? 5.830 -21.471 29.648 1.00 85.75 354 LEU A N 1
ATOM 2860 C CA . LEU A 1 354 ? 5.228 -22.801 29.515 1.00 85.75 354 LEU A CA 1
ATOM 2861 C C . LEU A 1 354 ? 5.394 -23.362 28.098 1.00 85.75 354 LEU A C 1
ATOM 2863 O O . LEU A 1 354 ? 5.761 -24.527 27.954 1.00 85.75 354 LEU A O 1
ATOM 2867 N N . ALA A 1 355 ? 5.205 -22.535 27.065 1.00 83.69 355 ALA A N 1
ATOM 2868 C CA . ALA A 1 355 ? 5.423 -22.907 25.666 1.00 83.69 355 ALA A CA 1
ATOM 2869 C C . ALA A 1 355 ? 6.897 -23.247 25.383 1.00 83.69 355 ALA A C 1
ATOM 2871 O O . ALA A 1 355 ? 7.204 -24.219 24.698 1.00 83.69 355 ALA A O 1
ATOM 2872 N N . LYS A 1 356 ? 7.836 -22.486 25.962 1.00 82.75 356 LYS A N 1
ATOM 2873 C CA . LYS A 1 356 ? 9.273 -22.790 25.865 1.00 82.75 356 LYS A CA 1
ATOM 2874 C C . LYS A 1 356 ? 9.639 -24.097 26.570 1.00 82.75 356 LYS A C 1
ATOM 2876 O O . LYS A 1 356 ? 10.470 -24.835 26.050 1.00 82.75 356 LYS A O 1
ATOM 2881 N N . LYS A 1 357 ? 9.033 -24.388 27.727 1.00 78.94 357 LYS A N 1
ATOM 2882 C CA . LYS A 1 357 ? 9.249 -25.649 28.458 1.00 78.94 357 LYS A CA 1
ATOM 2883 C C . LYS A 1 357 ? 8.697 -26.854 27.697 1.00 78.94 357 LYS A C 1
ATOM 2885 O O . LYS A 1 357 ? 9.427 -27.815 27.510 1.00 78.94 357 LYS A O 1
ATOM 2890 N N . THR A 1 358 ? 7.478 -26.765 27.170 1.00 76.19 358 THR A N 1
ATOM 2891 C CA . THR A 1 358 ? 6.880 -27.840 26.350 1.00 76.19 358 THR A CA 1
ATOM 2892 C C . THR A 1 358 ? 7.685 -28.117 25.080 1.00 76.19 358 THR A C 1
ATOM 2894 O O . THR A 1 358 ? 7.969 -29.271 24.785 1.00 76.19 358 THR A O 1
ATOM 2897 N N . MET A 1 359 ? 8.168 -27.081 24.385 1.00 71.44 359 MET A N 1
ATOM 2898 C CA . MET A 1 359 ? 9.062 -27.273 23.234 1.00 71.44 359 MET A CA 1
ATOM 2899 C C . MET A 1 359 ? 10.421 -27.894 23.601 1.00 71.44 359 MET A C 1
ATOM 2901 O O . MET A 1 359 ? 11.012 -28.595 22.780 1.00 71.44 359 MET A O 1
ATOM 2905 N N . ALA A 1 360 ? 10.937 -27.634 24.806 1.00 70.00 360 ALA A N 1
ATOM 2906 C CA . ALA A 1 360 ? 12.178 -28.236 25.289 1.00 70.00 360 ALA A CA 1
ATOM 2907 C C . ALA A 1 360 ? 11.996 -29.713 25.684 1.00 70.00 360 ALA A C 1
ATOM 2909 O O . ALA A 1 360 ? 12.880 -30.523 25.396 1.00 70.00 360 ALA A O 1
ATOM 2910 N N . ASP A 1 361 ? 10.851 -30.067 26.271 1.00 68.94 361 ASP A N 1
ATOM 2911 C CA . ASP A 1 361 ? 10.507 -31.446 26.634 1.00 68.94 361 ASP A CA 1
ATOM 2912 C C . ASP A 1 361 ? 10.262 -32.311 25.378 1.00 68.94 361 ASP A C 1
ATOM 2914 O O . ASP A 1 361 ? 10.810 -33.410 25.271 1.00 68.94 361 ASP A O 1
ATOM 2918 N N . ASP A 1 362 ? 9.585 -31.775 24.352 1.00 63.19 362 ASP A N 1
ATOM 2919 C CA . ASP A 1 362 ? 9.386 -32.447 23.052 1.00 63.19 362 ASP A CA 1
ATOM 2920 C C . ASP A 1 362 ? 10.707 -32.722 22.297 1.00 63.19 362 ASP A C 1
ATOM 2922 O O . ASP A 1 362 ? 10.802 -33.623 21.456 1.00 63.19 362 ASP A O 1
ATOM 2926 N N . LEU A 1 363 ? 11.761 -31.947 22.579 1.00 59.69 363 LEU A N 1
ATOM 2927 C CA . LEU A 1 363 ? 13.103 -32.165 22.031 1.00 59.69 363 LEU A CA 1
ATOM 2928 C C . LEU A 1 363 ? 13.886 -33.251 22.786 1.00 59.69 363 LEU A C 1
ATOM 2930 O O . LEU A 1 363 ? 14.773 -33.862 22.182 1.00 59.69 363 LEU A O 1
ATOM 2934 N N . GLN A 1 364 ? 13.568 -33.508 24.060 1.00 58.44 364 GLN A N 1
ATOM 2935 C CA . GLN A 1 364 ? 14.204 -34.558 24.865 1.00 58.44 364 GLN A CA 1
ATOM 2936 C C . GLN A 1 364 ? 13.597 -35.949 24.636 1.00 58.44 364 GLN A C 1
ATOM 2938 O O . GLN A 1 364 ? 14.317 -36.936 24.780 1.00 58.44 364 GLN A O 1
ATOM 2943 N N . ASP A 1 365 ? 12.336 -36.046 24.204 1.00 55.66 365 ASP A N 1
ATOM 2944 C CA . ASP A 1 365 ? 11.632 -37.329 24.013 1.00 55.66 365 ASP A CA 1
ATOM 2945 C C . ASP A 1 365 ? 11.815 -37.952 22.607 1.00 55.66 365 ASP A C 1
ATOM 2947 O O . ASP A 1 365 ? 11.135 -38.902 22.209 1.00 55.66 365 ASP A O 1
ATOM 2951 N N . LYS A 1 366 ? 12.770 -37.448 21.807 1.00 51.03 366 LYS A N 1
ATOM 2952 C CA . LYS A 1 366 ? 13.128 -38.087 20.530 1.00 51.03 366 LYS A CA 1
ATOM 2953 C C . LYS A 1 366 ? 13.861 -39.411 20.797 1.00 51.03 366 LYS A C 1
ATOM 2955 O O . LYS A 1 366 ? 14.928 -39.398 21.415 1.00 51.03 366 LYS A O 1
ATOM 2960 N N . PRO A 1 367 ? 13.380 -40.559 20.279 1.00 51.97 367 PRO A N 1
ATOM 2961 C CA . PRO A 1 367 ? 13.996 -41.849 20.556 1.00 51.97 367 PRO A CA 1
ATOM 2962 C C . PRO A 1 367 ? 15.437 -41.886 20.034 1.00 51.97 367 PRO A C 1
ATOM 2964 O O . PRO A 1 367 ? 15.696 -41.663 18.849 1.00 51.97 367 PRO A O 1
ATOM 2967 N N . HIS A 1 368 ? 16.387 -42.202 20.920 1.00 51.50 368 HIS A N 1
ATOM 2968 C CA . HIS A 1 368 ? 17.776 -42.461 20.548 1.00 51.50 368 HIS A CA 1
ATOM 2969 C C . HIS A 1 368 ? 17.846 -43.639 19.569 1.00 51.50 368 HIS A C 1
ATOM 2971 O O . HIS A 1 368 ? 17.774 -44.810 19.952 1.00 51.50 368 HIS A O 1
ATOM 2977 N N . PHE A 1 369 ? 18.013 -43.324 18.286 1.00 47.88 369 PHE A N 1
ATOM 2978 C CA . PHE A 1 369 ? 18.240 -44.309 17.241 1.00 47.88 369 PHE A CA 1
ATOM 2979 C C . PHE A 1 369 ? 19.591 -44.996 17.481 1.00 47.88 369 PHE A C 1
ATOM 2981 O O . PHE A 1 369 ? 20.653 -44.425 17.228 1.00 47.88 369 PHE A O 1
ATOM 2988 N N . LYS A 1 370 ? 19.570 -46.235 17.989 1.00 50.41 370 LYS A N 1
ATOM 2989 C CA . LYS A 1 370 ? 20.774 -47.074 18.045 1.00 50.41 370 LYS A CA 1
ATOM 2990 C C . LYS A 1 370 ? 21.143 -47.487 16.615 1.00 50.41 370 LYS A C 1
ATOM 2992 O O . LYS A 1 370 ? 20.320 -48.124 15.957 1.00 50.41 370 LYS A O 1
ATOM 2997 N N . PRO A 1 371 ? 22.355 -47.179 16.119 1.00 44.50 371 PRO A N 1
ATOM 2998 C CA . PRO A 1 371 ? 22.736 -47.528 14.758 1.00 44.50 371 PRO A CA 1
ATOM 2999 C C . PRO A 1 371 ? 22.772 -49.052 14.588 1.00 44.50 371 PRO A C 1
ATOM 3001 O O . PRO A 1 371 ? 23.495 -49.766 15.287 1.00 44.50 371 PRO A O 1
ATOM 3004 N N . GLY A 1 372 ? 21.951 -49.546 13.660 1.00 43.50 372 GLY A N 1
ATOM 3005 C CA . GLY A 1 372 ? 21.836 -50.960 13.324 1.00 43.50 372 GLY A CA 1
ATOM 3006 C C . GLY A 1 372 ? 23.149 -51.540 12.794 1.00 43.50 372 GLY A C 1
ATOM 3007 O O . GLY A 1 372 ? 23.854 -50.923 11.993 1.00 43.50 372 GLY A O 1
ATOM 3008 N N . LYS A 1 373 ? 23.470 -52.756 13.249 1.00 51.75 373 LYS A N 1
ATOM 3009 C CA . LYS A 1 373 ? 24.607 -53.558 12.781 1.00 51.75 373 LYS A CA 1
ATOM 3010 C C . LYS A 1 373 ? 24.567 -53.696 11.256 1.00 51.75 373 LYS A C 1
ATOM 3012 O O . LYS A 1 373 ? 23.609 -54.234 10.706 1.00 51.75 373 LYS A O 1
ATOM 3017 N N . LYS A 1 374 ? 25.644 -53.265 10.591 1.00 44.31 374 LYS A N 1
ATOM 3018 C CA . LYS A 1 374 ? 25.887 -53.514 9.165 1.00 44.31 374 LYS A CA 1
ATOM 3019 C C . LYS A 1 374 ? 25.904 -55.023 8.907 1.00 44.31 374 LYS A C 1
ATOM 3021 O O . LYS A 1 374 ? 26.832 -55.707 9.336 1.00 44.31 374 LYS A O 1
ATOM 3026 N N . PHE A 1 375 ? 24.911 -55.532 8.185 1.00 46.41 375 PHE A N 1
ATOM 3027 C CA . PHE A 1 375 ? 25.010 -56.844 7.556 1.00 46.41 375 PHE A CA 1
ATOM 3028 C C . PHE A 1 375 ? 25.842 -56.709 6.279 1.00 46.41 375 PHE A C 1
ATOM 3030 O O . PHE A 1 375 ? 25.477 -55.971 5.369 1.00 46.41 375 PHE A O 1
ATOM 3037 N N . ARG A 1 376 ? 26.981 -57.408 6.238 1.00 43.59 376 ARG A N 1
ATOM 3038 C CA . ARG A 1 376 ? 27.728 -57.667 5.003 1.00 43.59 376 ARG A CA 1
ATOM 3039 C C . ARG A 1 376 ? 27.011 -58.769 4.223 1.00 43.59 376 ARG A C 1
ATOM 3041 O O . ARG A 1 376 ? 26.830 -59.859 4.767 1.00 43.59 376 ARG A O 1
ATOM 3048 N N . ARG A 1 377 ? 26.684 -58.501 2.963 1.00 47.06 377 ARG A N 1
ATOM 3049 C CA . ARG A 1 377 ? 26.703 -59.493 1.887 1.00 47.06 377 ARG A CA 1
ATOM 3050 C C . ARG A 1 377 ? 27.369 -58.871 0.679 1.00 47.06 377 ARG A C 1
ATOM 3052 O O . ARG A 1 377 ? 27.053 -57.692 0.414 1.00 47.06 377 ARG A O 1
#

Secondary structure (DSSP, 8-state):
-----HHHHHHHHHHHS-HHHHHHHHHTT--HHHHHHHHTS-HHHHHHHHH--S-HHHHHHHHHHHHTTSS-HHHHHHHHHHHTT--GGGGGHHHHHHHHHTT-S-HHHHHHHHHHTTTSSS-HHHHHHHHHTTSEEE-SSSSEEE-HHHHHHHHHTT--EEEE-TTS-EEE--SHHHHHHHHHHT-EEEESS-HHHHHHHHHHTTSTTHHHHHHHHHH-TT--TTS--HHHHHHHHHHHHHHHHHHHHHHHHHHHHHHHHHHHTTS-HHHHHHTHHHHHHHHHHHHHHHH-GGGS-HHHHHHHHTSS-HHHHHHHHHHH-S-TTT--HHHHHHHHHHHHHHHHHHHHHHHHHHHHHHHHHHHH-S---PPPP----

Organism: Ruminococcus albus (strain ATCC 27210 / DSM 20455 / JCM 14654 / NCDO 2250 / 7) (NCBI:txid697329)